Protein AF-A0A7C7QLX0-F1 (afdb_monomer_lite)

Foldseek 3Di:
DADPPPRDDDDPDDQADPPPRDGDDDDDDDDDDDDDDDDDDDDDDDPPPPPPPVVVVVVVVVVVVVVVVVVVVVVVVVVVVVCCCPPPDDALVNLQVVLVVCVVVVVLVVSLVSLVVSCVRDVVCQLVSLLSNLVSCVSVVVLVSNLVSLVVSCVSPVLPLSSLLSNLVSCVVVVVLVSNLVSLVSSCVSPVLPLSSLQSNLVSCVVVVVLVSSLVSLVSSCVSPVLDLSSLQSNLVSCVVVLNLVVSLVSLVSSCVNPVPDLSSLQSNLVSCLSVLVLVSNLVSLVVSCVVVVLDLVSLQSNLVSCLSVLVLVSSLVSLVSSVVSDPDDDCLLVSLLSNLSSCVSVVVLVRSLVSLVVSCVRVVLALSSLLSNLSSCVSVVNLVRNQVSLVSSCVSPVPPVSSVVSNVSSD

Secondary structure (DSSP, 8-state):
-B-TTT--B--SS-SB-TTT-PBPPP--------------------------HHHHHHHHHHHHHHHHHHHHHHHHHHHHHHHHHHHT---HHHHHHHHHHHHHTT-HHHHHHHHHHHHHH-TTSHHHHHHHHHHHHHHTT-HHHHHHHHHHHHHH-TT-HHHHHHHHHHHHHTT-HHHHHHHHHHHHHH-TT-HHHHHHHHHHHHHTT-HHHHHHHHHHHHHH-TT-HHHHHHHHHHHHHTT-HHHHHHHHHHHHHH-TT-HHHHHHHHHHHHHTT-HHHHHHHHHHHHHH-TT-HHHHHHHHHHHHHHT-HHHHHHHHHHHHHH--SSSSHHHHHHHHHHHHHHTT-HHHHHHHHHHHHHH-TT-HHHHHHHHHHHHHTT-HHHHHHHHHHHHHH-TT-HHHHHHHHHT-

Radius of gyration: 47.82 Å; chains: 1; bounding box: 94×40×165 Å

Structure (mmCIF, N/CA/C/O backbone):
data_AF-A0A7C7QLX0-F1
#
_entry.id   AF-A0A7C7QLX0-F1
#
loop_
_atom_site.group_PDB
_atom_site.id
_atom_site.type_symbol
_atom_site.label_atom_id
_atom_site.label_alt_id
_atom_site.label_comp_id
_atom_site.label_asym_id
_atom_site.label_entity_id
_atom_site.label_seq_id
_atom_site.pdbx_PDB_ins_code
_atom_site.Cartn_x
_atom_site.Cartn_y
_atom_site.Cartn_z
_atom_site.occupancy
_atom_site.B_iso_or_equiv
_atom_site.auth_seq_id
_atom_site.auth_comp_id
_atom_site.auth_asym_id
_atom_site.auth_atom_id
_atom_site.pdbx_PDB_model_num
ATOM 1 N N . MET A 1 1 ? 12.780 12.911 -91.416 1.00 70.31 1 MET A N 1
ATOM 2 C CA . MET A 1 1 ? 12.030 11.878 -92.181 1.00 70.31 1 MET A CA 1
ATOM 3 C C . MET A 1 1 ? 11.095 11.159 -91.217 1.00 70.31 1 MET A C 1
ATOM 5 O O . MET A 1 1 ? 11.353 11.248 -90.026 1.00 70.31 1 MET A O 1
ATOM 9 N N . ASN A 1 2 ? 10.046 10.469 -91.666 1.00 77.00 2 ASN A N 1
ATOM 10 C CA . ASN A 1 2 ? 9.249 9.630 -90.761 1.00 77.00 2 ASN A CA 1
ATOM 11 C C . ASN A 1 2 ? 9.772 8.191 -90.799 1.00 77.00 2 ASN A C 1
ATOM 13 O O . ASN A 1 2 ? 10.231 7.734 -91.846 1.00 77.00 2 ASN A O 1
ATOM 17 N N . CYS A 1 3 ? 9.729 7.492 -89.667 1.00 77.06 3 CYS A N 1
ATOM 18 C CA . CYS A 1 3 ? 10.039 6.067 -89.625 1.00 77.06 3 CYS A CA 1
ATOM 19 C C . CYS A 1 3 ? 9.001 5.291 -90.464 1.00 77.06 3 CYS A C 1
ATOM 21 O O . CYS A 1 3 ? 7.805 5.485 -90.234 1.00 77.06 3 CYS A O 1
ATOM 23 N N . PRO A 1 4 ? 9.418 4.421 -91.403 1.00 74.69 4 PRO A N 1
ATOM 24 C CA . PRO A 1 4 ? 8.489 3.681 -92.261 1.00 74.69 4 PRO A CA 1
ATOM 25 C C . PRO A 1 4 ? 7.653 2.635 -91.505 1.00 74.69 4 PRO A C 1
ATOM 27 O O . PRO A 1 4 ? 6.573 2.291 -91.963 1.00 74.69 4 PRO A O 1
ATOM 30 N N . GLU A 1 5 ? 8.121 2.169 -90.344 1.00 76.06 5 GLU A N 1
ATOM 31 C CA . GLU A 1 5 ? 7.435 1.166 -89.513 1.00 76.06 5 GLU A CA 1
ATOM 32 C C . GLU A 1 5 ? 6.410 1.788 -88.552 1.00 76.06 5 GLU A C 1
ATOM 34 O O . GLU A 1 5 ? 5.277 1.332 -88.464 1.00 76.06 5 GLU A O 1
ATOM 39 N N . CYS A 1 6 ? 6.780 2.849 -87.821 1.00 80.88 6 CYS A N 1
ATOM 40 C CA . CYS A 1 6 ? 5.942 3.385 -86.736 1.00 80.88 6 CYS A CA 1
ATOM 41 C C . CYS A 1 6 ? 5.428 4.817 -86.955 1.00 80.88 6 CYS A C 1
ATOM 43 O O . CYS A 1 6 ? 4.763 5.373 -86.078 1.00 80.88 6 CYS A O 1
ATOM 45 N N . GLY A 1 7 ? 5.767 5.451 -88.082 1.00 77.94 7 GLY A N 1
ATOM 46 C CA . GLY A 1 7 ? 5.272 6.777 -88.470 1.00 77.94 7 GLY A CA 1
ATOM 47 C C . GLY A 1 7 ? 5.810 7.963 -87.657 1.00 77.94 7 GLY A C 1
ATOM 48 O O . GLY A 1 7 ? 5.482 9.107 -87.969 1.00 77.94 7 GLY A O 1
ATOM 49 N N . VAL A 1 8 ? 6.653 7.732 -86.643 1.00 82.31 8 VAL A N 1
ATOM 50 C CA . VAL A 1 8 ? 7.257 8.801 -85.828 1.00 82.31 8 VAL A CA 1
ATOM 51 C C . VAL A 1 8 ? 8.146 9.707 -86.677 1.00 82.31 8 VAL A C 1
ATOM 53 O O . VAL A 1 8 ? 8.940 9.237 -87.495 1.00 82.31 8 VAL A O 1
ATOM 56 N N . LYS A 1 9 ? 8.026 11.018 -86.449 1.00 78.06 9 LYS A N 1
ATOM 57 C CA . LYS A 1 9 ? 8.828 12.059 -87.094 1.00 78.06 9 LYS A CA 1
ATOM 58 C C . LYS A 1 9 ? 10.221 12.102 -86.463 1.00 78.06 9 LYS A C 1
ATOM 60 O O . LYS A 1 9 ? 10.358 12.442 -85.295 1.00 78.06 9 LYS A O 1
ATOM 65 N N . LEU A 1 10 ? 11.237 11.742 -87.241 1.00 76.50 10 LEU A N 1
ATOM 66 C CA . LEU A 1 10 ? 12.633 11.670 -86.806 1.00 76.50 10 LEU A CA 1
ATOM 67 C C . LEU A 1 10 ? 13.319 13.023 -87.003 1.00 76.50 10 LEU A C 1
ATOM 69 O O . LEU A 1 10 ? 13.144 13.665 -88.052 1.00 76.50 10 LEU A O 1
ATOM 73 N N . VAL A 1 11 ? 14.112 13.427 -86.009 1.00 65.25 11 VAL A N 1
ATOM 74 C CA . VAL A 1 11 ? 14.820 14.711 -85.957 1.00 65.25 11 VAL A CA 1
ATOM 75 C C . VAL A 1 11 ? 16.324 14.433 -85.883 1.00 65.25 11 VAL A C 1
ATOM 77 O O . VAL A 1 11 ? 16.797 13.824 -84.936 1.00 65.25 11 VAL A O 1
ATOM 80 N N . GLY A 1 12 ? 17.085 14.872 -86.889 1.00 65.94 12 GLY A N 1
ATOM 81 C CA . GLY A 1 12 ? 18.540 14.673 -86.947 1.00 65.94 12 GLY A CA 1
ATOM 82 C C . GLY A 1 12 ? 18.991 13.411 -87.696 1.00 65.94 12 GLY A C 1
ATOM 83 O O . GLY A 1 12 ? 18.250 12.851 -88.504 1.00 65.94 12 GLY A O 1
ATOM 84 N N . ASN A 1 13 ? 20.239 12.996 -87.452 1.00 63.84 13 ASN A N 1
ATOM 85 C CA . ASN A 1 13 ? 20.937 11.908 -88.158 1.00 63.84 13 ASN A CA 1
ATOM 86 C C . ASN A 1 13 ? 20.812 10.553 -87.431 1.00 63.84 13 ASN A C 1
ATOM 88 O O . ASN A 1 13 ? 21.776 9.794 -87.338 1.00 63.84 13 ASN A O 1
ATOM 92 N N . GLU A 1 14 ? 19.639 10.262 -86.869 1.00 63.91 14 GLU A N 1
ATOM 93 C CA . GLU A 1 14 ? 19.385 9.015 -86.144 1.00 63.91 14 GLU A CA 1
ATOM 94 C C . GLU A 1 14 ? 19.438 7.809 -87.099 1.00 63.91 14 GLU A C 1
ATOM 96 O O . GLU A 1 14 ? 18.703 7.738 -88.082 1.00 63.91 14 GLU A O 1
ATOM 101 N N . VAL A 1 15 ? 20.317 6.844 -86.809 1.00 68.69 15 VAL A N 1
ATOM 102 C CA . VAL A 1 15 ? 20.501 5.617 -87.617 1.00 68.69 15 VAL A CA 1
ATOM 103 C C . VAL A 1 15 ? 19.585 4.476 -87.134 1.00 68.69 15 VAL A C 1
ATOM 105 O O . VAL A 1 15 ? 19.483 3.427 -87.772 1.00 68.69 15 VAL A O 1
ATOM 108 N N . VAL A 1 16 ? 18.902 4.677 -86.002 1.00 73.69 16 VAL A N 1
ATOM 109 C CA . VAL A 1 16 ? 17.965 3.739 -85.370 1.00 73.69 16 VAL A CA 1
ATOM 110 C C . VAL A 1 16 ? 16.779 4.530 -84.821 1.00 73.69 16 VAL A C 1
ATOM 112 O O . VAL A 1 16 ? 16.980 5.543 -84.158 1.00 73.69 16 VAL A O 1
ATOM 115 N N . CYS A 1 17 ? 15.550 4.081 -85.085 1.00 75.75 17 CYS A N 1
ATOM 116 C CA . CYS A 1 17 ? 14.357 4.735 -84.550 1.00 75.75 17 CYS A CA 1
ATOM 117 C C . CYS A 1 17 ? 14.250 4.518 -83.027 1.00 75.75 17 CYS A C 1
ATOM 119 O O . CYS A 1 17 ? 14.213 3.366 -82.592 1.00 75.75 17 CYS A O 1
ATOM 121 N N . PRO A 1 18 ? 14.104 5.573 -82.207 1.00 71.44 18 PRO A N 1
ATOM 122 C CA . PRO A 1 18 ? 14.076 5.440 -80.747 1.00 71.44 18 PRO A CA 1
ATOM 123 C C . PRO A 1 18 ? 12.813 4.751 -80.208 1.00 71.44 18 PRO A C 1
ATOM 125 O O . PRO A 1 18 ? 12.807 4.295 -79.070 1.00 71.44 18 PRO A O 1
ATOM 128 N N . LYS A 1 19 ? 11.739 4.660 -81.006 1.00 75.19 19 LYS A N 1
ATOM 129 C CA . LYS A 1 19 ? 10.465 4.067 -80.571 1.00 75.19 19 LYS A CA 1
ATOM 130 C C . LYS A 1 19 ? 10.357 2.568 -80.857 1.00 75.19 19 LYS A C 1
ATOM 132 O O . LYS A 1 19 ? 9.843 1.834 -80.024 1.00 75.19 19 LYS A O 1
ATOM 137 N N . CYS A 1 20 ? 10.794 2.118 -82.031 1.00 78.81 20 CYS A N 1
ATOM 138 C CA . CYS A 1 20 ? 10.650 0.721 -82.463 1.00 78.81 20 CYS A CA 1
ATOM 139 C C . CYS A 1 20 ? 11.984 0.022 -82.750 1.00 78.81 20 CYS A C 1
ATOM 141 O O . CYS A 1 20 ? 11.989 -1.120 -83.192 1.00 78.81 20 CYS A O 1
ATOM 143 N N . LEU A 1 21 ? 13.113 0.699 -82.510 1.00 75.31 21 LEU A N 1
ATOM 144 C CA . LEU A 1 21 ? 14.478 0.179 -82.665 1.00 75.31 21 LEU A CA 1
ATOM 145 C C . LEU A 1 21 ? 14.834 -0.308 -84.084 1.00 75.31 21 LEU A C 1
ATOM 147 O O . LEU A 1 21 ? 15.883 -0.916 -84.294 1.00 75.31 21 LEU A O 1
ATOM 151 N N . THR A 1 22 ? 14.013 0.010 -85.088 1.00 78.06 22 THR A N 1
ATOM 152 C CA . THR A 1 22 ? 14.297 -0.294 -86.495 1.00 78.06 22 THR A CA 1
ATOM 153 C C . THR A 1 22 ? 15.495 0.520 -86.990 1.00 78.06 22 THR A C 1
ATOM 155 O O . THR A 1 22 ? 15.539 1.744 -86.828 1.00 78.06 22 THR A O 1
ATOM 158 N N . ARG A 1 23 ? 16.457 -0.151 -87.632 1.00 75.00 23 ARG A N 1
ATOM 159 C CA . ARG A 1 23 ? 17.648 0.464 -88.240 1.00 75.00 23 ARG A CA 1
ATOM 160 C C . ARG A 1 23 ? 17.294 1.087 -89.595 1.00 75.00 23 ARG A C 1
ATOM 162 O O . ARG A 1 23 ? 16.671 0.431 -90.425 1.00 75.00 23 ARG A O 1
ATOM 169 N N . LEU A 1 24 ? 17.679 2.342 -89.818 1.00 74.19 24 LEU A N 1
ATOM 170 C CA . LEU A 1 24 ? 17.344 3.096 -91.033 1.00 74.19 24 LEU A CA 1
ATOM 171 C C . LEU A 1 24 ? 18.504 3.050 -92.047 1.00 74.19 24 LEU A C 1
ATOM 173 O O . LEU A 1 24 ? 19.667 3.051 -91.635 1.00 74.19 24 LEU A O 1
ATOM 177 N N . PRO A 1 25 ? 18.228 3.014 -93.365 1.00 63.16 25 PRO A N 1
ATOM 178 C CA . PRO A 1 25 ? 19.272 2.983 -94.387 1.00 63.16 25 PRO A CA 1
ATOM 179 C C . PRO A 1 25 ? 20.066 4.300 -94.411 1.00 63.16 25 PRO A C 1
ATOM 181 O O . PRO A 1 25 ? 19.490 5.389 -94.385 1.00 63.16 25 PRO A O 1
ATOM 184 N N . GLN A 1 26 ? 21.398 4.202 -94.456 1.00 56.12 26 GLN A N 1
ATOM 185 C CA . GLN A 1 26 ? 22.294 5.360 -94.518 1.00 56.12 26 GLN A CA 1
ATOM 186 C C . GLN A 1 26 ? 22.109 6.126 -95.837 1.00 56.12 26 GLN A C 1
ATOM 188 O O . GLN A 1 26 ? 22.056 5.527 -96.910 1.00 56.12 26 GLN A O 1
ATOM 193 N N . ARG A 1 27 ? 22.045 7.463 -95.772 1.00 49.81 27 ARG A N 1
ATOM 194 C CA . ARG A 1 27 ? 22.081 8.322 -96.965 1.00 49.81 27 ARG A CA 1
ATOM 195 C C . ARG A 1 27 ? 23.479 8.282 -97.583 1.00 49.81 27 ARG A C 1
ATOM 197 O O . ARG A 1 27 ? 24.397 8.908 -97.066 1.00 49.81 27 ARG A O 1
ATOM 204 N N . THR A 1 28 ? 23.624 7.588 -98.704 1.00 39.56 28 THR A N 1
ATOM 205 C CA . THR A 1 28 ? 24.780 7.711 -99.597 1.00 39.56 28 THR A CA 1
ATOM 206 C C . THR A 1 28 ? 24.588 8.921 -100.509 1.00 39.56 28 THR A C 1
ATOM 208 O O . THR A 1 28 ? 23.626 8.955 -101.276 1.00 39.56 28 THR A O 1
ATOM 211 N N . TYR A 1 29 ? 25.495 9.894 -100.463 1.00 37.50 29 TYR A N 1
ATOM 212 C CA . TYR A 1 29 ? 25.669 10.842 -101.565 1.00 37.50 29 TYR A CA 1
ATOM 213 C C . TYR A 1 29 ? 26.759 10.287 -102.489 1.00 37.50 29 TYR A C 1
ATOM 215 O O . TYR A 1 29 ? 27.892 10.086 -102.057 1.00 37.50 29 TYR A O 1
ATOM 223 N N . GLY A 1 30 ? 26.366 9.954 -103.721 1.00 32.88 30 GLY A N 1
ATOM 224 C CA . GLY A 1 30 ? 27.245 9.513 -104.808 1.00 32.88 30 GLY A CA 1
ATOM 225 C C . GLY A 1 30 ? 27.790 10.680 -105.654 1.00 32.88 30 GLY A C 1
ATOM 226 O O . GLY A 1 30 ? 27.396 11.822 -105.421 1.00 32.88 30 GLY A O 1
ATOM 227 N N . PRO A 1 31 ? 28.703 10.391 -106.603 1.00 47.88 31 PRO A N 1
ATOM 228 C CA . PRO A 1 31 ? 29.718 11.317 -107.113 1.00 47.88 31 PRO A CA 1
ATOM 229 C C . PRO A 1 31 ? 29.382 11.915 -108.489 1.00 47.88 31 PRO A C 1
ATOM 231 O O . PRO A 1 31 ? 28.623 11.321 -109.248 1.00 47.88 31 PRO A O 1
ATOM 234 N N . GLU A 1 32 ? 30.050 13.011 -108.860 1.00 32.38 32 GLU A N 1
ATOM 235 C CA . GLU A 1 32 ? 30.211 13.418 -110.262 1.00 32.38 32 GLU A CA 1
ATOM 236 C C . GLU A 1 32 ? 31.659 13.845 -110.549 1.00 32.38 32 GLU A C 1
ATOM 238 O O . GLU A 1 32 ? 32.280 14.601 -109.803 1.00 32.38 32 GLU A O 1
ATOM 243 N N . LEU A 1 33 ? 32.183 13.256 -111.624 1.00 33.00 33 LEU A N 1
ATOM 244 C CA . LEU A 1 33 ? 33.521 13.360 -112.201 1.00 33.00 33 LEU A CA 1
ATOM 245 C C . LEU A 1 33 ? 33.582 14.485 -113.244 1.00 33.00 33 LEU A C 1
ATOM 247 O O . LEU A 1 33 ? 32.670 14.602 -114.055 1.00 33.00 33 LEU A O 1
ATOM 251 N N . ALA A 1 34 ? 34.719 15.176 -113.325 1.00 29.00 34 ALA A N 1
ATOM 252 C CA . ALA A 1 34 ? 35.336 15.640 -114.577 1.00 29.00 34 ALA A CA 1
ATOM 253 C C . ALA A 1 34 ? 36.815 15.956 -114.262 1.00 29.00 34 ALA A C 1
ATOM 255 O O . ALA A 1 34 ? 37.082 16.747 -113.364 1.00 29.00 34 ALA A O 1
ATOM 256 N N . ALA A 1 35 ? 37.762 15.136 -114.741 1.00 28.14 35 ALA A N 1
ATOM 257 C CA . ALA A 1 35 ? 38.536 15.346 -115.980 1.00 28.14 35 ALA A CA 1
ATOM 258 C C . ALA A 1 35 ? 39.591 16.460 -115.788 1.00 28.14 35 ALA A C 1
ATOM 260 O O . ALA A 1 35 ? 39.253 17.547 -115.353 1.00 28.14 35 ALA A O 1
ATOM 261 N N . GLU A 1 36 ? 40.880 16.336 -116.084 1.00 27.80 36 GLU A N 1
ATOM 262 C CA . GLU A 1 36 ? 41.738 15.331 -116.712 1.00 27.80 36 GLU A CA 1
ATOM 263 C C . GLU A 1 36 ? 43.179 15.899 -116.594 1.00 27.80 36 GLU A C 1
ATOM 265 O O . GLU A 1 36 ? 43.338 17.087 -116.316 1.00 27.80 36 GLU A O 1
ATOM 270 N N . GLN A 1 37 ? 44.195 15.080 -116.890 1.00 31.12 37 GLN A N 1
ATOM 271 C CA . GLN A 1 37 ? 45.616 15.417 -117.137 1.00 31.12 37 GLN A CA 1
ATOM 272 C C . GLN A 1 37 ? 46.623 15.240 -115.979 1.00 31.12 37 GLN A C 1
ATOM 274 O O . GLN A 1 37 ? 46.719 16.020 -115.039 1.00 31.12 37 GLN A O 1
ATOM 279 N N . VAL A 1 38 ? 47.441 14.196 -116.159 1.00 34.06 38 VAL A N 1
ATOM 280 C CA . VAL A 1 38 ? 48.784 13.953 -115.602 1.00 34.06 38 VAL A CA 1
ATOM 281 C C . VAL A 1 38 ? 49.768 14.249 -116.747 1.00 34.06 38 VAL A C 1
ATOM 283 O O . VAL A 1 38 ? 49.480 13.825 -117.871 1.00 34.06 38 VAL A O 1
ATOM 286 N N . PRO A 1 39 ? 50.839 15.038 -116.541 1.00 39.88 39 PRO A N 1
ATOM 287 C CA . PRO A 1 39 ? 52.184 14.486 -116.267 1.00 39.88 39 PRO A CA 1
ATOM 288 C C . PRO A 1 39 ? 52.966 15.375 -115.263 1.00 39.88 39 PRO A C 1
ATOM 290 O O . PRO A 1 39 ? 52.533 16.473 -114.947 1.00 39.88 39 PRO A O 1
ATOM 293 N N . ASP A 1 40 ? 54.084 15.026 -114.635 1.00 30.25 40 ASP A N 1
ATOM 294 C CA . ASP A 1 40 ? 55.152 14.075 -114.915 1.00 30.25 40 ASP A CA 1
ATOM 295 C C . ASP A 1 40 ? 55.857 13.723 -113.590 1.00 30.25 40 ASP A C 1
ATOM 297 O O . ASP A 1 40 ? 55.776 14.452 -112.598 1.00 30.25 40 ASP A O 1
ATOM 301 N N . ALA A 1 41 ? 56.570 12.602 -113.583 1.00 36.69 41 ALA A N 1
ATOM 302 C CA . ALA A 1 41 ? 57.330 12.114 -112.442 1.00 36.69 41 ALA A CA 1
ATOM 303 C C . ALA A 1 41 ? 58.500 13.043 -112.074 1.00 36.69 41 ALA A C 1
ATOM 305 O O . ALA A 1 41 ? 59.438 13.197 -112.856 1.00 36.69 41 ALA A O 1
ATOM 306 N N . HIS A 1 42 ? 58.509 13.555 -110.842 1.00 33.06 42 HIS A N 1
ATOM 307 C CA . HIS A 1 42 ? 59.719 14.008 -110.157 1.00 33.06 42 HIS A CA 1
ATOM 308 C C . HIS A 1 42 ? 59.843 13.285 -108.813 1.00 33.06 42 HIS A C 1
ATOM 310 O O . HIS A 1 42 ? 58.938 13.301 -107.982 1.00 33.06 42 HIS A O 1
ATOM 316 N N . TYR A 1 43 ? 60.970 12.590 -108.654 1.00 38.38 43 TYR A N 1
ATOM 317 C CA . TYR A 1 43 ? 61.430 12.032 -107.390 1.00 38.38 43 TYR A CA 1
ATOM 318 C C . TYR A 1 43 ? 61.699 13.187 -106.425 1.00 38.38 43 TYR A C 1
ATOM 320 O O . TYR A 1 43 ? 62.690 13.890 -106.597 1.00 38.38 43 TYR A O 1
ATOM 328 N N . GLU A 1 44 ? 60.868 13.342 -105.398 1.00 33.78 44 GLU A N 1
ATOM 329 C CA . GLU A 1 44 ? 61.239 14.086 -104.198 1.00 33.78 44 GLU A CA 1
ATOM 330 C C . GLU A 1 44 ? 60.877 13.287 -102.947 1.00 33.78 44 GLU A C 1
ATOM 332 O O . GLU A 1 44 ? 59.867 12.587 -102.859 1.00 33.78 44 GLU A O 1
ATOM 337 N N . GLU A 1 45 ? 61.820 13.330 -102.021 1.00 36.22 45 GLU A N 1
ATOM 338 C CA . GLU A 1 45 ? 61.937 12.542 -100.810 1.00 36.22 45 GLU A CA 1
ATOM 339 C C . GLU A 1 45 ? 60.695 12.654 -99.919 1.00 36.22 45 GLU A C 1
ATOM 341 O O . GLU A 1 45 ? 60.126 13.727 -99.745 1.00 36.22 45 GLU A O 1
ATOM 346 N N . SER A 1 46 ? 60.308 11.534 -99.301 1.00 43.66 46 SER A N 1
ATOM 347 C CA . SER A 1 46 ? 59.297 11.470 -98.241 1.00 43.66 46 SER A CA 1
ATOM 348 C C . SER A 1 46 ? 59.532 12.561 -97.183 1.00 43.66 46 SER A C 1
ATOM 350 O O . SER A 1 46 ? 60.447 12.402 -96.365 1.00 43.66 46 SER A O 1
ATOM 352 N N . PRO A 1 47 ? 58.682 13.600 -97.070 1.00 41.25 47 PRO A N 1
ATOM 353 C CA . PRO A 1 47 ? 58.718 14.441 -95.899 1.00 41.25 47 PRO A CA 1
ATOM 354 C C . PRO A 1 47 ? 57.988 13.674 -94.803 1.00 41.25 47 PRO A C 1
ATOM 356 O O . PRO A 1 47 ? 56.768 13.503 -94.825 1.00 41.25 47 PRO A O 1
ATOM 359 N N . VAL A 1 48 ? 58.748 13.205 -93.813 1.00 46.81 48 VAL A N 1
ATOM 360 C CA . VAL A 1 48 ? 58.207 12.978 -92.474 1.00 46.81 48 VAL A CA 1
ATOM 361 C C . VAL A 1 48 ? 57.444 14.252 -92.127 1.00 46.81 48 VAL A C 1
ATOM 363 O O . VAL A 1 48 ? 58.059 15.293 -91.907 1.00 46.81 48 VAL A O 1
ATOM 366 N N . ALA A 1 49 ? 56.111 14.199 -92.147 1.00 42.00 49 ALA A N 1
ATOM 367 C CA . ALA A 1 49 ? 55.275 15.314 -91.741 1.00 42.00 49 ALA A CA 1
ATOM 368 C C . ALA A 1 49 ? 55.515 15.542 -90.245 1.00 42.00 49 ALA A C 1
ATOM 370 O O . ALA A 1 49 ? 54.866 14.957 -89.373 1.00 42.00 49 ALA A O 1
ATOM 371 N N . VAL A 1 50 ? 56.520 16.359 -89.935 1.00 51.41 50 VAL A N 1
ATOM 372 C CA . VAL A 1 50 ? 56.745 16.880 -88.599 1.00 51.41 50 VAL A CA 1
ATOM 373 C C . VAL A 1 50 ? 55.554 17.787 -88.332 1.00 51.41 50 VAL A C 1
ATOM 375 O O . VAL A 1 50 ? 55.507 18.916 -88.813 1.00 51.41 50 VAL A O 1
ATOM 378 N N . ARG A 1 51 ? 54.552 17.260 -87.612 1.00 53.88 51 ARG A N 1
ATOM 379 C CA . ARG A 1 51 ? 53.433 18.071 -87.117 1.00 53.88 51 ARG A CA 1
ATOM 380 C C . ARG A 1 51 ? 54.003 19.355 -86.498 1.00 53.88 51 ARG A C 1
ATOM 382 O O . ARG A 1 51 ? 54.965 19.240 -85.725 1.00 53.88 51 ARG A O 1
ATOM 389 N N . PRO A 1 52 ? 53.449 20.543 -86.803 1.00 55.78 52 PRO A N 1
ATOM 390 C CA . PRO A 1 52 ? 53.927 21.800 -86.246 1.00 55.78 52 PRO A CA 1
ATOM 391 C C . PRO A 1 52 ? 54.051 21.683 -84.726 1.00 55.78 52 PRO A C 1
ATOM 393 O O . PRO A 1 52 ? 53.154 21.152 -84.068 1.00 55.78 52 PRO A O 1
ATOM 396 N N . TRP A 1 53 ? 55.148 22.180 -84.149 1.00 54.25 53 TRP A N 1
ATOM 397 C CA . TRP A 1 53 ? 55.388 22.147 -82.696 1.00 54.25 53 TRP A CA 1
ATOM 398 C C . TRP A 1 53 ? 54.175 22.660 -81.889 1.00 54.25 53 TRP A C 1
ATOM 400 O O . TRP A 1 53 ? 53.869 22.137 -80.819 1.00 54.25 53 TRP A O 1
ATOM 410 N N . ALA A 1 54 ? 53.426 23.615 -82.451 1.00 56.41 54 ALA A N 1
ATOM 411 C CA . ALA A 1 54 ? 52.192 24.164 -81.893 1.00 56.41 54 ALA A CA 1
ATOM 412 C C . ALA A 1 54 ? 51.034 23.147 -81.759 1.00 56.41 54 ALA A C 1
ATOM 414 O O . ALA A 1 54 ? 50.280 23.210 -80.788 1.00 56.41 54 ALA A O 1
ATOM 415 N N . GLU A 1 55 ? 50.889 22.184 -82.676 1.00 58.03 55 GLU A N 1
ATOM 416 C CA . GLU A 1 55 ? 49.835 21.158 -82.607 1.00 58.03 55 GLU A CA 1
ATOM 417 C C . GLU A 1 55 ? 50.165 20.051 -81.601 1.00 58.03 55 GLU A C 1
ATOM 419 O O . GLU A 1 55 ? 49.289 19.624 -80.857 1.00 58.03 55 GLU A O 1
ATOM 424 N N . ARG A 1 56 ? 51.438 19.641 -81.490 1.00 57.84 56 ARG A N 1
ATOM 425 C CA . ARG A 1 56 ? 51.869 18.712 -80.423 1.00 57.84 56 ARG A CA 1
ATOM 426 C C . ARG A 1 56 ? 51.710 19.320 -79.038 1.00 57.84 56 ARG A C 1
ATOM 428 O O . ARG A 1 56 ? 51.293 18.623 -78.119 1.00 57.84 56 ARG A O 1
ATOM 435 N N . LEU A 1 57 ? 52.031 20.606 -78.894 1.00 58.88 57 LEU A N 1
ATOM 436 C CA . LEU A 1 57 ? 51.793 21.330 -77.651 1.00 58.88 57 LEU A CA 1
ATOM 437 C C . LEU A 1 57 ? 50.292 21.392 -77.347 1.00 58.88 57 LEU A C 1
ATOM 439 O O . LEU A 1 57 ? 49.906 21.118 -76.217 1.00 58.88 57 LEU A O 1
ATOM 443 N N . SER A 1 58 ? 49.432 21.675 -78.332 1.00 67.56 58 SER A N 1
ATOM 444 C CA . SER A 1 58 ? 47.982 21.751 -78.100 1.00 67.56 58 SER A CA 1
ATOM 445 C C . SER A 1 58 ? 47.346 20.396 -77.756 1.00 67.56 58 SER A C 1
ATOM 447 O O . SER A 1 58 ? 46.496 20.350 -76.866 1.00 67.56 58 SER A O 1
ATOM 449 N N . ASP A 1 59 ? 47.794 19.295 -78.368 1.00 69.94 59 ASP A N 1
ATOM 450 C CA . ASP A 1 59 ? 47.389 17.930 -78.005 1.00 69.94 59 ASP A CA 1
ATOM 451 C C . ASP A 1 59 ? 47.897 17.544 -76.606 1.00 69.94 59 ASP A C 1
ATOM 453 O O . ASP A 1 59 ? 47.141 16.982 -75.814 1.00 69.94 59 ASP A O 1
ATOM 457 N N . PHE A 1 60 ? 49.133 17.913 -76.254 1.00 71.75 60 PHE A N 1
ATOM 458 C CA . PHE A 1 60 ? 49.689 17.717 -74.912 1.00 71.75 60 PHE A CA 1
ATOM 459 C C . PHE A 1 60 ? 48.906 18.505 -73.852 1.00 71.75 60 PHE A C 1
ATOM 461 O O . PHE A 1 60 ? 48.477 17.932 -72.854 1.00 71.75 60 PHE A O 1
ATOM 468 N N . TYR A 1 61 ? 48.613 19.788 -74.090 1.00 75.44 61 TYR A N 1
ATOM 469 C CA . TYR A 1 61 ? 47.759 20.594 -73.210 1.00 75.44 61 TYR A CA 1
ATOM 470 C C . TYR A 1 61 ? 46.338 20.031 -73.116 1.00 75.44 61 TYR A C 1
ATOM 472 O O . TYR A 1 61 ? 45.736 20.073 -72.043 1.00 75.44 61 TYR A O 1
ATOM 480 N N . ARG A 1 62 ? 45.792 19.474 -74.205 1.00 79.25 62 ARG A N 1
ATOM 481 C CA . ARG A 1 62 ? 44.469 18.835 -74.209 1.00 79.25 62 ARG A CA 1
ATOM 482 C C . ARG A 1 62 ? 44.467 17.551 -73.381 1.00 79.25 62 ARG A C 1
ATOM 484 O O . ARG A 1 62 ? 43.533 17.357 -72.609 1.00 79.25 62 ARG A O 1
ATOM 491 N N . GLN A 1 63 ? 45.509 16.726 -73.486 1.00 80.94 63 GLN A N 1
ATOM 492 C CA . GLN A 1 63 ? 45.688 15.523 -72.668 1.00 80.94 63 GLN A CA 1
ATOM 493 C C . GLN A 1 63 ? 45.898 15.867 -71.191 1.00 80.94 63 GLN A C 1
ATOM 495 O O . GLN A 1 63 ? 45.203 15.315 -70.344 1.00 80.94 63 GLN A O 1
ATOM 500 N N . VAL A 1 64 ? 46.768 16.832 -70.876 1.00 82.56 64 VAL A N 1
ATOM 501 C CA . VAL A 1 64 ? 46.979 17.318 -69.503 1.00 82.56 64 VAL A CA 1
ATOM 502 C C . VAL A 1 64 ? 45.680 17.878 -68.927 1.00 82.56 64 VAL A C 1
ATOM 504 O O . VAL A 1 64 ? 45.315 17.521 -67.815 1.00 82.56 64 VAL A O 1
ATOM 507 N N . ARG A 1 65 ? 44.924 18.682 -69.687 1.00 87.25 65 ARG A N 1
ATOM 508 C CA . ARG A 1 65 ? 43.612 19.200 -69.267 1.00 87.25 65 ARG A CA 1
ATOM 509 C C . ARG A 1 65 ? 42.602 18.079 -69.023 1.00 87.25 65 ARG A C 1
ATOM 511 O O . ARG A 1 65 ? 41.862 18.157 -68.052 1.00 87.25 65 ARG A O 1
ATOM 518 N N . LEU A 1 66 ? 42.567 17.050 -69.870 1.00 86.88 66 LEU A N 1
ATOM 519 C CA . LEU A 1 66 ? 41.703 15.878 -69.686 1.00 86.88 66 LEU A CA 1
ATOM 520 C C . LEU A 1 66 ? 42.056 15.117 -68.407 1.00 86.88 66 LEU A C 1
ATOM 522 O O . LEU A 1 66 ? 41.167 14.830 -67.614 1.00 86.88 66 LEU A O 1
ATOM 526 N N . VAL A 1 67 ? 43.344 14.863 -68.169 1.00 87.62 67 VAL A N 1
ATOM 527 C CA . VAL A 1 67 ? 43.823 14.230 -66.932 1.00 87.62 67 VAL A CA 1
ATOM 528 C C . VAL A 1 67 ? 43.454 15.082 -65.718 1.00 87.62 67 VAL A C 1
ATOM 530 O O . VAL A 1 67 ? 42.923 14.559 -64.744 1.00 87.62 67 VAL A O 1
ATOM 533 N N . LEU A 1 68 ? 43.651 16.399 -65.790 1.00 89.94 68 LEU A N 1
ATOM 534 C CA . LEU A 1 68 ? 43.341 17.323 -64.699 1.00 89.94 68 LEU A CA 1
ATOM 535 C C . LEU A 1 68 ? 41.833 17.378 -64.406 1.00 89.94 68 LEU A C 1
ATOM 537 O O . LEU A 1 68 ? 41.436 17.382 -63.246 1.00 89.94 68 LEU A O 1
ATOM 541 N N . LEU A 1 69 ? 40.985 17.343 -65.440 1.00 92.62 69 LEU A N 1
ATOM 542 C CA . LEU A 1 69 ? 39.528 17.261 -65.294 1.00 92.62 69 LEU A CA 1
ATOM 543 C C . LEU A 1 69 ? 39.078 15.928 -64.683 1.00 92.62 69 LEU A C 1
ATOM 545 O O . LEU A 1 69 ? 38.196 15.930 -63.829 1.00 92.62 69 LEU A O 1
ATOM 549 N N . VAL A 1 70 ? 39.689 14.806 -65.074 1.00 92.31 70 VAL A N 1
ATOM 550 C CA . VAL A 1 70 ? 39.399 13.489 -64.482 1.00 92.31 70 VAL A CA 1
ATOM 551 C C . VAL A 1 70 ? 39.811 13.454 -63.011 1.00 92.31 70 VAL A C 1
ATOM 553 O O . VAL A 1 70 ? 39.030 13.013 -62.173 1.00 92.31 70 VAL A O 1
ATOM 556 N N . VAL A 1 71 ? 40.994 13.974 -62.671 1.00 92.19 71 VAL A N 1
ATOM 557 C CA . VAL A 1 71 ? 41.457 14.068 -61.277 1.00 92.19 71 VAL A CA 1
ATOM 558 C C . VAL A 1 71 ? 40.519 14.949 -60.449 1.00 92.19 71 VAL A C 1
ATOM 560 O O . VAL A 1 71 ? 40.095 14.534 -59.373 1.00 92.19 71 VAL A O 1
ATOM 563 N N . LEU A 1 72 ? 40.123 16.121 -60.957 1.00 93.69 72 LEU A N 1
ATOM 564 C CA . LEU A 1 72 ? 39.160 16.996 -60.279 1.00 93.69 72 LEU A CA 1
ATOM 565 C C . LEU A 1 72 ? 37.792 16.324 -60.090 1.00 93.69 72 LEU A C 1
ATOM 567 O O . LEU A 1 72 ? 37.198 16.458 -59.023 1.00 93.69 72 LEU A O 1
ATOM 571 N N . ALA A 1 73 ? 37.306 15.569 -61.080 1.00 92.06 73 ALA A N 1
ATOM 572 C CA . ALA A 1 73 ? 36.050 14.829 -60.974 1.00 92.06 73 ALA A CA 1
ATOM 573 C C . ALA A 1 73 ? 36.117 13.709 -59.921 1.00 92.06 73 ALA A C 1
ATOM 575 O O . ALA A 1 73 ? 35.171 13.536 -59.156 1.00 92.06 73 ALA A O 1
ATOM 576 N N . LEU A 1 74 ? 37.238 12.985 -59.831 1.00 94.12 74 LEU A N 1
ATOM 577 C CA . LEU A 1 74 ? 37.446 11.953 -58.809 1.00 94.12 74 LEU A CA 1
ATOM 578 C C . LEU A 1 74 ? 37.540 12.550 -57.401 1.00 94.12 74 LEU A C 1
ATOM 580 O O . LEU A 1 74 ? 36.965 11.994 -56.469 1.00 94.12 74 LEU A O 1
ATOM 584 N N . VAL A 1 75 ? 38.208 13.697 -57.245 1.00 94.06 75 VAL A N 1
ATOM 585 C CA . VAL A 1 75 ? 38.248 14.425 -55.967 1.00 94.06 75 VAL A CA 1
ATOM 586 C C . VAL A 1 75 ? 36.850 14.911 -55.585 1.00 94.06 75 VAL A C 1
ATOM 588 O O . VAL A 1 75 ? 36.432 14.702 -54.451 1.00 94.06 75 VAL A O 1
ATOM 591 N N . ALA A 1 76 ? 36.096 15.494 -56.521 1.00 92.81 76 ALA A N 1
ATOM 592 C CA . ALA A 1 76 ? 34.725 15.937 -56.272 1.00 92.81 76 ALA A CA 1
ATOM 593 C C . ALA A 1 76 ? 33.797 14.771 -55.892 1.00 92.81 76 ALA A C 1
ATOM 595 O O . ALA A 1 76 ? 33.015 14.902 -54.955 1.00 92.81 76 ALA A O 1
ATOM 596 N N . LEU A 1 77 ? 33.919 13.617 -56.559 1.00 94.06 77 LEU A N 1
ATOM 597 C CA . LEU A 1 77 ? 33.192 12.398 -56.198 1.00 94.06 77 LEU A CA 1
ATOM 598 C C . LEU A 1 77 ? 33.597 11.898 -54.806 1.00 94.06 77 LEU A C 1
ATOM 600 O O . LEU A 1 77 ? 32.731 11.553 -54.010 1.00 94.06 77 LEU A O 1
ATOM 604 N N . GLY A 1 78 ? 34.893 11.899 -54.489 1.00 91.69 78 GLY A N 1
ATOM 605 C CA . GLY A 1 78 ? 35.400 11.522 -53.170 1.00 91.69 78 GLY A CA 1
ATOM 606 C C . GLY A 1 78 ? 34.858 12.422 -52.060 1.00 91.69 78 GLY A C 1
ATOM 607 O O . GLY A 1 78 ? 34.392 11.916 -51.043 1.00 91.69 78 GLY A O 1
ATOM 608 N N . VAL A 1 79 ? 34.838 13.740 -52.281 1.00 90.50 79 VAL A N 1
ATOM 609 C CA . VAL A 1 79 ? 34.232 14.717 -51.362 1.00 90.50 79 VAL A CA 1
ATOM 610 C C . VAL A 1 79 ? 32.724 14.503 -51.257 1.00 90.50 79 VAL A C 1
ATOM 612 O O . VAL A 1 79 ? 32.201 14.506 -50.151 1.00 90.50 79 VAL A O 1
ATOM 615 N N . ALA A 1 80 ? 32.022 14.260 -52.366 1.00 86.56 80 ALA A N 1
ATOM 616 C CA . ALA A 1 80 ? 30.584 14.001 -52.357 1.00 86.56 80 ALA A CA 1
ATOM 617 C C . ALA A 1 80 ? 30.229 12.717 -51.593 1.00 86.56 80 ALA A C 1
ATOM 619 O O . ALA A 1 80 ? 29.277 12.720 -50.822 1.00 86.56 80 ALA A O 1
ATOM 620 N N . VAL A 1 81 ? 31.009 11.642 -51.748 1.00 85.50 81 VAL A N 1
ATOM 621 C CA . VAL A 1 81 ? 30.849 10.399 -50.975 1.00 85.50 81 VAL A CA 1
ATOM 622 C C . VAL A 1 81 ? 31.154 10.634 -49.498 1.00 85.50 81 VAL A C 1
ATOM 624 O O . VAL A 1 81 ? 30.426 10.129 -48.650 1.00 85.50 81 VAL A O 1
ATOM 627 N N . LEU A 1 82 ? 32.190 11.415 -49.179 1.00 81.88 82 LEU A N 1
ATOM 628 C CA . LEU A 1 82 ? 32.509 11.795 -47.803 1.00 81.88 82 LEU A CA 1
ATOM 629 C C . LEU A 1 82 ? 31.369 12.590 -47.169 1.00 81.88 82 LEU A C 1
ATOM 631 O O . LEU A 1 82 ? 30.912 12.199 -46.107 1.00 81.88 82 LEU A O 1
ATOM 635 N N . VAL A 1 83 ? 30.865 13.628 -47.840 1.00 82.12 83 VAL A N 1
ATOM 636 C CA . VAL A 1 83 ? 29.714 14.426 -47.388 1.00 82.12 83 VAL A CA 1
ATOM 637 C C . VAL A 1 83 ? 28.462 13.560 -47.279 1.00 82.12 83 VAL A C 1
ATOM 639 O O . VAL A 1 83 ? 27.736 13.655 -46.302 1.00 82.12 83 VAL A O 1
ATOM 642 N N . TRP A 1 84 ? 28.204 12.673 -48.236 1.00 75.38 84 TRP A N 1
ATOM 643 C CA . TRP A 1 84 ? 27.065 11.761 -48.161 1.00 75.38 84 TRP A CA 1
ATOM 644 C C . TRP A 1 84 ? 27.165 10.827 -46.948 1.00 75.38 84 TRP A C 1
ATOM 646 O O . TRP A 1 84 ? 26.213 10.686 -46.183 1.00 75.38 84 TRP A O 1
ATOM 656 N N . ARG A 1 85 ? 28.348 10.259 -46.716 1.00 70.31 85 ARG A N 1
ATOM 657 C CA . ARG A 1 85 ? 28.611 9.354 -45.598 1.00 70.31 85 ARG A CA 1
ATOM 658 C C . ARG A 1 85 ? 28.576 10.057 -44.242 1.00 70.31 85 ARG A C 1
ATOM 660 O O . ARG A 1 85 ? 28.106 9.463 -43.286 1.00 70.31 85 ARG A O 1
ATOM 667 N N . THR A 1 86 ? 29.076 11.286 -44.138 1.00 66.62 86 THR A N 1
ATOM 668 C CA . THR A 1 86 ? 29.136 12.007 -42.857 1.00 66.62 86 THR A CA 1
ATOM 669 C C . THR A 1 86 ? 27.872 12.794 -42.545 1.00 66.62 86 THR A C 1
ATOM 671 O O . THR A 1 86 ? 27.566 12.991 -41.377 1.00 66.62 86 THR A O 1
ATOM 674 N N . PHE A 1 87 ? 27.149 13.260 -43.563 1.00 64.50 87 PHE A N 1
ATOM 675 C CA . PHE A 1 87 ? 26.028 14.185 -43.391 1.00 64.50 87 PHE A CA 1
ATOM 676 C C . PHE A 1 87 ? 24.659 13.532 -43.612 1.00 64.50 87 PHE A C 1
ATOM 678 O O . PHE A 1 87 ? 23.662 14.066 -43.138 1.00 64.50 87 PHE A O 1
ATOM 685 N N . PHE A 1 88 ? 24.585 12.403 -44.329 1.00 66.50 88 PHE A N 1
ATOM 686 C CA . PHE A 1 88 ? 23.307 11.765 -44.678 1.00 66.50 88 PHE A CA 1
ATOM 687 C C . PHE A 1 88 ? 23.164 10.315 -44.199 1.00 66.50 88 PHE A C 1
ATOM 689 O O . PHE A 1 88 ? 22.041 9.809 -44.156 1.00 66.50 88 PHE A O 1
ATOM 696 N N . GLN A 1 89 ? 24.252 9.634 -43.829 1.00 70.69 89 GLN A N 1
ATOM 697 C CA . GLN A 1 89 ? 24.176 8.276 -43.295 1.00 70.69 89 GLN A CA 1
ATOM 698 C C . GLN A 1 89 ? 24.046 8.319 -41.768 1.00 70.69 89 GLN A C 1
ATOM 700 O O . GLN A 1 89 ? 25.036 8.360 -41.047 1.00 70.69 89 GLN A O 1
ATOM 705 N N . HIS A 1 90 ? 22.806 8.313 -41.284 1.00 83.75 90 HIS A N 1
ATOM 706 C CA . HIS A 1 90 ? 22.522 8.119 -39.866 1.00 83.75 90 HIS A CA 1
ATOM 707 C C . HIS A 1 90 ? 22.887 6.687 -39.455 1.00 83.75 90 HIS A C 1
ATOM 709 O O . HIS A 1 90 ? 22.462 5.723 -40.100 1.00 83.75 90 HIS A O 1
ATOM 715 N N . ASP A 1 91 ? 23.695 6.552 -38.409 1.00 89.19 91 ASP A N 1
ATOM 716 C CA . ASP A 1 91 ? 24.094 5.268 -37.841 1.00 89.19 91 ASP A CA 1
ATOM 717 C C . ASP A 1 91 ? 23.156 4.840 -36.700 1.00 89.19 91 ASP A C 1
ATOM 719 O O . ASP A 1 91 ? 22.213 5.544 -36.333 1.00 89.19 91 ASP A O 1
ATOM 723 N N . ALA A 1 92 ? 23.387 3.648 -36.147 1.00 92.50 92 ALA A N 1
ATOM 724 C CA . ALA A 1 92 ? 22.565 3.117 -35.062 1.00 92.50 92 ALA A CA 1
ATOM 725 C C . ALA A 1 92 ? 22.561 4.033 -33.823 1.00 92.50 92 ALA A C 1
ATOM 727 O O . ALA A 1 92 ? 21.531 4.145 -33.155 1.00 92.50 92 ALA A O 1
ATOM 728 N N . GLY A 1 93 ? 23.685 4.711 -33.556 1.00 93.44 93 GLY A N 1
ATOM 729 C CA . GLY A 1 93 ? 23.841 5.658 -32.453 1.00 93.44 93 GLY A CA 1
ATOM 730 C C . GLY A 1 93 ? 22.980 6.907 -32.625 1.00 93.44 93 GLY A C 1
ATOM 731 O O . GLY A 1 93 ? 22.334 7.328 -31.668 1.00 93.44 93 GLY A O 1
ATOM 732 N N . TYR A 1 94 ? 22.894 7.452 -33.842 1.00 93.94 94 TYR A N 1
ATOM 733 C CA . TYR A 1 94 ? 21.982 8.553 -34.154 1.00 93.94 94 TYR A CA 1
ATOM 734 C C . TYR A 1 94 ? 20.523 8.183 -33.865 1.00 93.94 94 TYR A C 1
ATOM 736 O O . TYR A 1 94 ? 19.833 8.918 -33.161 1.00 93.94 94 TYR A O 1
ATOM 744 N N . TYR A 1 95 ? 20.052 7.040 -34.376 1.00 95.94 95 TYR A N 1
ATOM 745 C CA . TYR A 1 95 ? 18.665 6.617 -34.156 1.00 95.94 95 TYR A CA 1
ATOM 746 C C . TYR A 1 95 ? 18.390 6.291 -32.687 1.00 95.94 95 TYR A C 1
ATOM 748 O O . TYR A 1 95 ? 17.305 6.581 -32.190 1.00 95.94 95 TYR A O 1
ATOM 756 N N . PHE A 1 96 ? 19.383 5.764 -31.969 1.00 96.88 96 PHE A N 1
ATOM 757 C CA . PHE A 1 96 ? 19.251 5.521 -30.538 1.00 96.88 96 PHE A CA 1
ATOM 758 C C . PHE A 1 96 ? 19.091 6.841 -29.777 1.00 96.88 96 PHE A C 1
ATOM 760 O O . PHE A 1 96 ? 18.149 6.993 -29.008 1.00 96.88 96 PHE A O 1
ATOM 767 N N . ALA A 1 97 ? 19.948 7.830 -30.054 1.00 96.88 97 ALA A N 1
ATOM 768 C CA . ALA A 1 97 ? 19.864 9.155 -29.443 1.00 96.88 97 ALA A CA 1
ATOM 769 C C . ALA A 1 97 ? 18.543 9.872 -29.776 1.00 96.88 97 ALA A C 1
ATOM 771 O O . ALA A 1 97 ? 17.939 10.485 -28.900 1.00 96.88 97 ALA A O 1
ATOM 772 N N . GLN A 1 98 ? 18.061 9.746 -31.016 1.00 97.19 98 GLN A N 1
ATOM 773 C CA . GLN A 1 98 ? 16.747 10.250 -31.416 1.00 97.19 98 GLN A CA 1
ATOM 774 C C . GLN A 1 98 ? 15.614 9.569 -30.630 1.00 97.19 98 GLN A C 1
ATOM 776 O O . GLN A 1 98 ? 14.674 10.235 -30.195 1.00 97.19 98 GLN A O 1
ATOM 781 N N . GLY A 1 99 ? 15.696 8.249 -30.437 1.00 97.56 99 GLY A N 1
ATOM 782 C CA . GLY A 1 99 ? 14.763 7.498 -29.600 1.00 97.56 99 GLY A CA 1
ATOM 783 C C . GLY A 1 99 ? 14.762 7.991 -28.151 1.00 97.56 99 GLY A C 1
ATOM 784 O O . GLY A 1 99 ? 13.687 8.221 -27.596 1.00 97.56 99 GLY A O 1
ATOM 785 N N . GLU A 1 100 ? 15.942 8.217 -27.562 1.00 97.69 100 GLU A N 1
ATOM 786 C CA . GLU A 1 100 ? 16.078 8.732 -26.191 1.00 97.69 100 GLU A CA 1
ATOM 787 C C . GLU A 1 100 ? 15.461 10.127 -26.052 1.00 97.69 100 GLU A C 1
ATOM 789 O O . GLU A 1 100 ? 14.711 10.372 -25.109 1.00 97.69 100 GLU A O 1
ATOM 794 N N . GLU A 1 101 ? 15.715 11.027 -27.006 1.00 97.81 101 GLU A N 1
ATOM 795 C CA . GLU A 1 101 ? 15.128 12.371 -27.017 1.00 97.81 101 GLU A CA 1
ATOM 796 C C . GLU A 1 101 ? 13.595 12.306 -27.062 1.00 97.81 101 GLU A C 1
ATOM 798 O O . GLU A 1 101 ? 12.904 12.981 -26.295 1.00 97.81 101 GLU A O 1
ATOM 803 N N . LEU A 1 102 ? 13.039 11.468 -27.939 1.00 97.88 102 LEU A N 1
ATOM 804 C CA . LEU A 1 102 ? 11.592 11.285 -28.041 1.00 97.88 102 LEU A CA 1
ATOM 805 C C . LEU A 1 102 ? 11.008 10.675 -26.764 1.00 97.88 102 LEU A C 1
ATOM 807 O O . LEU A 1 102 ? 9.958 11.124 -26.306 1.00 97.88 102 LEU A O 1
ATOM 811 N N . TYR A 1 103 ? 11.692 9.699 -26.168 1.00 97.25 103 TYR A N 1
ATOM 812 C CA . TYR A 1 103 ? 11.279 9.072 -24.916 1.00 97.25 103 TYR A CA 1
ATOM 813 C C . TYR A 1 103 ? 11.265 10.072 -23.752 1.00 97.25 103 TYR A C 1
ATOM 815 O O . TYR A 1 103 ? 10.279 10.144 -23.017 1.00 97.25 103 TYR A O 1
ATOM 823 N N . GLN A 1 104 ? 12.319 10.881 -23.611 1.00 96.44 104 GLN A N 1
ATOM 824 C CA . GLN A 1 104 ? 12.420 11.914 -22.574 1.00 96.44 104 GLN A CA 1
ATOM 825 C C . GLN A 1 104 ? 11.335 12.986 -22.724 1.00 96.44 104 GLN A C 1
ATOM 827 O O . GLN A 1 104 ? 10.790 13.452 -21.726 1.00 96.44 104 GLN A O 1
ATOM 832 N N . ASN A 1 105 ? 10.960 13.314 -23.962 1.00 96.62 105 ASN A N 1
ATOM 833 C CA . ASN A 1 105 ? 9.862 14.233 -24.265 1.00 96.62 105 ASN A CA 1
ATOM 834 C C . ASN A 1 105 ? 8.463 13.587 -24.172 1.00 96.62 105 ASN A C 1
ATOM 836 O O . ASN A 1 105 ? 7.466 14.238 -24.475 1.00 96.62 105 ASN A O 1
ATOM 840 N N . GLY A 1 106 ? 8.361 12.311 -23.781 1.00 96.06 106 GLY A N 1
ATOM 841 C CA . GLY A 1 106 ? 7.087 11.599 -23.629 1.00 96.06 106 GLY A CA 1
ATOM 842 C C . GLY A 1 106 ? 6.447 11.129 -24.941 1.00 96.06 106 GLY A C 1
ATOM 843 O O . GLY A 1 106 ? 5.337 10.599 -24.938 1.00 96.06 106 GLY A O 1
ATOM 844 N N . HIS A 1 107 ? 7.130 11.271 -26.076 1.00 97.56 107 HIS A N 1
ATOM 845 C CA . HIS A 1 107 ? 6.655 10.829 -27.387 1.00 97.56 107 HIS A CA 1
ATOM 846 C C . HIS A 1 107 ? 6.947 9.336 -27.618 1.00 97.56 107 HIS A C 1
ATOM 848 O O . HIS A 1 107 ? 7.647 8.961 -28.560 1.00 97.56 107 HIS A O 1
ATOM 854 N N . TYR A 1 108 ? 6.394 8.471 -26.763 1.00 97.38 108 TYR A N 1
ATOM 855 C CA . TYR A 1 108 ? 6.715 7.037 -26.730 1.00 97.38 108 TYR A CA 1
ATOM 856 C C . TYR A 1 108 ? 6.408 6.305 -28.040 1.00 97.38 108 TYR A C 1
ATOM 858 O O . TYR A 1 108 ? 7.216 5.493 -28.477 1.00 97.38 108 TYR A O 1
ATOM 866 N N . 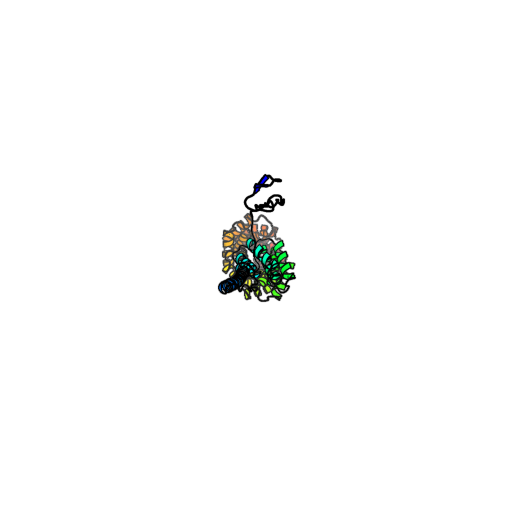VAL A 1 109 ? 5.289 6.623 -28.706 1.00 98.12 109 VAL A N 1
ATOM 867 C CA . VAL A 1 109 ? 4.938 6.025 -30.010 1.00 98.12 109 VAL A CA 1
ATOM 868 C C . VAL A 1 109 ? 5.978 6.385 -31.072 1.00 98.12 109 VAL A C 1
ATOM 870 O O . VAL A 1 109 ? 6.450 5.515 -31.799 1.00 98.12 109 VAL A O 1
ATOM 873 N N . SER A 1 110 ? 6.374 7.658 -31.137 1.00 97.56 110 SER A N 1
ATOM 874 C CA . SER A 1 110 ? 7.370 8.137 -32.098 1.00 97.56 110 SER A CA 1
ATOM 875 C C . SER A 1 110 ? 8.764 7.573 -31.821 1.00 97.56 110 SER A C 1
ATOM 877 O O . SER A 1 110 ? 9.547 7.421 -32.753 1.00 97.56 110 SER A O 1
ATOM 879 N N . ALA A 1 111 ? 9.077 7.249 -30.561 1.00 97.94 111 ALA A N 1
ATOM 880 C CA . ALA A 1 111 ? 10.356 6.661 -30.166 1.00 97.94 111 ALA A CA 1
ATOM 881 C C . ALA A 1 111 ? 10.523 5.199 -30.631 1.00 97.94 111 ALA A C 1
ATOM 883 O O . ALA A 1 111 ? 11.651 4.719 -30.735 1.00 97.94 111 ALA A O 1
ATOM 884 N N . LEU A 1 112 ? 9.430 4.495 -30.963 1.00 98.25 112 LEU A N 1
ATOM 885 C CA . LEU A 1 112 ? 9.479 3.081 -31.355 1.00 98.25 112 LEU A CA 1
ATOM 886 C C . LEU A 1 112 ? 10.309 2.845 -32.625 1.00 98.25 112 LEU A C 1
ATOM 888 O O . LEU A 1 112 ? 11.124 1.925 -32.666 1.00 98.25 112 LEU A O 1
ATOM 892 N N . ASP A 1 113 ? 10.099 3.650 -33.666 1.00 97.62 113 ASP A N 1
ATOM 893 C CA . ASP A 1 113 ? 10.755 3.441 -34.962 1.00 97.62 113 ASP A CA 1
ATOM 894 C C . ASP A 1 113 ? 12.268 3.717 -34.923 1.00 97.62 113 ASP A C 1
ATOM 896 O O . ASP A 1 113 ? 13.020 2.881 -35.431 1.00 97.62 113 ASP A O 1
ATOM 900 N N . PRO A 1 114 ? 12.759 4.797 -34.279 1.00 97.56 114 PRO A N 1
ATOM 901 C CA . PRO A 1 114 ? 14.189 4.989 -34.057 1.00 97.56 114 PRO A CA 1
ATOM 902 C C . PRO A 1 114 ? 14.847 3.811 -33.327 1.00 97.56 114 PRO A C 1
ATOM 904 O O . PRO A 1 114 ? 15.852 3.295 -33.812 1.00 97.56 114 PRO A O 1
ATOM 907 N N . TYR A 1 115 ? 14.257 3.289 -32.244 1.00 98.12 115 TYR A N 1
ATOM 908 C CA . TYR A 1 115 ? 14.836 2.130 -31.551 1.00 98.12 115 TYR A CA 1
ATOM 909 C C . TYR A 1 115 ? 14.824 0.852 -32.399 1.00 98.12 115 TYR A C 1
ATOM 911 O O . TYR A 1 115 ? 15.812 0.116 -32.411 1.00 98.12 115 TYR A O 1
ATOM 919 N N . LYS A 1 116 ? 13.752 0.591 -33.163 1.00 97.88 116 LYS A N 1
ATOM 920 C CA . LYS A 1 116 ? 13.733 -0.519 -34.136 1.00 97.88 116 LYS A CA 1
ATOM 921 C C . LYS A 1 116 ? 14.846 -0.359 -35.167 1.00 97.88 116 LYS A C 1
ATOM 923 O O . LYS A 1 116 ? 15.539 -1.325 -35.481 1.00 97.88 116 LYS A O 1
ATOM 928 N N . ARG A 1 117 ? 15.074 0.866 -35.646 1.00 96.50 117 ARG A N 1
ATOM 929 C CA . ARG A 1 117 ? 16.136 1.153 -36.611 1.00 96.50 117 ARG A CA 1
ATOM 930 C C . ARG A 1 117 ? 17.532 0.979 -36.014 1.00 96.50 117 ARG A C 1
ATOM 932 O O . ARG A 1 117 ? 18.414 0.487 -36.713 1.00 96.50 117 ARG A O 1
ATOM 939 N N . THR A 1 118 ? 17.731 1.297 -34.733 1.00 97.12 118 THR A N 1
ATOM 940 C CA . THR A 1 118 ? 18.969 0.972 -34.005 1.00 97.12 118 THR A CA 1
ATOM 941 C C . THR A 1 118 ? 19.247 -0.528 -34.031 1.00 97.12 118 THR A C 1
ATOM 943 O O . THR A 1 118 ? 20.356 -0.923 -34.380 1.00 97.12 118 THR A O 1
ATOM 946 N N . ILE A 1 119 ? 18.240 -1.359 -33.737 1.00 96.81 119 ILE A N 1
ATOM 947 C CA . ILE A 1 119 ? 18.370 -2.828 -33.728 1.00 96.81 119 ILE A CA 1
ATOM 948 C C . ILE A 1 119 ? 18.755 -3.361 -35.115 1.00 96.81 119 ILE A C 1
ATOM 950 O O . ILE A 1 119 ? 19.596 -4.251 -35.226 1.00 96.81 119 ILE A O 1
ATOM 954 N N . GLU A 1 120 ? 18.153 -2.818 -36.176 1.00 95.25 120 GLU A N 1
ATOM 955 C CA . GLU A 1 120 ? 18.442 -3.220 -37.559 1.00 95.25 120 GLU A CA 1
ATOM 956 C C . GLU A 1 120 ? 19.862 -2.852 -38.012 1.00 95.25 120 GLU A C 1
ATOM 958 O O . GLU A 1 120 ? 20.452 -3.564 -38.826 1.00 95.25 120 GLU A O 1
ATOM 963 N N . LEU A 1 121 ? 20.394 -1.727 -37.529 1.00 94.25 121 LEU A N 1
ATOM 964 C CA . LEU A 1 121 ? 21.686 -1.190 -37.958 1.00 94.25 121 LEU A CA 1
ATOM 965 C C . LEU A 1 121 ? 22.863 -1.717 -37.132 1.00 94.25 121 LEU A C 1
ATOM 967 O O . LEU A 1 121 ? 23.952 -1.871 -37.686 1.00 94.25 121 LEU A O 1
ATOM 971 N N . ASP A 1 122 ? 22.660 -1.989 -35.842 1.00 93.81 122 ASP A N 1
ATOM 972 C CA . ASP A 1 122 ? 23.697 -2.505 -34.949 1.00 93.81 122 ASP A CA 1
ATOM 973 C C . ASP A 1 122 ? 23.144 -3.545 -33.954 1.00 93.81 122 ASP A C 1
ATOM 975 O O . ASP A 1 122 ? 22.575 -3.189 -32.914 1.00 93.81 122 ASP A O 1
ATOM 979 N N . PRO A 1 123 ? 23.375 -4.848 -34.211 1.00 92.31 123 PRO A N 1
ATOM 980 C CA . PRO A 1 123 ? 23.031 -5.916 -33.278 1.00 92.31 123 PRO A CA 1
ATOM 981 C C . PRO A 1 123 ? 23.693 -5.792 -31.895 1.00 92.31 123 PRO A C 1
ATOM 983 O O . PRO A 1 123 ? 23.171 -6.348 -30.932 1.00 92.31 123 PRO A O 1
ATOM 986 N N . GLY A 1 124 ? 24.817 -5.074 -31.768 1.00 93.44 124 GLY A N 1
ATOM 987 C CA . GLY A 1 124 ? 25.500 -4.845 -30.490 1.00 93.44 124 GLY A CA 1
ATOM 988 C C . GLY A 1 124 ? 24.731 -3.913 -29.550 1.00 93.44 124 GLY A C 1
ATOM 989 O O . GLY A 1 124 ? 24.780 -4.087 -28.334 1.00 93.44 124 GLY A O 1
ATOM 990 N N . LEU A 1 125 ? 23.956 -2.975 -30.102 1.00 95.50 125 LEU A N 1
ATOM 991 C CA . LEU A 1 125 ? 23.064 -2.093 -29.341 1.00 95.50 125 LEU A CA 1
ATOM 992 C C . LEU A 1 125 ? 21.668 -2.691 -29.134 1.00 95.50 125 LEU A C 1
ATOM 994 O O . LEU A 1 125 ? 20.850 -2.109 -28.418 1.00 95.50 125 LEU A O 1
ATOM 998 N N . ALA A 1 126 ? 21.383 -3.855 -29.727 1.00 96.19 126 ALA A N 1
ATOM 999 C CA . ALA A 1 126 ? 20.041 -4.419 -29.738 1.00 96.19 126 ALA A CA 1
ATOM 1000 C C . ALA A 1 126 ? 19.491 -4.662 -28.328 1.00 96.19 126 ALA A C 1
ATOM 1002 O O . ALA A 1 126 ? 18.340 -4.328 -28.079 1.00 96.19 126 ALA A O 1
ATOM 1003 N N . ALA A 1 127 ? 20.295 -5.172 -27.386 1.00 97.56 127 ALA A N 1
ATOM 1004 C CA . ALA A 1 127 ? 19.837 -5.414 -26.014 1.00 97.56 127 ALA A CA 1
ATOM 1005 C C . ALA A 1 127 ? 19.318 -4.131 -25.336 1.00 97.56 127 ALA A C 1
ATOM 1007 O O . ALA A 1 127 ? 18.224 -4.113 -24.773 1.00 97.56 127 ALA A O 1
ATOM 1008 N N . VAL A 1 128 ? 20.070 -3.032 -25.446 1.00 97.69 128 VAL A N 1
ATOM 1009 C CA . VAL A 1 128 ? 19.695 -1.736 -24.859 1.00 97.69 128 VAL A CA 1
ATOM 1010 C C . VAL A 1 128 ? 18.499 -1.129 -25.599 1.00 97.69 128 VAL A C 1
ATOM 1012 O O . VAL A 1 128 ? 17.578 -0.620 -24.963 1.00 97.69 128 VAL A O 1
ATOM 1015 N N . ALA A 1 129 ? 18.459 -1.236 -26.929 1.00 97.94 129 ALA A N 1
ATOM 1016 C CA . ALA A 1 129 ? 17.336 -0.756 -27.730 1.00 97.94 129 ALA A CA 1
ATOM 1017 C C . ALA A 1 129 ? 16.035 -1.538 -27.454 1.00 97.94 129 ALA A C 1
ATOM 1019 O O . ALA A 1 129 ? 14.974 -0.929 -27.338 1.00 97.94 129 ALA A O 1
ATOM 1020 N N . TYR A 1 130 ? 16.100 -2.861 -27.264 1.00 98.62 130 TYR A N 1
ATOM 1021 C CA . TYR A 1 130 ? 14.957 -3.670 -26.827 1.00 98.62 130 TYR A CA 1
ATOM 1022 C C . TYR A 1 130 ? 14.494 -3.287 -25.417 1.00 98.62 130 TYR A C 1
ATOM 1024 O O . TYR A 1 130 ? 13.295 -3.151 -25.196 1.00 98.62 130 TYR A O 1
ATOM 1032 N N . ASN A 1 131 ? 15.411 -3.029 -24.477 1.00 98.44 131 ASN A N 1
ATOM 1033 C CA . ASN A 1 131 ? 15.046 -2.514 -23.152 1.00 98.44 131 ASN A CA 1
ATOM 1034 C C . ASN A 1 131 ? 14.277 -1.186 -23.265 1.00 98.44 131 ASN A C 1
ATOM 1036 O O . ASN A 1 131 ? 13.231 -1.013 -22.643 1.00 98.44 131 ASN A O 1
ATOM 1040 N N . ARG A 1 132 ? 14.737 -0.265 -24.119 1.00 98.38 132 ARG A N 1
ATOM 1041 C CA . ARG A 1 132 ? 14.051 1.013 -24.357 1.00 98.38 132 ARG A CA 1
ATOM 1042 C C . ARG A 1 132 ? 12.704 0.867 -25.059 1.00 98.38 132 ARG A C 1
ATOM 1044 O O . ARG A 1 132 ? 11.759 1.556 -24.676 1.00 98.38 132 ARG A O 1
ATOM 1051 N N . LEU A 1 133 ? 12.568 -0.060 -26.009 1.00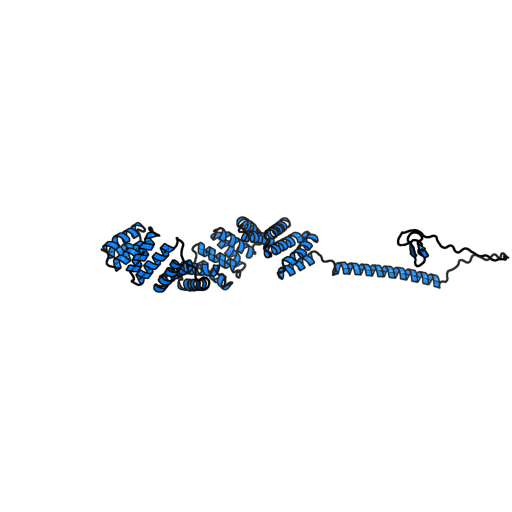 98.44 133 LEU A N 1
ATOM 1052 C CA . LEU A 1 133 ? 11.264 -0.431 -26.569 1.00 98.44 133 LEU A CA 1
ATOM 1053 C C . LEU A 1 133 ? 10.324 -0.964 -25.484 1.00 98.44 133 LEU A C 1
ATOM 1055 O O . LEU A 1 133 ? 9.169 -0.548 -25.440 1.00 98.44 133 LEU A O 1
ATOM 1059 N N . GLY A 1 134 ? 10.822 -1.821 -24.589 1.00 98.25 134 GLY A N 1
ATOM 1060 C CA . GLY A 1 134 ? 10.069 -2.324 -23.440 1.00 98.25 134 GLY A CA 1
ATOM 1061 C C . GLY A 1 134 ? 9.508 -1.188 -22.588 1.00 98.25 134 GLY A C 1
ATOM 1062 O O . GLY A 1 134 ? 8.308 -1.145 -22.331 1.00 98.25 134 GLY A O 1
ATOM 1063 N N . TRP A 1 135 ? 10.342 -0.201 -22.252 1.00 98.25 135 TRP A N 1
ATOM 1064 C CA . TRP A 1 135 ? 9.906 0.994 -21.527 1.00 98.25 135 TRP A CA 1
ATOM 1065 C C . TRP A 1 135 ? 8.909 1.856 -22.309 1.00 98.25 135 TRP A C 1
ATOM 1067 O O . TRP A 1 135 ? 7.969 2.376 -21.713 1.00 98.25 135 TRP A O 1
ATOM 1077 N N . CYS A 1 136 ? 9.060 1.996 -23.629 1.00 98.19 136 CYS A N 1
ATOM 1078 C CA . CYS A 1 136 ? 8.073 2.705 -24.449 1.00 98.19 136 CYS A CA 1
ATOM 1079 C C . CYS A 1 136 ? 6.705 2.019 -24.381 1.00 98.19 136 CYS A C 1
ATOM 1081 O O . CYS A 1 136 ? 5.712 2.682 -24.099 1.00 98.19 136 CYS A O 1
ATOM 1083 N N . TYR A 1 137 ? 6.651 0.702 -24.593 1.00 98.38 137 TYR A N 1
ATOM 1084 C CA . TYR A 1 137 ? 5.399 -0.057 -24.535 1.00 98.38 137 TYR A CA 1
ATOM 1085 C C . TYR A 1 137 ? 4.790 -0.079 -23.134 1.00 98.38 137 TYR A C 1
ATOM 1087 O O . TYR A 1 137 ? 3.584 0.099 -23.001 1.00 98.38 137 TYR A O 1
ATOM 1095 N N . TYR A 1 138 ? 5.620 -0.169 -22.094 1.00 97.00 138 TYR A N 1
ATOM 1096 C CA . TYR A 1 138 ? 5.182 -0.039 -20.707 1.00 97.00 138 TYR A CA 1
ATOM 1097 C C . TYR A 1 138 ? 4.460 1.300 -20.474 1.00 97.00 138 TYR A C 1
ATOM 1099 O O . TYR A 1 138 ? 3.373 1.346 -19.904 1.00 97.00 138 TYR A O 1
ATOM 1107 N N . ARG A 1 139 ? 5.013 2.412 -20.981 1.00 96.56 139 ARG A N 1
ATOM 1108 C CA . ARG A 1 139 ? 4.383 3.743 -20.875 1.00 96.56 139 ARG A CA 1
ATOM 1109 C C . ARG A 1 139 ? 3.135 3.898 -21.743 1.00 96.56 139 ARG A C 1
ATOM 1111 O O . ARG A 1 139 ? 2.313 4.767 -21.468 1.00 96.56 139 ARG A O 1
ATOM 1118 N N . LEU A 1 140 ? 2.995 3.062 -22.767 1.00 96.44 140 LEU A N 1
ATOM 1119 C CA . LEU A 1 140 ? 1.806 2.964 -23.613 1.00 96.44 140 LEU A CA 1
ATOM 1120 C C . LEU A 1 140 ? 0.756 1.985 -23.059 1.00 96.44 140 LEU A C 1
ATOM 1122 O O . LEU A 1 140 ? -0.282 1.825 -23.696 1.00 96.44 140 LEU A O 1
ATOM 1126 N N . ALA A 1 141 ? 1.006 1.366 -21.898 1.00 95.62 141 ALA A N 1
ATOM 1127 C CA . ALA A 1 141 ? 0.168 0.323 -21.302 1.00 95.62 141 ALA A CA 1
ATOM 1128 C C . ALA A 1 141 ? -0.052 -0.900 -22.219 1.00 95.62 141 ALA A C 1
ATOM 1130 O O . ALA A 1 141 ? -1.088 -1.559 -22.161 1.00 95.62 141 ALA A O 1
ATOM 1131 N N . ASP A 1 142 ? 0.927 -1.203 -23.077 1.00 97.06 142 ASP A N 1
ATOM 1132 C CA . ASP A 1 142 ? 0.977 -2.441 -23.858 1.00 97.06 142 ASP A CA 1
ATOM 1133 C C . ASP A 1 142 ? 1.891 -3.442 -23.139 1.00 97.06 142 ASP A C 1
ATOM 1135 O O . ASP A 1 142 ? 3.084 -3.572 -23.436 1.00 97.06 142 ASP A O 1
ATOM 1139 N N . ASP A 1 143 ? 1.327 -4.109 -22.130 1.00 93.19 143 ASP A N 1
ATOM 1140 C CA . ASP A 1 143 ? 2.071 -5.002 -21.237 1.00 93.19 143 ASP A CA 1
ATOM 1141 C C . ASP A 1 143 ? 2.674 -6.205 -21.978 1.00 93.19 143 ASP A C 1
ATOM 1143 O O . ASP A 1 143 ? 3.778 -6.652 -21.655 1.00 93.19 143 ASP A O 1
ATOM 1147 N N . GLU A 1 144 ? 1.983 -6.719 -23.002 1.00 96.31 144 GLU A N 1
ATOM 1148 C CA . GLU A 1 144 ? 2.457 -7.853 -23.802 1.00 96.31 144 GLU A CA 1
ATOM 1149 C C . GLU A 1 144 ? 3.737 -7.481 -24.555 1.00 96.31 144 GLU A C 1
ATOM 1151 O O . GLU A 1 144 ? 4.748 -8.192 -24.471 1.00 96.31 144 GLU A O 1
ATOM 1156 N N . GLN A 1 145 ? 3.727 -6.338 -25.249 1.00 98.00 145 GLN A N 1
ATOM 1157 C CA . GLN A 1 145 ? 4.913 -5.862 -25.949 1.00 98.00 145 GLN A CA 1
ATOM 1158 C C . GLN A 1 145 ? 6.010 -5.439 -24.974 1.00 98.00 145 GLN A C 1
ATOM 1160 O O . GLN A 1 145 ? 7.179 -5.736 -25.230 1.00 98.00 145 GLN A O 1
ATOM 1165 N N . ALA A 1 146 ? 5.676 -4.808 -23.846 1.00 98.31 146 ALA A N 1
ATOM 1166 C CA . ALA A 1 146 ? 6.657 -4.438 -22.828 1.00 98.31 146 ALA A CA 1
ATOM 1167 C C . ALA A 1 146 ? 7.438 -5.669 -22.341 1.00 98.31 146 ALA A C 1
ATOM 1169 O O . ALA A 1 146 ? 8.664 -5.728 -22.470 1.00 98.31 146 ALA A O 1
ATOM 1170 N N . ILE A 1 147 ? 6.720 -6.699 -21.883 1.00 98.50 147 ILE A N 1
ATOM 1171 C CA . ILE A 1 147 ? 7.295 -7.957 -21.390 1.00 98.50 147 ILE A CA 1
ATOM 1172 C C . ILE A 1 147 ? 8.120 -8.655 -22.472 1.00 98.50 147 ILE A C 1
ATOM 1174 O O . ILE A 1 147 ? 9.230 -9.115 -22.195 1.00 98.50 147 ILE A O 1
ATOM 1178 N N . SER A 1 148 ? 7.598 -8.733 -23.699 1.00 98.44 148 SER A N 1
ATOM 1179 C CA . SER A 1 148 ? 8.294 -9.352 -24.831 1.00 98.44 148 SER A CA 1
ATOM 1180 C C . SER A 1 148 ? 9.640 -8.673 -25.111 1.00 98.44 148 SER A C 1
ATOM 1182 O O . SER A 1 148 ? 10.674 -9.339 -25.200 1.00 98.44 148 SER A O 1
ATOM 1184 N N . ASN A 1 149 ? 9.658 -7.338 -25.167 1.00 98.62 149 ASN A N 1
ATOM 1185 C CA . ASN A 1 149 ? 10.870 -6.573 -25.448 1.00 98.62 149 ASN A CA 1
ATOM 1186 C C . ASN A 1 149 ? 11.878 -6.636 -24.285 1.00 98.62 149 ASN A C 1
ATOM 1188 O O . ASN A 1 149 ? 13.070 -6.819 -24.536 1.00 98.62 149 ASN A O 1
ATOM 1192 N N . PHE A 1 150 ? 11.433 -6.584 -23.023 1.00 98.75 150 PHE A N 1
ATOM 1193 C CA . PHE A 1 150 ? 12.331 -6.773 -21.876 1.00 98.75 150 PHE A CA 1
ATOM 1194 C C . PHE A 1 150 ? 12.951 -8.173 -21.845 1.00 98.75 150 PHE A C 1
ATOM 1196 O O . PHE A 1 150 ? 14.161 -8.304 -21.661 1.00 98.75 150 PHE A O 1
ATOM 1203 N N . ARG A 1 151 ? 12.159 -9.226 -22.095 1.00 98.62 151 ARG A N 1
ATOM 1204 C CA . ARG A 1 151 ? 12.683 -10.596 -22.222 1.00 98.62 151 ARG A CA 1
ATOM 1205 C C . ARG A 1 151 ? 13.720 -10.686 -23.332 1.00 98.62 151 ARG A C 1
ATOM 1207 O O . ARG A 1 151 ? 14.785 -11.256 -23.118 1.00 98.62 151 ARG A O 1
ATOM 1214 N N . ARG A 1 152 ? 13.460 -10.065 -24.486 1.00 98.38 152 ARG A N 1
ATOM 1215 C CA . ARG A 1 152 ? 14.419 -10.055 -25.593 1.00 98.38 152 ARG A CA 1
ATOM 1216 C C . ARG A 1 152 ? 15.715 -9.326 -25.240 1.00 98.38 152 ARG A C 1
ATOM 1218 O O . ARG A 1 152 ? 16.789 -9.778 -25.628 1.00 98.38 152 ARG A O 1
ATOM 1225 N N . ALA A 1 153 ? 15.631 -8.230 -24.489 1.00 98.44 153 ALA A N 1
ATOM 1226 C CA . ALA A 1 153 ? 16.802 -7.526 -23.979 1.00 98.44 153 ALA A CA 1
ATOM 1227 C C . ALA A 1 153 ? 17.647 -8.420 -23.056 1.00 98.44 153 ALA A C 1
ATOM 1229 O O . ALA A 1 153 ? 18.861 -8.492 -23.235 1.00 98.44 153 ALA A O 1
ATOM 1230 N N . ILE A 1 154 ? 17.000 -9.151 -22.141 1.00 98.44 154 ILE A N 1
ATOM 1231 C CA . ILE A 1 154 ? 17.644 -10.097 -21.214 1.00 98.44 154 ILE A CA 1
ATOM 1232 C C . ILE A 1 154 ? 18.274 -11.283 -21.961 1.00 98.44 154 ILE A C 1
ATOM 1234 O O . ILE A 1 154 ? 19.393 -11.681 -21.650 1.00 98.44 154 ILE A O 1
ATOM 1238 N N . GLU A 1 155 ? 17.596 -11.832 -22.972 1.00 98.19 155 GLU A N 1
ATOM 1239 C CA . GLU A 1 155 ? 18.135 -12.914 -23.812 1.00 98.19 155 GLU A CA 1
ATOM 1240 C C . GLU A 1 155 ? 19.427 -12.508 -24.533 1.00 98.19 155 GLU A C 1
ATOM 1242 O O . GLU A 1 155 ? 20.319 -13.334 -24.723 1.00 98.19 155 GLU A O 1
ATOM 1247 N N . LEU A 1 156 ? 19.518 -11.246 -24.961 1.00 97.75 156 LEU A N 1
ATOM 1248 C CA . LEU A 1 156 ? 20.694 -10.706 -25.644 1.00 97.75 156 LEU A CA 1
ATOM 1249 C C . LEU A 1 156 ? 21.791 -10.280 -24.664 1.00 97.75 156 LEU A C 1
ATOM 1251 O O . LEU A 1 156 ? 22.972 -10.407 -24.981 1.00 97.75 156 LEU A O 1
ATOM 1255 N N . ASN A 1 157 ? 21.409 -9.770 -23.493 1.00 97.25 157 ASN A N 1
ATOM 1256 C CA . ASN A 1 157 ? 22.318 -9.395 -22.420 1.00 97.25 157 ASN A CA 1
ATOM 1257 C C . ASN A 1 157 ? 21.693 -9.674 -21.043 1.00 97.25 157 ASN A C 1
ATOM 1259 O O . ASN A 1 157 ? 20.935 -8.863 -20.507 1.00 97.25 157 ASN A O 1
ATOM 1263 N N . GLY A 1 158 ? 22.087 -10.797 -20.441 1.00 96.81 158 GLY A N 1
ATOM 1264 C CA . GLY A 1 158 ? 21.613 -11.225 -19.124 1.00 96.81 158 GLY A CA 1
ATOM 1265 C C . GLY A 1 158 ? 22.140 -10.403 -17.944 1.00 96.81 158 GLY A C 1
ATOM 1266 O O . GLY A 1 158 ? 21.721 -10.659 -16.820 1.00 96.81 158 GLY A O 1
ATOM 1267 N N . GLU A 1 159 ? 23.028 -9.430 -18.172 1.00 97.31 159 GLU A N 1
ATOM 1268 C CA . GLU A 1 159 ? 23.573 -8.533 -17.139 1.00 97.31 159 GLU A CA 1
ATOM 1269 C C . GLU A 1 159 ? 22.876 -7.158 -17.125 1.00 97.31 159 GLU A C 1
ATOM 1271 O O . GLU A 1 159 ? 23.245 -6.262 -16.366 1.00 97.31 159 GLU A O 1
ATOM 1276 N N . LEU A 1 160 ? 21.842 -6.964 -17.952 1.00 97.19 160 LEU A N 1
ATOM 1277 C CA . LEU A 1 160 ? 21.124 -5.695 -18.039 1.00 97.19 160 LEU A CA 1
ATOM 1278 C C . LEU A 1 160 ? 20.090 -5.547 -16.909 1.00 97.19 160 LEU A C 1
ATOM 1280 O O . LEU A 1 160 ? 18.913 -5.865 -17.079 1.00 97.19 160 LEU A O 1
ATOM 1284 N N . ALA A 1 161 ? 20.525 -5.011 -15.765 1.00 98.06 161 ALA A N 1
ATOM 1285 C CA . ALA A 1 161 ? 19.683 -4.801 -14.579 1.00 98.06 161 ALA A CA 1
ATOM 1286 C C . ALA A 1 161 ? 18.377 -4.031 -14.874 1.00 98.06 161 ALA A C 1
ATOM 1288 O O . ALA A 1 161 ? 17.315 -4.401 -14.376 1.00 98.06 161 ALA A O 1
ATOM 1289 N N . GLU A 1 162 ? 18.431 -2.996 -15.724 1.00 97.81 162 GLU A N 1
ATOM 1290 C CA . GLU A 1 162 ? 17.254 -2.192 -16.100 1.00 97.81 162 GLU A CA 1
ATOM 1291 C C . GLU A 1 162 ? 16.155 -3.014 -16.789 1.00 97.81 162 GLU A C 1
ATOM 1293 O O . GLU A 1 162 ? 14.973 -2.729 -16.598 1.00 97.81 162 GLU A O 1
ATOM 1298 N N . ALA A 1 163 ? 16.521 -4.040 -17.564 1.00 98.25 163 ALA A N 1
ATOM 1299 C CA . ALA A 1 163 ? 15.544 -4.878 -18.254 1.00 98.25 163 ALA A CA 1
ATOM 1300 C C . ALA A 1 163 ? 14.821 -5.814 -17.278 1.00 98.25 163 ALA A C 1
ATOM 1302 O O . ALA A 1 163 ? 13.610 -6.001 -17.392 1.00 98.25 163 ALA A O 1
ATOM 1303 N N . TYR A 1 164 ? 15.533 -6.345 -16.278 1.00 98.81 164 TYR A N 1
ATOM 1304 C CA . TYR A 1 164 ? 14.912 -7.093 -15.183 1.00 98.81 164 TYR A CA 1
ATOM 1305 C C . TYR A 1 164 ? 14.004 -6.208 -14.329 1.00 98.81 164 TYR A C 1
ATOM 1307 O O . TYR A 1 164 ? 12.906 -6.635 -13.977 1.00 98.81 164 TYR A O 1
ATOM 1315 N N . LEU A 1 165 ? 14.412 -4.967 -14.046 1.00 98.62 165 LEU A N 1
ATOM 1316 C CA . LEU A 1 165 ? 13.571 -3.994 -13.347 1.00 98.62 165 LEU A CA 1
ATOM 1317 C C . LEU A 1 165 ? 12.280 -3.712 -14.127 1.00 98.62 165 LEU A C 1
ATOM 1319 O O . LEU A 1 165 ? 11.193 -3.833 -13.567 1.00 98.62 165 LEU A O 1
ATOM 1323 N N . GLY A 1 166 ? 12.383 -3.401 -15.423 1.00 98.25 166 GLY A N 1
ATOM 1324 C CA . GLY A 1 166 ? 11.221 -3.150 -16.281 1.00 98.25 166 GLY A CA 1
ATOM 1325 C C . GLY A 1 166 ? 10.282 -4.356 -16.376 1.00 98.25 166 GLY A C 1
ATOM 1326 O O . GLY A 1 166 ? 9.060 -4.212 -16.281 1.00 98.25 166 GLY A O 1
ATOM 1327 N N . LEU A 1 167 ? 10.841 -5.564 -16.474 1.00 98.25 167 LEU A N 1
ATOM 1328 C CA . LEU A 1 167 ? 10.073 -6.806 -16.489 1.00 98.25 167 LEU A CA 1
ATOM 1329 C C . LEU A 1 167 ? 9.376 -7.072 -15.146 1.00 98.25 167 LEU A C 1
ATOM 1331 O O . LEU A 1 167 ? 8.186 -7.384 -15.118 1.00 98.25 167 LEU A O 1
ATOM 1335 N N . GLY A 1 168 ? 10.094 -6.905 -14.034 1.00 98.44 168 GLY A N 1
ATOM 1336 C CA . GLY A 1 168 ? 9.555 -7.053 -12.685 1.00 98.44 168 GLY A CA 1
ATOM 1337 C C . GLY A 1 168 ? 8.433 -6.059 -12.393 1.00 98.44 168 GLY A C 1
ATOM 1338 O O . GLY A 1 168 ? 7.374 -6.441 -11.897 1.00 98.44 168 GLY A O 1
ATOM 1339 N N . ARG A 1 169 ? 8.619 -4.802 -12.804 1.00 97.94 169 ARG A N 1
ATOM 1340 C CA . ARG A 1 169 ? 7.605 -3.748 -12.726 1.00 97.94 169 ARG A CA 1
ATOM 1341 C C . ARG A 1 169 ? 6.371 -4.082 -13.565 1.00 97.94 169 ARG A C 1
ATOM 1343 O O . ARG A 1 169 ? 5.256 -3.967 -13.071 1.00 97.94 169 ARG A O 1
ATOM 1350 N N . SER A 1 170 ? 6.549 -4.564 -14.794 1.00 97.88 170 SER A N 1
ATOM 1351 C CA . SER A 1 170 ? 5.427 -4.982 -15.651 1.00 97.88 170 SER A CA 1
ATOM 1352 C C . SER A 1 170 ? 4.594 -6.085 -14.982 1.00 97.88 170 SER A C 1
ATOM 1354 O O . SER A 1 170 ? 3.371 -5.986 -14.898 1.00 97.88 170 SER A O 1
ATOM 1356 N N . TYR A 1 171 ? 5.244 -7.104 -14.408 1.00 98.44 171 TYR A N 1
ATOM 1357 C CA . TYR A 1 171 ? 4.532 -8.152 -13.669 1.00 98.44 171 TYR A CA 1
ATOM 1358 C C . TYR A 1 171 ? 3.862 -7.656 -12.386 1.00 98.44 171 TYR A C 1
ATOM 1360 O O . TYR A 1 171 ? 2.785 -8.147 -12.050 1.00 98.44 171 TYR A O 1
ATOM 1368 N N . TYR A 1 172 ? 4.451 -6.680 -11.690 1.00 97.81 172 TYR A N 1
ATOM 1369 C CA . TYR A 1 172 ? 3.841 -6.064 -10.511 1.00 97.81 172 TYR A CA 1
ATOM 1370 C C . TYR A 1 172 ? 2.477 -5.439 -10.837 1.00 97.81 172 TYR A C 1
ATOM 1372 O O . TYR A 1 172 ? 1.497 -5.731 -10.151 1.00 97.81 172 TYR A O 1
ATOM 1380 N N . TYR A 1 173 ? 2.377 -4.651 -11.915 1.00 95.19 173 TYR A N 1
ATOM 1381 C CA . TYR A 1 173 ? 1.103 -4.036 -12.320 1.00 95.19 173 TYR A CA 1
ATOM 1382 C C . TYR A 1 173 ? 0.087 -5.056 -12.844 1.00 95.19 173 TYR A C 1
ATOM 1384 O O . TYR A 1 173 ? -1.111 -4.909 -12.598 1.00 95.19 173 TYR A O 1
ATOM 1392 N N . LEU A 1 174 ? 0.556 -6.150 -13.452 1.00 96.25 174 LEU A N 1
ATOM 1393 C CA . LEU A 1 174 ? -0.276 -7.312 -13.784 1.00 96.25 174 LEU A CA 1
ATOM 1394 C C . LEU A 1 174 ? -0.668 -8.162 -12.561 1.00 96.25 174 LEU A C 1
ATOM 1396 O O . LEU A 1 174 ? -1.368 -9.163 -12.714 1.00 96.25 174 LEU A O 1
ATOM 1400 N N . ARG A 1 175 ? -0.225 -7.789 -11.350 1.00 96.94 175 ARG A N 1
ATOM 1401 C CA . ARG A 1 175 ? -0.410 -8.532 -10.089 1.00 96.94 175 ARG A CA 1
ATOM 1402 C C . ARG A 1 175 ? 0.168 -9.948 -10.121 1.00 96.94 175 ARG A C 1
ATOM 1404 O O . ARG A 1 175 ? -0.197 -10.790 -9.301 1.00 96.94 175 ARG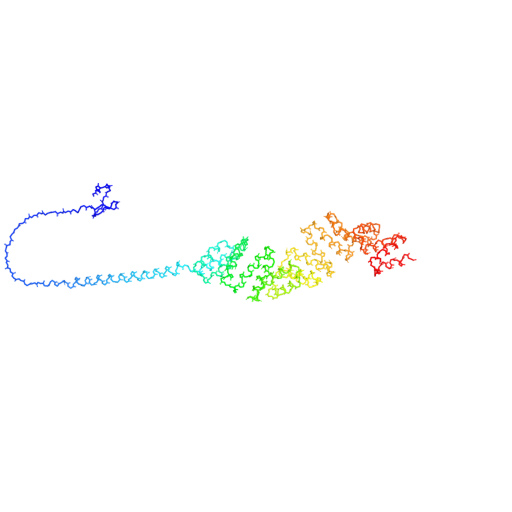 A O 1
ATOM 1411 N N . ASN A 1 176 ? 1.095 -10.212 -11.037 1.00 98.06 176 ASN A N 1
ATOM 1412 C CA . ASN A 1 176 ? 1.824 -11.466 -11.087 1.00 98.06 176 ASN A CA 1
ATOM 1413 C C . ASN A 1 176 ? 3.055 -11.393 -10.173 1.00 98.06 176 ASN A C 1
ATOM 1415 O O . ASN A 1 176 ? 4.200 -11.272 -10.611 1.00 98.06 176 ASN A O 1
ATOM 1419 N N . TYR A 1 177 ? 2.787 -11.384 -8.869 1.00 98.19 177 TYR A N 1
ATOM 1420 C CA . TYR A 1 177 ? 3.789 -11.139 -7.836 1.00 98.19 177 TYR A CA 1
ATOM 1421 C C . TYR A 1 177 ? 4.967 -12.132 -7.808 1.00 98.19 177 TYR A C 1
ATOM 1423 O O . TYR A 1 177 ? 6.075 -11.672 -7.541 1.00 98.19 177 TYR A O 1
ATOM 1431 N N . PRO A 1 178 ? 4.811 -13.444 -8.084 1.00 98.12 178 PRO A N 1
ATOM 1432 C CA . PRO A 1 178 ? 5.953 -14.364 -8.105 1.00 98.12 178 PRO A CA 1
ATOM 1433 C C . PRO A 1 178 ? 6.978 -14.024 -9.201 1.00 98.12 178 PRO A C 1
ATOM 1435 O O . PRO A 1 178 ? 8.181 -13.980 -8.945 1.00 98.12 178 PRO A O 1
ATOM 1438 N N . GLU A 1 179 ? 6.520 -13.717 -10.413 1.00 98.25 179 GLU A N 1
ATOM 1439 C CA . GLU A 1 179 ? 7.383 -13.321 -11.524 1.00 98.25 179 GLU A CA 1
ATOM 1440 C C . GLU A 1 179 ? 7.966 -11.923 -11.307 1.00 98.25 179 GLU A C 1
ATOM 1442 O O . GLU A 1 179 ? 9.127 -11.687 -11.654 1.00 98.25 179 GLU A O 1
ATOM 1447 N N . ALA A 1 180 ? 7.205 -11.010 -10.697 1.00 98.69 180 ALA A N 1
ATOM 1448 C CA . ALA A 1 180 ? 7.720 -9.711 -10.277 1.00 98.69 180 ALA A CA 1
ATOM 1449 C C . ALA A 1 180 ? 8.881 -9.877 -9.284 1.00 98.69 180 ALA A C 1
ATOM 1451 O O . ALA A 1 180 ? 9.967 -9.351 -9.518 1.00 98.69 180 ALA A O 1
ATOM 1452 N N . GLU A 1 181 ? 8.683 -10.675 -8.229 1.00 98.69 181 GLU A N 1
ATOM 1453 C CA . GLU A 1 181 ? 9.691 -10.974 -7.207 1.00 98.69 181 GLU A CA 1
ATOM 1454 C C . GLU A 1 181 ? 10.982 -11.521 -7.830 1.00 98.69 181 GLU A C 1
ATOM 1456 O O . GLU A 1 181 ? 12.067 -11.006 -7.553 1.00 98.69 181 GLU A O 1
ATOM 1461 N N . ALA A 1 182 ? 10.878 -12.534 -8.697 1.00 98.56 182 ALA A N 1
ATOM 1462 C CA . ALA A 1 182 ? 12.039 -13.168 -9.317 1.00 98.56 182 ALA A CA 1
ATOM 1463 C C . ALA A 1 182 ? 12.878 -12.176 -10.144 1.00 98.56 182 ALA A C 1
ATOM 1465 O O . ALA A 1 182 ? 14.102 -12.140 -10.017 1.00 98.56 182 ALA A O 1
ATOM 1466 N N . ASN A 1 183 ? 12.225 -11.343 -10.960 1.00 98.69 183 ASN A N 1
ATOM 1467 C CA . ASN A 1 183 ? 12.923 -10.373 -11.806 1.00 98.69 183 ASN A CA 1
ATOM 1468 C C . ASN A 1 183 ? 13.489 -9.199 -10.995 1.00 98.69 183 ASN A C 1
ATOM 1470 O O . ASN A 1 183 ? 14.613 -8.776 -11.245 1.00 98.69 183 ASN A O 1
ATOM 1474 N N . LEU A 1 184 ? 12.768 -8.704 -9.985 1.00 98.81 184 LEU A N 1
ATOM 1475 C CA . LEU A 1 184 ? 13.254 -7.619 -9.125 1.00 98.81 184 LEU A CA 1
ATOM 1476 C C . LEU A 1 184 ? 14.460 -8.053 -8.284 1.00 98.81 184 LEU A C 1
ATOM 1478 O O . LEU A 1 184 ? 15.418 -7.293 -8.158 1.00 98.81 184 LEU A O 1
ATOM 1482 N N . ARG A 1 185 ? 14.473 -9.295 -7.778 1.00 98.75 185 ARG A N 1
ATOM 1483 C CA . ARG A 1 185 ? 15.653 -9.868 -7.109 1.00 98.75 185 ARG A CA 1
ATOM 1484 C C . ARG A 1 185 ? 16.867 -9.904 -8.039 1.00 98.75 185 ARG A C 1
ATOM 1486 O O . ARG A 1 185 ? 17.945 -9.493 -7.623 1.00 98.75 185 ARG A O 1
ATOM 1493 N N . GLN A 1 186 ? 16.686 -10.319 -9.295 1.00 98.62 186 GLN A N 1
ATOM 1494 C CA . GLN A 1 186 ? 17.773 -10.321 -10.278 1.00 98.62 186 GLN A CA 1
ATOM 1495 C C . GLN A 1 186 ? 18.256 -8.901 -10.612 1.00 98.62 186 GLN A C 1
ATOM 1497 O O . GLN A 1 186 ? 19.457 -8.667 -10.737 1.00 98.62 186 GLN A O 1
ATOM 1502 N N . ALA A 1 187 ? 17.339 -7.933 -10.715 1.00 98.69 187 ALA A N 1
ATOM 1503 C CA . ALA A 1 187 ? 17.690 -6.529 -10.915 1.00 98.69 187 ALA A CA 1
ATOM 1504 C C . ALA A 1 187 ? 18.548 -5.982 -9.759 1.00 98.69 187 ALA A C 1
ATOM 1506 O O . ALA A 1 187 ? 19.521 -5.273 -10.011 1.00 98.69 187 ALA A O 1
ATOM 1507 N N . ILE A 1 188 ? 18.224 -6.346 -8.513 1.00 98.69 188 ILE A N 1
ATOM 1508 C CA . ILE A 1 188 ? 18.990 -5.978 -7.312 1.00 98.69 188 ILE A CA 1
ATOM 1509 C C . ILE A 1 188 ? 20.358 -6.666 -7.286 1.00 98.69 188 ILE A C 1
ATOM 1511 O O . ILE A 1 188 ? 21.348 -6.027 -6.939 1.00 98.69 188 ILE A O 1
ATOM 1515 N N . GLU A 1 189 ? 20.438 -7.947 -7.654 1.00 98.56 189 GLU A N 1
ATOM 1516 C CA . GLU A 1 189 ? 21.713 -8.674 -7.711 1.00 98.56 189 GLU A CA 1
ATOM 1517 C C . GLU A 1 189 ? 22.687 -8.015 -8.698 1.00 98.56 189 GLU A C 1
ATOM 1519 O O . GLU A 1 189 ? 23.860 -7.815 -8.380 1.00 98.56 189 GLU A O 1
ATOM 1524 N N . LEU A 1 190 ? 22.185 -7.617 -9.870 1.00 98.38 190 LEU A N 1
ATOM 1525 C CA . LEU A 1 190 ? 22.971 -6.941 -10.904 1.00 98.38 190 LEU A CA 1
ATOM 1526 C C . LEU A 1 190 ? 23.248 -5.465 -10.577 1.00 98.38 190 LEU A C 1
ATOM 1528 O O . LEU A 1 190 ? 24.294 -4.936 -10.953 1.00 98.38 190 LEU A O 1
ATOM 1532 N N . ASN A 1 191 ? 22.329 -4.787 -9.885 1.00 98.00 191 ASN A N 1
ATOM 1533 C CA . ASN A 1 191 ? 22.486 -3.402 -9.448 1.00 98.00 191 ASN A CA 1
ATOM 1534 C C . ASN A 1 191 ? 21.992 -3.190 -8.001 1.00 98.00 191 ASN A C 1
ATOM 1536 O O . ASN A 1 191 ? 20.865 -2.728 -7.785 1.00 98.00 191 ASN A O 1
ATOM 1540 N N . PRO A 1 192 ? 22.868 -3.396 -6.999 1.00 98.12 192 PRO A N 1
ATOM 1541 C CA . PRO A 1 192 ? 22.535 -3.207 -5.584 1.00 98.12 192 PRO A CA 1
ATOM 1542 C C . PRO A 1 192 ? 22.281 -1.750 -5.164 1.00 98.12 192 PRO A C 1
ATOM 1544 O O . PRO A 1 192 ? 22.086 -1.475 -3.982 1.00 98.12 192 PRO A O 1
ATOM 1547 N N . GLN A 1 193 ? 22.365 -0.787 -6.088 1.00 98.00 193 GLN A N 1
ATOM 1548 C CA . GLN A 1 193 ? 22.079 0.632 -5.845 1.00 98.00 193 GLN A CA 1
ATOM 1549 C C . GLN A 1 193 ? 20.738 1.070 -6.451 1.00 98.00 193 GLN A C 1
ATOM 1551 O O . GLN A 1 193 ? 20.406 2.253 -6.421 1.00 98.00 193 GLN A O 1
ATOM 1556 N N . SER A 1 194 ? 19.949 0.140 -6.999 1.00 97.88 194 SER A N 1
ATOM 1557 C CA . SER A 1 194 ? 18.629 0.454 -7.547 1.00 97.88 194 SER A CA 1
ATOM 1558 C C . SER A 1 194 ? 17.584 0.604 -6.436 1.00 97.88 194 SER A C 1
ATOM 1560 O O . SER A 1 194 ? 16.969 -0.375 -6.015 1.00 97.88 194 SER A O 1
ATOM 1562 N N . ALA A 1 195 ? 17.354 1.842 -5.985 1.00 98.25 195 ALA A N 1
ATOM 1563 C CA . ALA A 1 195 ? 16.274 2.155 -5.044 1.00 98.25 195 ALA A CA 1
ATOM 1564 C C . ALA A 1 195 ? 14.902 1.694 -5.571 1.00 98.25 195 ALA A C 1
ATOM 1566 O O . ALA A 1 195 ? 14.135 1.094 -4.828 1.00 98.25 195 ALA A O 1
ATOM 1567 N N . GLU A 1 196 ? 14.637 1.900 -6.869 1.00 98.00 196 GLU A N 1
ATOM 1568 C CA . GLU A 1 196 ? 13.382 1.503 -7.525 1.00 98.00 196 GLU A CA 1
ATOM 1569 C C . GLU A 1 196 ? 13.154 -0.018 -7.444 1.00 98.00 196 GLU A C 1
ATOM 1571 O O . GLU A 1 196 ? 12.055 -0.457 -7.115 1.00 98.00 196 GLU A O 1
ATOM 1576 N N . ALA A 1 197 ? 14.188 -0.840 -7.670 1.00 98.44 197 ALA A N 1
ATOM 1577 C CA . ALA A 1 197 ? 14.051 -2.294 -7.579 1.00 98.44 197 ALA A CA 1
ATOM 1578 C C . ALA A 1 197 ? 13.732 -2.764 -6.150 1.00 98.44 197 ALA A C 1
ATOM 1580 O O . ALA A 1 197 ? 12.877 -3.634 -5.969 1.00 98.44 197 ALA A O 1
ATOM 1581 N N . TYR A 1 198 ? 14.375 -2.166 -5.139 1.00 98.88 198 TYR A N 1
ATOM 1582 C CA . TYR A 1 198 ? 14.053 -2.419 -3.732 1.00 98.88 198 TYR A CA 1
ATOM 1583 C C . TYR A 1 198 ? 12.629 -1.975 -3.378 1.00 98.88 198 TYR A C 1
ATOM 1585 O O . TYR A 1 198 ? 11.915 -2.732 -2.720 1.00 98.88 198 TYR A O 1
ATOM 1593 N N . GLY A 1 199 ? 12.203 -0.799 -3.853 1.00 98.75 199 GLY A N 1
ATOM 1594 C CA . GLY A 1 199 ? 10.861 -0.256 -3.636 1.00 98.75 199 GLY A CA 1
ATOM 1595 C C . GLY A 1 199 ? 9.783 -1.199 -4.164 1.00 98.75 199 GLY A C 1
ATOM 1596 O O . GLY A 1 199 ? 8.955 -1.687 -3.396 1.00 98.75 199 GLY A O 1
ATOM 1597 N N . TYR A 1 200 ? 9.864 -1.574 -5.447 1.00 98.75 200 TYR A N 1
ATOM 1598 C CA . TYR A 1 200 ? 8.911 -2.519 -6.039 1.00 98.75 200 TYR A CA 1
ATOM 1599 C C . TYR A 1 200 ? 8.960 -3.901 -5.387 1.00 98.75 200 TYR A C 1
ATOM 1601 O O . TYR A 1 200 ? 7.907 -4.506 -5.199 1.00 98.75 200 TYR A O 1
ATOM 1609 N N . LEU A 1 201 ? 10.140 -4.424 -5.025 1.00 98.81 201 LEU A N 1
ATOM 1610 C CA . LEU A 1 201 ? 10.225 -5.725 -4.351 1.00 98.81 201 LEU A CA 1
ATOM 1611 C C . LEU A 1 201 ? 9.550 -5.672 -2.974 1.00 98.81 201 LEU A C 1
ATOM 1613 O O . LEU A 1 201 ? 8.833 -6.593 -2.588 1.00 98.81 201 LEU A O 1
ATOM 1617 N N . GLY A 1 202 ? 9.734 -4.560 -2.269 1.00 98.75 202 GLY A N 1
ATOM 1618 C CA . GLY A 1 202 ? 9.027 -4.232 -1.044 1.00 98.75 202 GLY A CA 1
ATOM 1619 C C . GLY A 1 202 ? 7.510 -4.219 -1.207 1.00 98.75 202 GLY A C 1
ATOM 1620 O O . GLY A 1 202 ? 6.802 -4.918 -0.481 1.00 98.75 202 GLY A O 1
ATOM 1621 N N . SER A 1 203 ? 7.003 -3.494 -2.206 1.00 98.62 203 SER A N 1
ATOM 1622 C CA . SER A 1 203 ? 5.572 -3.460 -2.528 1.00 98.62 203 SER A CA 1
ATOM 1623 C C . SER A 1 203 ? 5.035 -4.839 -2.932 1.00 98.62 203 SER A C 1
ATOM 1625 O O . SER A 1 203 ? 3.924 -5.201 -2.551 1.00 98.62 203 SER A O 1
ATOM 1627 N N . VAL A 1 204 ? 5.810 -5.649 -3.666 1.00 98.75 204 VAL A N 1
ATOM 1628 C CA . VAL A 1 204 ? 5.455 -7.044 -3.988 1.00 98.75 204 VAL A CA 1
ATOM 1629 C C . VAL A 1 204 ? 5.244 -7.856 -2.709 1.00 98.75 204 VAL A C 1
ATOM 1631 O O . VAL A 1 204 ? 4.218 -8.526 -2.578 1.00 98.75 204 VAL A O 1
ATOM 1634 N N . TYR A 1 205 ? 6.166 -7.774 -1.747 1.00 98.81 205 TYR A N 1
ATOM 1635 C CA . TYR A 1 205 ? 6.021 -8.470 -0.469 1.00 98.81 205 TYR A CA 1
ATOM 1636 C C . TYR A 1 205 ? 4.837 -7.966 0.354 1.00 98.81 205 TYR A C 1
ATOM 1638 O O . TYR A 1 205 ? 4.117 -8.783 0.928 1.00 98.81 205 TYR A O 1
ATOM 1646 N N . TYR A 1 206 ? 4.569 -6.658 0.339 1.00 98.56 206 TYR A N 1
ATOM 1647 C CA . TYR A 1 206 ? 3.384 -6.087 0.976 1.00 98.56 206 TYR A CA 1
ATOM 1648 C C . TYR A 1 206 ? 2.090 -6.725 0.447 1.00 98.56 206 TYR A C 1
ATOM 1650 O O . TYR A 1 206 ? 1.263 -7.195 1.230 1.00 98.56 206 TYR A O 1
ATOM 1658 N N . TRP A 1 207 ? 1.927 -6.821 -0.878 1.00 97.94 207 TRP A N 1
ATOM 1659 C CA . TRP A 1 207 ? 0.734 -7.436 -1.477 1.00 97.94 207 TRP A CA 1
ATOM 1660 C C . TRP A 1 207 ? 0.650 -8.951 -1.269 1.00 97.94 207 TRP A C 1
ATOM 1662 O O . TRP A 1 207 ? -0.442 -9.514 -1.300 1.00 97.94 207 TRP A O 1
ATOM 1672 N N . GLN A 1 208 ? 1.782 -9.611 -1.024 1.00 97.81 208 GLN A N 1
ATOM 1673 C CA . GLN A 1 208 ? 1.842 -11.013 -0.607 1.00 97.81 208 GLN A CA 1
ATOM 1674 C C . GLN A 1 208 ? 1.637 -11.209 0.910 1.00 97.81 208 GLN A C 1
ATOM 1676 O O . GLN A 1 208 ? 1.725 -12.344 1.376 1.00 97.81 208 GLN A O 1
ATOM 1681 N N . ALA A 1 209 ? 1.378 -10.137 1.672 1.00 98.06 209 ALA A N 1
ATOM 1682 C CA . ALA A 1 209 ? 1.272 -10.127 3.135 1.00 98.06 209 ALA A CA 1
ATOM 1683 C C . ALA A 1 209 ? 2.540 -10.597 3.882 1.00 98.06 209 ALA A C 1
ATOM 1685 O O . ALA A 1 209 ? 2.472 -11.061 5.018 1.00 98.06 209 ALA A O 1
ATOM 1686 N N . LYS A 1 210 ? 3.709 -10.464 3.246 1.00 98.50 210 LYS A N 1
ATOM 1687 C CA . LYS A 1 210 ? 5.036 -10.738 3.815 1.00 98.50 210 LYS A CA 1
ATOM 1688 C C . LYS A 1 210 ? 5.630 -9.442 4.370 1.00 98.50 210 LYS A C 1
ATOM 1690 O O . LYS A 1 210 ? 6.515 -8.834 3.766 1.00 98.50 210 LYS A O 1
ATOM 1695 N N . TYR A 1 211 ? 5.040 -8.931 5.447 1.00 98.62 211 TYR A N 1
ATOM 1696 C CA . TYR A 1 211 ? 5.293 -7.559 5.892 1.00 98.62 211 TYR A CA 1
ATOM 1697 C C . TYR A 1 211 ? 6.710 -7.358 6.441 1.00 98.62 211 TYR A C 1
ATOM 1699 O O . TYR A 1 211 ? 7.298 -6.304 6.210 1.00 98.62 211 TYR A O 1
ATOM 1707 N N . GLU A 1 212 ? 7.303 -8.351 7.102 1.00 98.62 212 GLU A N 1
ATOM 1708 C CA . GLU A 1 212 ? 8.692 -8.283 7.561 1.00 98.62 212 GLU A CA 1
ATOM 1709 C C . GLU A 1 212 ? 9.679 -8.184 6.390 1.00 98.62 212 GLU A C 1
ATOM 1711 O O . GLU A 1 212 ? 10.582 -7.342 6.409 1.00 98.62 212 GLU A O 1
ATOM 1716 N N . GLU A 1 213 ? 9.501 -8.994 5.342 1.00 98.62 213 GLU A N 1
ATOM 1717 C CA . GLU A 1 213 ? 10.318 -8.899 4.131 1.00 98.62 213 GLU A CA 1
ATOM 1718 C C . GLU A 1 213 ? 10.086 -7.579 3.390 1.00 98.62 213 GLU A C 1
ATOM 1720 O O . GLU A 1 213 ? 11.051 -6.990 2.893 1.00 98.62 213 GLU A O 1
ATOM 1725 N N . ALA A 1 214 ? 8.841 -7.087 3.352 1.00 98.81 214 ALA A N 1
ATOM 1726 C CA . ALA A 1 214 ? 8.507 -5.786 2.778 1.00 98.81 214 ALA A CA 1
ATOM 1727 C C . ALA A 1 214 ? 9.275 -4.662 3.483 1.00 98.81 214 ALA A C 1
ATOM 1729 O O . ALA A 1 214 ? 9.970 -3.893 2.819 1.00 98.81 214 ALA A O 1
ATOM 1730 N N . VAL A 1 215 ? 9.235 -4.621 4.821 1.00 98.88 215 VAL A N 1
ATOM 1731 C CA . VAL A 1 215 ? 9.976 -3.642 5.631 1.00 98.88 215 VAL A CA 1
ATOM 1732 C C . VAL A 1 215 ? 11.464 -3.667 5.289 1.00 98.88 215 VAL A C 1
ATOM 1734 O O . VAL A 1 215 ? 12.038 -2.610 5.042 1.00 98.88 215 VAL A O 1
ATOM 1737 N N . ALA A 1 216 ? 12.083 -4.848 5.203 1.00 98.62 216 ALA A N 1
ATOM 1738 C CA . ALA A 1 216 ? 13.512 -4.958 4.912 1.00 98.62 216 ALA A CA 1
ATOM 1739 C C . ALA A 1 216 ? 13.896 -4.368 3.540 1.00 98.62 216 ALA A C 1
ATOM 1741 O O . ALA A 1 216 ? 14.912 -3.679 3.429 1.00 98.62 216 ALA A O 1
ATOM 1742 N N . GLN A 1 217 ? 13.099 -4.616 2.493 1.00 98.75 217 GLN A N 1
ATOM 1743 C CA . GLN A 1 217 ? 13.393 -4.068 1.162 1.00 98.75 217 GLN A CA 1
ATOM 1744 C C . GLN A 1 217 ? 13.062 -2.576 1.070 1.00 98.75 217 GLN A C 1
ATOM 1746 O O . GLN A 1 217 ? 13.855 -1.810 0.529 1.00 98.75 217 GLN A O 1
ATOM 1751 N N . LEU A 1 218 ? 11.938 -2.140 1.642 1.00 98.81 218 LEU A N 1
ATOM 1752 C CA . LEU A 1 218 ? 11.510 -0.739 1.602 1.00 98.81 218 LEU A CA 1
ATOM 1753 C C . LEU A 1 218 ? 12.434 0.160 2.422 1.00 98.81 218 LEU A C 1
ATOM 1755 O O . LEU A 1 218 ? 12.742 1.264 1.988 1.00 98.81 218 LEU A O 1
ATOM 1759 N N . GLN A 1 219 ? 12.962 -0.325 3.551 1.00 98.69 219 GLN A N 1
ATOM 1760 C CA . GLN A 1 219 ? 14.019 0.370 4.293 1.00 98.69 219 GLN A CA 1
ATOM 1761 C C . GLN A 1 219 ? 15.242 0.617 3.407 1.00 98.69 219 GLN A C 1
ATOM 1763 O O . GLN A 1 219 ? 15.757 1.733 3.357 1.00 98.69 219 GLN A O 1
ATOM 1768 N N . LYS A 1 220 ? 15.667 -0.391 2.637 1.00 98.62 220 LYS A N 1
ATOM 1769 C CA . LYS A 1 220 ? 16.766 -0.223 1.683 1.00 98.62 220 LYS A CA 1
ATOM 1770 C C . LYS A 1 220 ? 16.421 0.771 0.571 1.00 98.62 220 LYS A C 1
ATOM 1772 O O . LYS A 1 220 ? 17.284 1.557 0.183 1.00 98.62 220 LYS A O 1
ATOM 1777 N N . ALA A 1 221 ? 15.179 0.766 0.089 1.00 98.62 221 ALA A N 1
ATOM 1778 C CA . ALA A 1 221 ? 14.701 1.713 -0.915 1.00 98.62 221 ALA A CA 1
ATOM 1779 C C . ALA A 1 221 ? 14.786 3.163 -0.412 1.00 98.62 221 ALA A C 1
ATOM 1781 O O . ALA A 1 221 ? 15.418 3.988 -1.071 1.00 98.62 221 ALA A O 1
ATOM 1782 N N . VAL A 1 222 ? 14.256 3.459 0.783 1.00 98.25 222 VAL A N 1
ATOM 1783 C CA . VAL A 1 222 ? 14.266 4.821 1.353 1.00 98.25 222 VAL A CA 1
ATOM 1784 C C . VAL A 1 222 ? 15.658 5.280 1.804 1.00 98.25 222 VAL A C 1
ATOM 1786 O O . VAL A 1 222 ? 15.943 6.477 1.798 1.00 98.25 222 VAL A O 1
ATOM 1789 N N . GLU A 1 223 ? 16.553 4.351 2.162 1.00 98.31 223 GLU A N 1
ATOM 1790 C CA . GLU A 1 223 ? 17.973 4.650 2.401 1.00 98.31 223 GLU A CA 1
ATOM 1791 C C . GLU A 1 223 ? 18.687 5.114 1.125 1.00 98.31 223 GLU A C 1
ATOM 1793 O O . GLU A 1 223 ? 19.520 6.019 1.176 1.00 98.31 223 GLU A O 1
ATOM 1798 N N . LEU A 1 224 ? 18.392 4.475 -0.013 1.00 98.12 224 LEU A N 1
ATOM 1799 C CA . LEU A 1 224 ? 18.998 4.793 -1.308 1.00 98.12 224 LEU A CA 1
ATOM 1800 C C . LEU A 1 224 ? 18.343 6.013 -1.970 1.00 98.12 224 LEU A C 1
ATOM 1802 O O . LEU A 1 224 ? 19.027 6.785 -2.640 1.00 98.12 224 LEU A O 1
ATOM 1806 N N . ASN A 1 225 ? 17.035 6.191 -1.783 1.00 97.56 225 ASN A N 1
ATOM 1807 C CA . ASN A 1 225 ? 16.269 7.324 -2.284 1.00 97.56 225 ASN A CA 1
ATOM 1808 C C . ASN A 1 225 ? 15.243 7.797 -1.243 1.00 97.56 225 ASN A C 1
ATOM 1810 O O . ASN A 1 225 ? 14.135 7.277 -1.147 1.00 97.56 225 ASN A O 1
ATOM 1814 N N . SER A 1 226 ? 15.594 8.840 -0.494 1.00 96.25 226 SER A N 1
ATOM 1815 C CA . SER A 1 226 ? 14.770 9.341 0.609 1.00 96.25 226 SER A CA 1
ATOM 1816 C C . SER A 1 226 ? 13.564 10.185 0.185 1.00 96.25 226 SER A C 1
ATOM 1818 O O . SER A 1 226 ? 12.769 10.550 1.052 1.00 96.25 226 SER A O 1
ATOM 1820 N N . ILE A 1 227 ? 13.426 10.508 -1.106 1.00 96.81 227 ILE A N 1
ATOM 1821 C CA . ILE A 1 227 ? 12.326 11.325 -1.646 1.00 96.81 227 ILE A CA 1
ATOM 1822 C C . ILE A 1 227 ? 11.271 10.499 -2.396 1.00 96.81 227 ILE A C 1
ATOM 1824 O O . ILE A 1 227 ? 10.401 11.077 -3.036 1.00 96.81 227 ILE A O 1
ATOM 1828 N N . ASP A 1 228 ? 11.353 9.167 -2.341 1.00 96.00 228 ASP A N 1
ATOM 1829 C CA . ASP A 1 228 ? 10.356 8.280 -2.944 1.00 96.00 228 ASP A CA 1
ATOM 1830 C C . ASP A 1 228 ? 9.145 8.099 -2.019 1.00 96.00 228 ASP A C 1
ATOM 1832 O O . ASP A 1 228 ? 9.229 7.387 -1.014 1.00 96.00 228 ASP A O 1
ATOM 1836 N N . ALA A 1 229 ? 8.037 8.772 -2.337 1.00 96.88 229 ALA A N 1
ATOM 1837 C CA . ALA A 1 229 ? 6.828 8.771 -1.515 1.00 96.88 229 ALA A CA 1
ATOM 1838 C C . ALA A 1 229 ? 6.228 7.363 -1.375 1.00 96.88 229 ALA A C 1
ATOM 1840 O O . ALA A 1 229 ? 5.962 6.936 -0.251 1.00 96.88 229 ALA A O 1
ATOM 1841 N N . ASP A 1 230 ? 6.129 6.617 -2.482 1.00 96.38 230 ASP A N 1
ATOM 1842 C CA . ASP A 1 230 ? 5.593 5.251 -2.516 1.00 96.38 230 ASP A CA 1
ATOM 1843 C C . ASP A 1 230 ? 6.360 4.318 -1.562 1.00 96.38 230 ASP A C 1
ATOM 1845 O O . ASP A 1 230 ? 5.758 3.585 -0.773 1.00 96.38 230 ASP A O 1
ATOM 1849 N N . SER A 1 231 ? 7.700 4.349 -1.576 1.00 98.00 231 SER A N 1
ATOM 1850 C CA . SER A 1 231 ? 8.496 3.504 -0.673 1.00 98.00 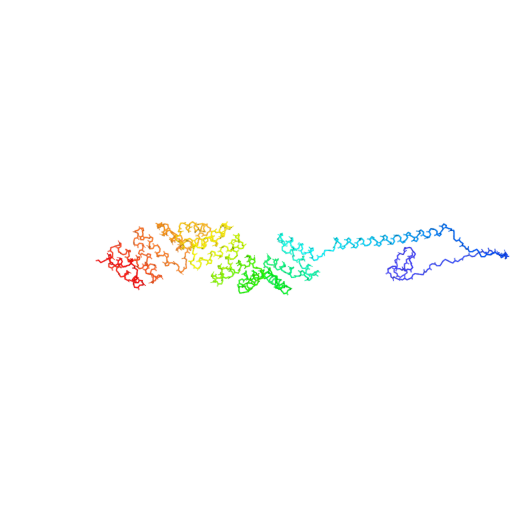231 SER A CA 1
ATOM 1851 C C . SER A 1 231 ? 8.271 3.844 0.801 1.00 98.00 231 SER A C 1
ATOM 1853 O O . SER A 1 231 ? 8.190 2.932 1.627 1.00 98.00 231 SER A O 1
ATOM 1855 N N . HIS A 1 232 ? 8.142 5.131 1.148 1.00 98.50 232 HIS A N 1
ATOM 1856 C CA . HIS A 1 232 ? 7.794 5.548 2.514 1.00 98.50 232 HIS A CA 1
ATOM 1857 C C . HIS A 1 232 ? 6.380 5.102 2.899 1.00 98.50 232 HIS A C 1
ATOM 1859 O O . HIS A 1 232 ? 6.184 4.588 4.004 1.00 98.50 232 HIS A O 1
ATOM 1865 N N . GLU A 1 233 ? 5.412 5.238 1.991 1.00 98.25 233 GLU A N 1
ATOM 1866 C CA . GLU A 1 233 ? 4.020 4.844 2.213 1.00 98.25 233 GLU A CA 1
ATOM 1867 C C . GLU A 1 233 ? 3.928 3.338 2.481 1.00 98.25 233 GLU A C 1
ATOM 1869 O O . GLU A 1 233 ? 3.450 2.917 3.538 1.00 98.25 233 GLU A O 1
ATOM 1874 N N . PHE A 1 234 ? 4.443 2.505 1.571 1.00 98.38 234 PHE A N 1
ATOM 1875 C CA . PHE A 1 234 ? 4.413 1.052 1.735 1.00 98.38 234 PHE A CA 1
ATOM 1876 C C . PHE A 1 234 ? 5.204 0.595 2.966 1.00 98.38 234 PHE A C 1
ATOM 1878 O O . PHE A 1 234 ? 4.814 -0.390 3.603 1.00 98.38 234 PHE A O 1
ATOM 1885 N N . LEU A 1 235 ? 6.286 1.291 3.339 1.00 98.62 235 LEU A N 1
ATOM 1886 C CA . LEU A 1 235 ? 7.057 0.967 4.541 1.00 98.62 235 LEU A CA 1
ATOM 1887 C C . LEU A 1 235 ? 6.217 1.212 5.791 1.00 98.62 235 LEU A C 1
ATOM 1889 O O . LEU A 1 235 ? 6.074 0.323 6.634 1.00 98.62 235 LEU A O 1
ATOM 1893 N N . GLY A 1 236 ? 5.609 2.392 5.879 1.00 98.44 236 GLY A N 1
ATOM 1894 C CA . GLY A 1 236 ? 4.730 2.752 6.978 1.00 98.44 236 GLY A CA 1
ATOM 1895 C C . GLY A 1 236 ? 3.507 1.839 7.079 1.00 98.44 236 GLY A C 1
ATOM 1896 O O . GLY A 1 236 ? 3.193 1.340 8.159 1.00 98.44 236 GLY A O 1
ATOM 1897 N N . ARG A 1 237 ? 2.877 1.505 5.948 1.00 98.50 237 ARG A N 1
ATOM 1898 C CA . ARG A 1 237 ? 1.766 0.539 5.881 1.00 98.50 237 ARG A CA 1
ATOM 1899 C C . ARG A 1 237 ? 2.173 -0.853 6.354 1.00 98.50 237 ARG A C 1
ATOM 1901 O O . ARG A 1 237 ? 1.418 -1.493 7.082 1.00 98.50 237 ARG A O 1
ATOM 1908 N N . SER A 1 238 ? 3.358 -1.323 5.967 1.00 98.62 238 SER A N 1
ATOM 1909 C CA . SER A 1 238 ? 3.882 -2.621 6.410 1.00 98.62 238 SER A CA 1
ATOM 1910 C C . SER A 1 238 ? 4.133 -2.635 7.922 1.00 98.62 238 SER A C 1
ATOM 1912 O O . SER A 1 238 ? 3.760 -3.590 8.596 1.00 98.62 238 SER A O 1
ATOM 1914 N N . LEU A 1 239 ? 4.697 -1.558 8.479 1.00 98.75 239 LEU A N 1
ATOM 1915 C CA . LEU A 1 239 ? 4.918 -1.412 9.923 1.00 98.75 239 LEU A CA 1
ATOM 1916 C C . LEU A 1 239 ? 3.606 -1.355 10.713 1.00 98.75 239 LEU A C 1
ATOM 1918 O O . LEU A 1 239 ? 3.499 -1.988 11.763 1.00 98.75 239 LEU A O 1
ATOM 1922 N N . TYR A 1 240 ? 2.596 -0.653 10.194 1.00 98.44 240 TYR A N 1
ATOM 1923 C CA . TYR A 1 240 ? 1.263 -0.610 10.794 1.00 98.44 240 TYR A CA 1
ATOM 1924 C C . TYR A 1 240 ? 0.662 -2.017 10.906 1.00 98.44 240 TYR A C 1
ATOM 1926 O O . TYR A 1 240 ? 0.240 -2.423 11.986 1.00 98.44 240 TYR A O 1
ATOM 1934 N N . LEU A 1 241 ? 0.707 -2.800 9.822 1.00 98.06 241 LEU A N 1
ATOM 1935 C CA . LEU A 1 241 ? 0.167 -4.167 9.795 1.00 98.06 241 LEU A CA 1
ATOM 1936 C C . LEU A 1 241 ? 0.941 -5.150 10.687 1.00 98.06 241 LEU A C 1
ATOM 1938 O O . LEU A 1 241 ? 0.387 -6.164 11.102 1.00 98.06 241 LEU A O 1
ATOM 1942 N N . LEU A 1 242 ? 2.191 -4.832 11.032 1.00 98.25 242 LEU A N 1
ATOM 1943 C CA . LEU A 1 242 ? 2.991 -5.562 12.019 1.00 98.25 242 LEU A CA 1
ATOM 1944 C C . LEU A 1 242 ? 2.708 -5.152 13.473 1.00 98.25 242 LEU A C 1
ATOM 1946 O O . LEU A 1 242 ? 3.389 -5.626 14.382 1.00 98.25 242 LEU A O 1
ATOM 1950 N N . GLY A 1 243 ? 1.749 -4.253 13.717 1.00 97.56 243 GLY A N 1
ATOM 1951 C CA . GLY A 1 243 ? 1.458 -3.745 15.058 1.00 97.56 243 GLY A CA 1
ATOM 1952 C C . GLY A 1 243 ? 2.537 -2.799 15.589 1.00 97.56 243 GLY A C 1
ATOM 1953 O O . GLY A 1 243 ? 2.735 -2.706 16.799 1.00 97.56 243 GLY A O 1
ATOM 1954 N N . ARG A 1 244 ? 3.251 -2.094 14.700 1.00 98.38 244 ARG A N 1
ATOM 1955 C CA . ARG A 1 244 ? 4.282 -1.094 15.040 1.00 98.38 244 ARG A CA 1
ATOM 1956 C C . ARG A 1 244 ? 3.821 0.319 14.641 1.00 98.38 244 ARG A C 1
ATOM 1958 O O . ARG A 1 244 ? 4.470 0.955 13.806 1.00 98.38 244 ARG A O 1
ATOM 1965 N N . PRO A 1 245 ? 2.708 0.834 15.206 1.00 97.94 245 PRO A N 1
ATOM 1966 C CA . PRO A 1 245 ? 2.096 2.089 14.762 1.00 97.94 245 PRO A CA 1
ATOM 1967 C C . PRO A 1 245 ? 3.011 3.302 14.966 1.00 97.94 245 PRO A C 1
ATOM 1969 O O . PRO A 1 245 ? 3.046 4.195 14.128 1.00 97.94 245 PRO A O 1
ATOM 1972 N N . GLU A 1 246 ? 3.816 3.309 16.028 1.00 98.19 246 GLU A N 1
ATOM 1973 C CA . GLU A 1 246 ? 4.757 4.397 16.312 1.00 98.19 246 GLU A CA 1
ATOM 1974 C C . GLU A 1 246 ? 5.807 4.589 15.210 1.00 98.19 246 GLU A C 1
ATOM 1976 O O . GLU A 1 246 ? 6.086 5.710 14.787 1.00 98.19 246 GLU A O 1
ATOM 1981 N N . GLU A 1 247 ? 6.352 3.490 14.688 1.00 98.31 247 GLU A N 1
ATOM 1982 C CA . GLU A 1 247 ? 7.297 3.543 13.571 1.00 98.31 247 GLU A CA 1
ATOM 1983 C C . GLU A 1 247 ? 6.582 3.825 12.248 1.00 98.31 247 GLU A C 1
ATOM 1985 O O . GLU A 1 247 ? 7.109 4.556 11.410 1.00 98.31 247 GLU A O 1
ATOM 1990 N N . ALA A 1 248 ? 5.366 3.298 12.074 1.00 98.56 248 ALA A N 1
ATOM 1991 C CA . ALA A 1 248 ? 4.547 3.553 10.895 1.00 98.56 248 ALA A CA 1
ATOM 1992 C C . ALA A 1 248 ? 4.275 5.050 10.695 1.00 98.56 248 ALA A C 1
ATOM 1994 O O . ALA A 1 248 ? 4.435 5.548 9.582 1.00 98.56 248 ALA A O 1
ATOM 1995 N N . ILE A 1 249 ? 3.931 5.771 11.771 1.00 98.56 249 ILE A N 1
ATOM 1996 C CA . ILE A 1 249 ? 3.664 7.216 11.737 1.00 98.56 249 ILE A CA 1
ATOM 1997 C C . ILE A 1 249 ? 4.845 7.982 11.134 1.00 98.56 249 ILE A C 1
ATOM 1999 O O . ILE A 1 249 ? 4.623 8.863 10.313 1.00 98.56 249 ILE A O 1
ATOM 2003 N N . VAL A 1 250 ? 6.090 7.639 11.480 1.00 98.19 250 VAL A N 1
ATOM 2004 C CA . VAL A 1 250 ? 7.281 8.352 10.981 1.00 98.19 250 VAL A CA 1
ATOM 2005 C C . VAL A 1 250 ? 7.367 8.293 9.454 1.00 98.19 250 VAL A C 1
ATOM 2007 O O . VAL A 1 250 ? 7.559 9.317 8.798 1.00 98.19 250 VAL A O 1
ATOM 2010 N N . TYR A 1 251 ? 7.205 7.101 8.880 1.00 98.38 251 TYR A N 1
ATOM 2011 C CA . TYR A 1 251 ? 7.313 6.912 7.434 1.00 98.38 251 TYR A CA 1
ATOM 2012 C C . TYR A 1 251 ? 6.063 7.400 6.690 1.00 98.38 251 TYR A C 1
ATOM 2014 O O . TYR A 1 251 ? 6.192 8.029 5.644 1.00 98.38 251 TYR A O 1
ATOM 2022 N N . LEU A 1 252 ? 4.865 7.218 7.253 1.00 98.31 252 LEU A N 1
ATOM 2023 C CA . LEU A 1 252 ? 3.619 7.738 6.673 1.00 98.31 252 LEU A CA 1
ATOM 2024 C C . LEU A 1 252 ? 3.572 9.268 6.677 1.00 98.31 252 LEU A C 1
ATOM 2026 O O . LEU A 1 252 ? 3.147 9.869 5.698 1.00 98.31 252 LEU A O 1
ATOM 2030 N N . GLN A 1 253 ? 4.063 9.921 7.732 1.00 97.75 253 GLN A N 1
ATOM 2031 C CA . GLN A 1 253 ? 4.222 11.377 7.735 1.00 97.75 253 GLN A CA 1
ATOM 2032 C C . GLN A 1 253 ? 5.177 11.815 6.631 1.00 97.75 253 GLN A C 1
ATOM 2034 O O . GLN A 1 253 ? 4.892 12.781 5.928 1.00 97.75 253 GLN A O 1
ATOM 2039 N N . LYS A 1 254 ? 6.279 11.081 6.425 1.00 97.88 254 LYS A N 1
ATOM 2040 C CA . LYS A 1 254 ? 7.220 11.420 5.362 1.00 97.88 254 LYS A CA 1
ATOM 2041 C C . LYS A 1 254 ? 6.624 11.250 3.967 1.00 97.88 254 LYS A C 1
ATOM 2043 O O . LYS A 1 254 ? 6.838 12.117 3.124 1.00 97.88 254 LYS A O 1
ATOM 2048 N N . ALA A 1 255 ? 5.869 10.179 3.738 1.00 97.75 255 ALA A N 1
ATOM 2049 C CA . ALA A 1 255 ? 5.123 9.980 2.500 1.00 97.75 255 ALA A CA 1
ATOM 2050 C C . ALA A 1 255 ? 4.112 11.115 2.271 1.00 97.75 255 ALA A C 1
ATOM 2052 O O . ALA A 1 255 ? 4.111 11.720 1.204 1.00 97.75 255 ALA A O 1
ATOM 2053 N N . HIS A 1 256 ? 3.350 11.496 3.300 1.00 96.06 256 HIS A N 1
ATOM 2054 C CA . HIS A 1 256 ? 2.384 12.594 3.224 1.00 96.06 256 HIS A CA 1
ATOM 2055 C C . HIS A 1 256 ? 3.037 13.968 2.985 1.00 96.06 256 HIS A C 1
ATOM 2057 O O . HIS A 1 256 ? 2.482 14.803 2.281 1.00 96.06 256 HIS A O 1
ATOM 2063 N N . GLU A 1 257 ? 4.232 14.225 3.528 1.00 96.75 257 GLU A N 1
ATOM 2064 C CA . GLU A 1 257 ? 4.997 15.443 3.213 1.00 96.75 257 GLU A CA 1
ATOM 2065 C C . GLU A 1 257 ? 5.415 15.512 1.738 1.00 96.75 257 GLU A C 1
ATOM 2067 O O . GLU A 1 257 ? 5.489 16.605 1.171 1.00 96.75 257 GLU A O 1
ATOM 2072 N N . LEU A 1 258 ? 5.751 14.364 1.140 1.00 96.00 258 LEU A N 1
ATOM 2073 C CA . LEU A 1 258 ? 6.181 14.266 -0.255 1.00 96.00 258 LEU A CA 1
ATOM 2074 C C . LEU A 1 258 ? 4.982 14.349 -1.210 1.00 96.00 258 LEU A C 1
ATOM 2076 O O . LEU A 1 258 ? 5.053 15.063 -2.210 1.00 96.00 258 LEU A O 1
ATOM 2080 N N . GLU A 1 259 ? 3.880 13.676 -0.871 1.00 95.12 259 GLU A N 1
ATOM 2081 C CA . GLU A 1 259 ? 2.636 13.641 -1.642 1.00 95.12 259 GLU A CA 1
ATOM 2082 C C . GLU A 1 259 ? 1.407 13.855 -0.732 1.00 95.12 259 GLU A C 1
ATOM 2084 O O . GLU A 1 259 ? 0.755 12.902 -0.300 1.00 95.12 259 GLU A O 1
ATOM 2089 N N . PRO A 1 260 ? 1.035 15.122 -0.451 1.00 90.19 260 PRO A N 1
ATOM 2090 C CA . PRO A 1 260 ? -0.041 15.444 0.496 1.00 90.19 260 PRO A CA 1
ATOM 2091 C C . PRO A 1 260 ? -1.437 14.978 0.075 1.00 90.19 260 PRO A C 1
ATOM 2093 O O . PRO A 1 260 ? -2.340 14.888 0.905 1.00 90.19 260 PRO A O 1
ATOM 2096 N N . ASP A 1 261 ? -1.634 14.715 -1.216 1.00 86.25 261 ASP A N 1
ATOM 2097 C CA . ASP A 1 261 ? -2.938 14.380 -1.784 1.00 86.25 261 ASP A CA 1
ATOM 2098 C C . ASP A 1 261 ? -3.183 12.873 -1.948 1.00 86.25 261 ASP A C 1
ATOM 2100 O O . ASP A 1 261 ? -4.264 12.513 -2.422 1.00 86.25 261 ASP A O 1
ATOM 2104 N N . ASP A 1 262 ? -2.257 11.997 -1.531 1.00 87.25 262 ASP A N 1
ATOM 2105 C CA . ASP A 1 262 ? -2.493 10.549 -1.561 1.00 87.25 262 ASP A CA 1
ATOM 2106 C C . ASP A 1 262 ? -3.499 10.115 -0.471 1.00 87.25 262 ASP A C 1
ATOM 2108 O O . ASP A 1 262 ? -3.193 10.157 0.730 1.00 87.25 262 ASP A O 1
ATOM 2112 N N . PRO A 1 263 ? -4.710 9.660 -0.857 1.00 85.62 263 PRO A N 1
ATOM 2113 C CA . PRO A 1 263 ? -5.717 9.230 0.102 1.00 85.62 263 PRO A CA 1
ATOM 2114 C C . PRO A 1 263 ? -5.316 7.971 0.881 1.00 85.62 263 PRO A C 1
ATOM 2116 O O . PRO A 1 263 ? -5.778 7.814 2.011 1.00 85.62 263 PRO A O 1
ATOM 2119 N N . ASN A 1 264 ? -4.499 7.074 0.312 1.00 86.69 264 ASN A N 1
ATOM 2120 C CA . ASN A 1 264 ? -4.118 5.837 0.998 1.00 86.69 264 ASN A CA 1
ATOM 2121 C C . ASN A 1 264 ? -3.138 6.136 2.134 1.00 86.69 264 ASN A C 1
ATOM 2123 O O . ASN A 1 264 ? -3.354 5.684 3.261 1.00 86.69 264 ASN A O 1
ATOM 2127 N N . CYS A 1 265 ? -2.114 6.951 1.867 1.00 93.25 265 CYS A N 1
ATOM 2128 C CA . CYS A 1 265 ? -1.200 7.439 2.890 1.00 93.25 265 CYS A CA 1
ATOM 2129 C C . CYS A 1 265 ? -1.951 8.129 4.036 1.00 93.25 265 CYS A C 1
ATOM 2131 O O . CYS A 1 265 ? -1.695 7.835 5.205 1.00 93.25 265 CYS A O 1
ATOM 2133 N N . GLN A 1 266 ? -2.900 9.017 3.719 1.00 92.88 266 GLN A N 1
ATOM 2134 C CA . GLN A 1 266 ? -3.664 9.753 4.730 1.00 92.88 266 GLN A CA 1
ATOM 2135 C C . GLN A 1 266 ? -4.518 8.820 5.607 1.00 92.88 266 GLN A C 1
ATOM 2137 O O . GLN A 1 266 ? -4.557 8.990 6.827 1.00 92.88 266 GLN A O 1
ATOM 2142 N N . GLU A 1 267 ? -5.166 7.811 5.013 1.00 93.44 267 GLU A N 1
ATOM 2143 C CA . GLU A 1 267 ? -5.962 6.814 5.743 1.00 93.44 267 GLU A CA 1
ATOM 2144 C C . GLU A 1 267 ? -5.090 5.989 6.697 1.00 93.44 267 GLU A C 1
ATOM 2146 O O . GLU A 1 267 ? -5.394 5.895 7.887 1.00 93.44 267 GLU A O 1
ATOM 2151 N N . TYR A 1 268 ? -3.966 5.450 6.219 1.00 96.69 268 TYR A N 1
ATOM 2152 C CA . TYR A 1 268 ? -3.061 4.680 7.074 1.00 96.69 268 TYR A CA 1
ATOM 2153 C C . TYR A 1 268 ? -2.381 5.532 8.144 1.00 96.69 268 TYR A C 1
ATOM 2155 O O . TYR A 1 268 ? -2.133 5.032 9.241 1.00 96.69 268 TYR A O 1
ATOM 2163 N N . LEU A 1 269 ? -2.105 6.810 7.871 1.00 97.38 269 LEU A N 1
ATOM 2164 C CA . LEU A 1 269 ? -1.576 7.730 8.874 1.00 97.38 269 LEU A CA 1
ATOM 2165 C C . LEU A 1 269 ? -2.595 7.954 9.999 1.00 97.38 269 LEU A C 1
ATOM 2167 O O . LEU A 1 269 ? -2.240 7.857 11.175 1.00 97.38 269 LEU A O 1
ATOM 2171 N N . ALA A 1 270 ? -3.866 8.174 9.653 1.00 96.94 270 ALA A N 1
ATOM 2172 C CA . ALA A 1 270 ? -4.952 8.301 10.623 1.00 96.94 270 ALA A CA 1
ATOM 2173 C C . ALA A 1 270 ? -5.116 7.027 11.470 1.00 96.94 270 ALA A C 1
ATOM 2175 O O . ALA A 1 270 ? -5.194 7.105 12.697 1.00 96.94 270 ALA A O 1
ATOM 2176 N N . LEU A 1 271 ? -5.089 5.853 10.829 1.00 97.31 271 LEU A N 1
ATOM 2177 C CA . LEU A 1 271 ? -5.148 4.553 11.503 1.00 97.31 271 LEU A CA 1
ATOM 2178 C C . LEU A 1 271 ? -3.947 4.322 12.427 1.00 97.31 271 LEU A C 1
ATOM 2180 O O . LEU A 1 271 ? -4.113 3.839 13.544 1.00 97.31 271 LEU A O 1
ATOM 2184 N N . ALA A 1 272 ? -2.737 4.688 12.004 1.00 98.06 272 ALA A N 1
ATOM 2185 C CA . ALA A 1 272 ? -1.549 4.552 12.837 1.00 98.06 272 ALA A CA 1
ATOM 2186 C C . ALA A 1 272 ? -1.599 5.492 14.054 1.00 98.06 272 ALA A C 1
ATOM 2188 O O . ALA A 1 272 ? -1.251 5.075 15.157 1.00 98.06 272 ALA A O 1
ATOM 2189 N N . HIS A 1 273 ? -2.094 6.726 13.891 1.00 98.44 273 HIS A N 1
ATOM 2190 C CA . HIS A 1 273 ? -2.363 7.627 15.017 1.00 98.44 273 HIS A CA 1
ATOM 2191 C C . HIS A 1 273 ? -3.427 7.063 15.968 1.00 98.44 273 HIS A C 1
ATOM 2193 O O . HIS A 1 273 ? -3.246 7.150 17.182 1.00 98.44 273 HIS A O 1
ATOM 2199 N N . TYR A 1 274 ? -4.493 6.458 15.436 1.00 97.56 274 TYR A N 1
ATOM 2200 C CA . TYR A 1 274 ? -5.536 5.804 16.226 1.00 97.56 274 TYR A CA 1
ATOM 2201 C C . TYR A 1 274 ? -4.973 4.667 17.093 1.00 97.56 274 TYR A C 1
ATOM 2203 O O . TYR A 1 274 ? -5.128 4.699 18.311 1.00 97.56 274 TYR A O 1
ATOM 2211 N N . GLU A 1 275 ? -4.239 3.723 16.496 1.00 97.00 275 GLU A N 1
ATOM 2212 C CA . GLU A 1 275 ? -3.621 2.596 17.219 1.00 97.00 275 GLU A CA 1
ATOM 2213 C C . GLU A 1 275 ? -2.538 3.045 18.214 1.00 97.00 275 GLU A C 1
ATOM 2215 O O . GLU A 1 275 ? -2.319 2.407 19.242 1.00 97.00 275 GLU A O 1
ATOM 2220 N N . ALA A 1 276 ? -1.866 4.170 17.950 1.00 97.31 276 ALA A N 1
ATOM 2221 C CA . ALA A 1 276 ? -0.921 4.779 18.888 1.00 97.31 276 ALA A CA 1
ATOM 2222 C C . ALA A 1 276 ? -1.605 5.554 20.038 1.00 97.31 276 ALA A C 1
ATOM 2224 O O . ALA A 1 276 ? -0.916 6.157 20.862 1.00 97.31 276 ALA A O 1
ATOM 2225 N N . GLY A 1 277 ? -2.943 5.595 20.091 1.00 96.62 277 GLY A N 1
ATOM 2226 C CA . GLY A 1 277 ? -3.709 6.338 21.098 1.00 96.62 277 GLY A CA 1
ATOM 2227 C C . GLY A 1 277 ? -3.675 7.860 20.920 1.00 96.62 277 GLY A C 1
ATOM 2228 O O . GLY A 1 277 ? -3.998 8.610 21.841 1.00 96.62 277 GLY A O 1
ATOM 2229 N N . ARG A 1 278 ? -3.268 8.349 19.744 1.00 98.06 278 ARG A N 1
ATOM 2230 C CA . ARG A 1 278 ? -3.147 9.777 19.417 1.00 98.06 278 ARG A CA 1
ATOM 2231 C C . ARG A 1 278 ? -4.425 10.292 18.760 1.00 98.06 278 ARG A C 1
ATOM 2233 O O . ARG A 1 278 ? -4.434 10.711 17.600 1.00 98.06 278 ARG A O 1
ATOM 2240 N N . TYR A 1 279 ? -5.515 10.237 19.516 1.00 97.88 279 TYR A N 1
ATOM 2241 C CA . TYR A 1 279 ? -6.869 10.422 18.995 1.00 97.88 279 TYR A CA 1
ATOM 2242 C C . TYR A 1 279 ? -7.124 11.801 18.375 1.00 97.88 279 TYR A C 1
ATOM 2244 O O . TYR A 1 279 ? -7.768 11.861 17.336 1.00 97.88 279 TYR A O 1
ATOM 2252 N N . ASP A 1 280 ? -6.563 12.890 18.911 1.00 97.38 280 ASP A N 1
ATOM 2253 C CA . ASP A 1 280 ? -6.722 14.231 18.315 1.00 97.38 280 ASP A CA 1
ATOM 2254 C C . ASP A 1 280 ? -6.169 14.304 16.879 1.00 97.38 280 ASP A C 1
ATOM 2256 O O . ASP A 1 280 ? -6.783 14.878 15.978 1.00 97.38 280 ASP A O 1
ATOM 2260 N N . GLN A 1 281 ? -5.010 13.683 16.645 1.00 97.50 281 GLN A N 1
ATOM 2261 C CA . GLN A 1 281 ? -4.370 13.637 15.327 1.00 97.50 281 GLN A CA 1
ATOM 2262 C C . GLN A 1 281 ? -5.144 12.717 14.378 1.00 97.50 281 GLN A C 1
ATOM 2264 O O . GLN A 1 281 ? -5.360 13.068 13.217 1.00 97.50 281 GLN A O 1
ATOM 2269 N N . ALA A 1 282 ? -5.618 11.575 14.886 1.00 97.88 282 ALA A N 1
ATOM 2270 C CA . ALA A 1 282 ? -6.484 10.675 14.134 1.00 97.88 282 ALA A CA 1
ATOM 2271 C C . ALA A 1 282 ? -7.787 11.375 13.707 1.00 97.88 282 ALA A C 1
ATOM 2273 O O . ALA A 1 282 ? -8.161 11.298 12.539 1.00 97.88 282 ALA A O 1
ATOM 2274 N N . ILE A 1 283 ? -8.433 12.130 14.607 1.00 97.38 283 ILE A N 1
ATOM 2275 C CA . ILE A 1 283 ? -9.645 12.913 14.316 1.00 97.38 283 ILE A CA 1
ATOM 2276 C C . ILE A 1 283 ? -9.393 13.919 13.199 1.00 97.38 283 ILE A C 1
ATOM 2278 O O . ILE A 1 283 ? -10.211 14.011 12.281 1.00 97.38 283 ILE A O 1
ATOM 2282 N N . SER A 1 284 ? -8.275 14.650 13.251 1.00 95.31 284 SER A N 1
ATOM 2283 C CA . SER A 1 284 ? -7.917 15.617 12.207 1.00 95.31 284 SER A CA 1
ATOM 2284 C C . SER A 1 284 ? -7.850 14.943 10.836 1.00 95.31 284 SER A C 1
ATOM 2286 O O . SER A 1 284 ? -8.550 15.359 9.912 1.00 95.31 284 SER A O 1
ATOM 2288 N N . HIS A 1 285 ? -7.082 13.857 10.716 1.00 95.06 285 HIS A N 1
ATOM 2289 C CA . HIS A 1 285 ? -6.920 13.159 9.442 1.00 95.06 285 HIS A CA 1
ATOM 2290 C C . HIS A 1 285 ? -8.211 12.475 8.970 1.00 95.06 285 HIS A C 1
ATOM 2292 O O . HIS A 1 285 ? -8.587 12.623 7.809 1.00 95.06 285 HIS A O 1
ATOM 2298 N N . PHE A 1 286 ? -8.946 11.781 9.845 1.00 95.31 286 PHE A N 1
ATOM 2299 C CA . PHE A 1 286 ? -10.220 11.162 9.462 1.00 95.31 286 PHE A CA 1
ATOM 2300 C C . PHE A 1 286 ? -11.254 12.197 9.008 1.00 95.31 286 PHE A C 1
ATOM 2302 O O . PHE A 1 286 ? -11.957 11.956 8.029 1.00 95.31 286 PHE A O 1
ATOM 2309 N N . SER A 1 287 ? -11.318 13.361 9.660 1.00 93.88 287 SER A N 1
ATOM 2310 C CA . SER A 1 287 ? -12.231 14.444 9.270 1.00 93.88 287 SER A CA 1
ATOM 2311 C C . SER A 1 287 ? -11.889 15.015 7.891 1.00 93.88 287 SER A C 1
ATOM 2313 O O . SER A 1 287 ? -12.782 15.291 7.091 1.00 93.88 287 SER A O 1
ATOM 2315 N N . GLU A 1 288 ? -10.601 15.160 7.573 1.00 92.12 288 GLU A N 1
ATOM 2316 C CA . GLU A 1 288 ? -10.150 15.590 6.245 1.00 92.12 288 GLU A CA 1
ATOM 2317 C C . GLU A 1 288 ? -10.522 14.585 5.147 1.00 92.12 288 GLU A C 1
ATOM 2319 O O . GLU A 1 288 ? -10.998 14.989 4.083 1.00 92.12 288 GLU A O 1
ATOM 2324 N N . ILE A 1 289 ? -10.351 13.283 5.405 1.00 92.25 289 ILE A N 1
ATOM 2325 C CA . ILE A 1 289 ? -10.753 12.228 4.464 1.00 92.25 289 ILE A CA 1
ATOM 2326 C C . ILE A 1 289 ? -12.277 12.243 4.285 1.00 92.25 289 ILE A C 1
ATOM 2328 O O . ILE A 1 289 ? -12.769 12.196 3.154 1.00 92.25 289 ILE A O 1
ATOM 2332 N N . LEU A 1 290 ? -13.030 12.371 5.381 1.00 91.12 290 LEU A N 1
ATOM 2333 C CA . LEU A 1 290 ? -14.491 12.401 5.373 1.00 91.12 290 LEU A CA 1
ATOM 2334 C C . LEU A 1 290 ? -15.042 13.611 4.601 1.00 91.12 290 LEU A C 1
ATOM 2336 O O . LEU A 1 290 ? -16.020 13.475 3.874 1.00 91.12 290 LEU A O 1
ATOM 2340 N N . ASN A 1 291 ? -14.373 14.769 4.640 1.00 90.50 291 ASN A N 1
ATOM 2341 C CA . ASN A 1 291 ? -14.748 15.924 3.811 1.00 90.50 291 ASN A CA 1
ATOM 2342 C C . ASN A 1 291 ? -14.725 15.612 2.302 1.00 90.50 291 ASN A C 1
ATOM 2344 O O . ASN A 1 291 ? -15.457 16.232 1.531 1.00 90.50 291 ASN A O 1
ATOM 2348 N N . ARG A 1 292 ? -13.880 14.665 1.870 1.00 89.00 292 ARG A N 1
ATOM 2349 C CA . ARG A 1 292 ? -13.792 14.197 0.475 1.00 89.00 292 ARG A CA 1
ATOM 2350 C C . ARG A 1 292 ? -14.745 13.024 0.207 1.00 89.00 292 ARG A C 1
ATOM 2352 O O . ARG A 1 292 ? -15.244 12.890 -0.909 1.00 89.00 292 ARG A O 1
ATOM 2359 N N . LYS A 1 293 ? -14.979 12.172 1.210 1.00 87.56 293 LYS A N 1
ATOM 2360 C CA . LYS A 1 293 ? -15.817 10.963 1.149 1.00 87.56 293 LYS A CA 1
ATOM 2361 C C . LYS A 1 293 ? -16.817 10.948 2.318 1.00 87.56 293 LYS A C 1
ATOM 2363 O O . LYS A 1 293 ? -16.609 10.188 3.261 1.00 87.56 293 LYS A O 1
ATOM 2368 N N . PRO A 1 294 ? -17.891 11.755 2.266 1.00 88.50 294 PRO A N 1
ATOM 2369 C CA . PRO A 1 294 ? -18.795 11.930 3.406 1.00 88.50 294 PRO A CA 1
ATOM 2370 C C . PRO A 1 294 ? -19.593 10.670 3.757 1.00 88.50 294 PRO A C 1
ATOM 2372 O O . PRO A 1 294 ? -20.042 10.538 4.883 1.00 88.50 294 PRO A O 1
ATOM 2375 N N . ASP A 1 295 ? -19.733 9.731 2.821 1.00 89.12 295 ASP A N 1
ATOM 2376 C CA . ASP A 1 295 ? -20.600 8.559 2.977 1.00 89.12 295 ASP A CA 1
ATOM 2377 C C . ASP A 1 295 ? -19.828 7.274 3.357 1.00 89.12 295 ASP A C 1
ATOM 2379 O O . ASP A 1 295 ? -20.292 6.170 3.067 1.00 89.12 295 ASP A O 1
ATOM 2383 N N . ASP A 1 296 ? -18.633 7.371 3.964 1.00 88.19 296 ASP A N 1
ATOM 2384 C CA . ASP A 1 296 ? -17.880 6.188 4.423 1.00 88.19 296 ASP A CA 1
ATOM 2385 C C . ASP A 1 296 ? -18.211 5.838 5.892 1.00 88.19 296 ASP A C 1
ATOM 2387 O O . ASP A 1 296 ? -17.705 6.490 6.816 1.00 88.19 296 ASP A O 1
ATOM 2391 N N . PRO A 1 297 ? -19.007 4.778 6.157 1.00 89.25 297 PRO A N 1
ATOM 2392 C CA . PRO A 1 297 ? -19.383 4.396 7.519 1.00 89.25 297 PRO A CA 1
ATOM 2393 C C . PRO A 1 297 ? -18.182 4.014 8.393 1.00 89.25 297 PRO A C 1
ATOM 2395 O O . PRO A 1 297 ? -18.258 4.133 9.616 1.00 89.25 297 PRO A O 1
ATOM 2398 N N . ARG A 1 298 ? -17.069 3.556 7.801 1.00 89.25 298 ARG A N 1
ATOM 2399 C CA . ARG A 1 298 ? -15.867 3.171 8.558 1.00 89.25 298 ARG A CA 1
ATOM 2400 C C . ARG A 1 298 ? -15.198 4.396 9.167 1.00 89.25 298 ARG A C 1
ATOM 2402 O O . ARG A 1 298 ? -14.800 4.354 10.324 1.00 89.25 298 ARG A O 1
ATOM 2409 N N . LEU A 1 299 ? -15.121 5.496 8.416 1.00 90.88 299 LEU A N 1
ATOM 2410 C CA . LEU A 1 299 ? -14.522 6.744 8.897 1.00 90.88 299 LEU A CA 1
ATOM 2411 C C . LEU A 1 299 ? -15.348 7.354 10.030 1.00 90.88 299 LEU A C 1
ATOM 2413 O O . LEU A 1 299 ? -14.790 7.747 11.052 1.00 90.88 299 LEU A O 1
ATOM 2417 N N . HIS A 1 300 ? -16.676 7.353 9.895 1.00 92.94 300 HIS A N 1
ATOM 2418 C CA . HIS A 1 300 ? -17.577 7.749 10.977 1.00 92.94 300 HIS A CA 1
ATOM 2419 C C . HIS A 1 300 ? -17.406 6.878 12.228 1.00 92.94 300 HIS A C 1
ATOM 2421 O O . HIS A 1 300 ? -17.390 7.399 13.342 1.00 92.94 300 HIS A O 1
ATOM 2427 N N . ALA A 1 301 ? -17.226 5.565 12.063 1.00 92.25 301 ALA A N 1
ATOM 2428 C CA . ALA A 1 301 ? -16.967 4.673 13.185 1.00 92.25 301 ALA A CA 1
ATOM 2429 C C . ALA A 1 301 ? -15.645 4.998 13.894 1.00 92.25 301 ALA A C 1
ATOM 2431 O O . ALA A 1 301 ? -15.638 5.130 15.118 1.00 92.25 301 ALA A O 1
ATOM 2432 N N . TYR A 1 302 ? -14.550 5.185 13.149 1.00 93.81 302 TYR A N 1
ATOM 2433 C CA . TYR A 1 302 ? -13.262 5.570 13.731 1.00 93.81 302 TYR A CA 1
ATOM 2434 C C . TYR A 1 302 ? -13.327 6.927 14.434 1.00 93.81 302 TYR A C 1
ATOM 2436 O O . TYR A 1 302 ? -12.826 7.052 15.550 1.00 93.81 302 TYR A O 1
ATOM 2444 N N . LEU A 1 303 ? -13.992 7.925 13.843 1.00 95.44 303 LEU A N 1
ATOM 2445 C CA . LEU A 1 303 ? -14.221 9.217 14.497 1.00 95.44 303 LEU A CA 1
ATOM 2446 C C . LEU A 1 303 ? -15.021 9.058 15.789 1.00 95.44 303 LEU A C 1
ATOM 2448 O O . LEU A 1 303 ? -14.634 9.610 16.813 1.00 95.44 303 LEU A O 1
ATOM 2452 N N . GLY A 1 304 ? -16.096 8.270 15.763 1.00 95.62 304 GLY A N 1
ATOM 2453 C CA . GLY A 1 304 ? -16.898 7.976 16.946 1.00 95.62 304 GLY A CA 1
ATOM 2454 C C . GLY A 1 304 ? -16.084 7.347 18.077 1.00 95.62 304 GLY A C 1
ATOM 2455 O O . GLY A 1 304 ? -16.198 7.759 19.230 1.00 95.62 304 GLY A O 1
ATOM 2456 N N . GLN A 1 305 ? -15.206 6.402 17.739 1.00 95.25 305 GLN A N 1
ATOM 2457 C CA . GLN A 1 305 ? -14.285 5.776 18.688 1.00 95.25 305 GLN A CA 1
ATOM 2458 C C . GLN A 1 305 ? -13.251 6.775 19.218 1.00 95.25 305 GLN A C 1
ATOM 2460 O O . GLN A 1 305 ? -13.023 6.824 20.422 1.00 95.25 305 GLN A O 1
ATOM 2465 N N . CYS A 1 306 ? -12.666 7.616 18.361 1.00 97.38 306 CYS A N 1
ATOM 2466 C CA . CYS A 1 306 ? -11.726 8.647 18.799 1.00 97.38 306 CYS A CA 1
ATOM 2467 C C . CYS A 1 306 ? -12.388 9.653 19.751 1.00 97.38 306 CYS A C 1
ATOM 2469 O O . CYS A 1 306 ? -11.832 9.939 20.809 1.00 97.38 306 CYS A O 1
ATOM 2471 N N . PHE A 1 307 ? -13.584 10.150 19.410 1.00 98.25 307 PHE A N 1
ATOM 2472 C CA . PHE A 1 307 ? -14.342 11.079 20.251 1.00 98.25 307 PHE A CA 1
ATOM 2473 C C . PHE A 1 307 ? -14.689 10.469 21.609 1.00 98.25 307 PHE A C 1
ATOM 2475 O O . PHE A 1 307 ? -14.551 11.138 22.630 1.00 98.25 307 PHE A O 1
ATOM 2482 N N . TYR A 1 308 ? -15.055 9.184 21.639 1.00 97.31 308 TYR A N 1
ATOM 2483 C CA . TYR A 1 308 ? -15.265 8.460 22.891 1.00 97.31 308 TYR A CA 1
ATOM 2484 C C . TYR A 1 308 ? -14.002 8.458 23.764 1.00 97.31 308 TYR A C 1
ATOM 2486 O O . TYR A 1 308 ? -14.079 8.755 24.954 1.00 97.31 308 TYR A O 1
ATOM 2494 N N . GLN A 1 309 ? -12.835 8.179 23.176 1.00 96.75 309 GLN A N 1
ATOM 2495 C CA . GLN A 1 309 ? -11.572 8.095 23.915 1.00 96.75 309 GLN A CA 1
ATOM 2496 C C . GLN A 1 309 ? -11.105 9.443 24.479 1.00 96.75 309 GLN A C 1
ATOM 2498 O O . GLN A 1 309 ? -10.487 9.474 25.542 1.00 96.75 309 GLN A O 1
ATOM 2503 N N . ILE A 1 310 ? -11.411 10.557 23.806 1.00 97.19 310 ILE A N 1
ATOM 2504 C CA . ILE A 1 310 ? -11.102 11.906 24.314 1.00 97.19 310 ILE A CA 1
ATOM 2505 C C . ILE A 1 310 ? -12.197 12.483 25.229 1.00 97.19 310 ILE A C 1
ATOM 2507 O O . ILE A 1 310 ? -12.027 13.574 25.768 1.00 97.19 310 ILE A O 1
ATOM 2511 N N . GLY A 1 311 ? -13.299 11.753 25.440 1.00 96.69 311 GLY A N 1
ATOM 2512 C CA . GLY A 1 311 ? -14.398 12.145 26.328 1.00 96.69 311 GLY A CA 1
ATOM 2513 C C . GLY A 1 311 ? -15.467 13.044 25.697 1.00 96.69 311 GLY A C 1
ATOM 2514 O O . GLY A 1 311 ? -16.360 13.517 26.398 1.00 96.69 311 GLY A O 1
ATOM 2515 N N . GLU A 1 312 ? -15.421 13.264 24.383 1.00 97.94 312 GLU A N 1
ATOM 2516 C CA . GLU A 1 312 ? -16.406 14.048 23.626 1.00 97.94 312 GLU A CA 1
ATOM 2517 C C . GLU A 1 312 ? -17.608 13.165 23.241 1.00 97.94 312 GLU A C 1
ATOM 2519 O O . GLU A 1 312 ? -17.864 12.860 22.072 1.00 97.94 312 GLU A O 1
ATOM 2524 N N . TYR A 1 313 ? -18.347 12.697 24.249 1.00 97.88 313 TYR A N 1
ATOM 2525 C CA . TYR A 1 313 ? -19.363 11.651 24.085 1.00 97.88 313 TYR A CA 1
ATOM 2526 C C . TYR A 1 313 ? -20.537 12.047 23.178 1.00 97.88 313 TYR A C 1
ATOM 2528 O O . TYR A 1 313 ? -21.041 11.203 22.440 1.00 97.88 313 TYR A O 1
ATOM 2536 N N . ASP A 1 314 ? -20.953 13.317 23.165 1.00 97.69 314 ASP A N 1
ATOM 2537 C CA . ASP A 1 314 ? -22.001 13.792 22.247 1.00 97.69 314 ASP A CA 1
ATOM 2538 C C . ASP A 1 314 ? -21.563 13.668 20.778 1.00 97.69 314 ASP A C 1
ATOM 2540 O O . ASP A 1 314 ? -22.330 13.230 19.913 1.00 97.69 314 ASP A O 1
ATOM 2544 N N . GLN A 1 315 ? -20.301 14.005 20.488 1.00 97.38 315 GLN A N 1
ATOM 2545 C CA . GLN A 1 315 ? -19.730 13.850 19.150 1.00 97.38 315 GLN A CA 1
ATOM 2546 C C . GLN A 1 315 ? -19.565 12.371 18.800 1.00 97.38 315 GLN A C 1
ATOM 2548 O O . GLN A 1 315 ? -19.901 11.976 17.682 1.00 97.38 315 GLN A O 1
ATOM 2553 N N . ALA A 1 316 ? -19.142 11.543 19.760 1.00 97.75 316 ALA A N 1
ATOM 2554 C CA . ALA A 1 316 ? -19.064 10.096 19.587 1.00 97.75 316 ALA A CA 1
ATOM 2555 C C . ALA A 1 316 ? -20.418 9.504 19.168 1.00 97.75 316 ALA A C 1
ATOM 2557 O O . ALA A 1 316 ? -20.505 8.816 18.148 1.00 97.75 316 ALA A O 1
ATOM 2558 N N . VAL A 1 317 ? -21.493 9.844 19.889 1.00 97.56 317 VAL A N 1
ATOM 2559 C CA . VAL A 1 317 ? -22.863 9.415 19.568 1.00 97.56 317 VAL A CA 1
ATOM 2560 C C . VAL A 1 317 ? -23.280 9.883 18.176 1.00 97.56 317 VAL A C 1
ATOM 2562 O O . VAL A 1 317 ? -23.808 9.089 17.394 1.00 97.56 317 VAL A O 1
ATOM 2565 N N . SER A 1 318 ? -23.019 11.148 17.834 1.00 96.44 318 SER A N 1
ATOM 2566 C CA . SER A 1 318 ? -23.347 11.689 16.512 1.00 96.44 318 SER A CA 1
ATOM 2567 C C . SER A 1 318 ? -22.671 10.903 15.386 1.00 96.44 318 SER A C 1
ATOM 2569 O O . SER A 1 318 ? -23.336 10.522 14.423 1.00 96.44 318 SER A O 1
ATOM 2571 N N . GLN A 1 319 ? -21.365 10.645 15.495 1.00 95.44 319 GLN A N 1
ATOM 2572 C CA . GLN A 1 319 ? -20.606 9.946 14.453 1.00 95.44 319 GLN A CA 1
ATOM 2573 C C . GLN A 1 319 ? -20.989 8.464 14.357 1.00 95.44 319 GLN A C 1
ATOM 2575 O O . GLN A 1 319 ? -21.170 7.946 13.259 1.00 95.44 319 GLN A O 1
ATOM 2580 N N . LEU A 1 320 ? -21.200 7.782 15.485 1.00 94.56 320 LEU A N 1
ATOM 2581 C CA . LEU A 1 320 ? -21.618 6.375 15.490 1.00 94.56 320 LEU A CA 1
ATOM 2582 C C . LEU A 1 320 ? -23.031 6.183 14.920 1.00 94.56 320 LEU A C 1
ATOM 2584 O O . LEU A 1 320 ? -23.282 5.191 14.237 1.00 94.56 320 LEU A O 1
ATOM 2588 N N . ASN A 1 321 ? -23.943 7.135 15.138 1.00 93.56 321 ASN A N 1
ATOM 2589 C CA . ASN A 1 321 ? -25.262 7.107 14.503 1.00 93.56 321 ASN A CA 1
ATOM 2590 C C . ASN A 1 321 ? -25.170 7.312 12.986 1.00 93.56 321 ASN A C 1
ATOM 2592 O O . ASN A 1 321 ? -25.811 6.566 12.251 1.00 93.56 321 ASN A O 1
ATOM 2596 N N . GLN A 1 322 ? -24.326 8.234 12.508 1.00 92.69 322 GLN A N 1
ATOM 2597 C CA . GLN A 1 322 ? -24.046 8.367 11.070 1.00 92.69 322 GLN A CA 1
ATOM 2598 C C . GLN A 1 322 ? -23.470 7.065 10.489 1.00 92.69 322 GLN A C 1
ATOM 2600 O O . GLN A 1 322 ? -23.934 6.584 9.456 1.00 92.69 322 GLN A O 1
ATOM 2605 N N . ALA A 1 323 ? -22.528 6.424 11.191 1.00 91.31 323 ALA A N 1
ATOM 2606 C CA . ALA A 1 323 ? -21.992 5.126 10.784 1.00 91.31 323 ALA A CA 1
ATOM 2607 C C . ALA A 1 323 ? -23.085 4.045 10.684 1.00 91.31 323 ALA A C 1
ATOM 2609 O O . ALA A 1 323 ? -23.071 3.252 9.745 1.00 91.31 323 ALA A O 1
ATOM 2610 N N . LEU A 1 324 ? -24.044 4.010 11.617 1.00 89.56 324 LEU A N 1
ATOM 2611 C CA . LEU A 1 324 ? -25.179 3.078 11.591 1.00 89.56 324 LEU A CA 1
ATOM 2612 C C . LEU A 1 324 ? -26.182 3.374 10.470 1.00 89.56 324 LEU A C 1
ATOM 2614 O O . LEU A 1 324 ? -26.721 2.436 9.889 1.00 89.56 324 LEU A O 1
ATOM 2618 N N . GLU A 1 325 ? -26.439 4.647 10.170 1.00 89.44 325 GLU A N 1
ATOM 2619 C CA . GLU A 1 325 ? -27.320 5.059 9.069 1.00 89.44 325 GLU A CA 1
ATOM 2620 C C . GLU A 1 325 ? -26.746 4.649 7.706 1.00 89.44 325 GLU A C 1
ATOM 2622 O O . GLU A 1 325 ? -27.482 4.181 6.834 1.00 89.44 325 GLU A O 1
ATOM 2627 N N . LEU A 1 326 ? -25.427 4.778 7.544 1.00 87.44 326 LEU A N 1
ATOM 2628 C CA . LEU A 1 326 ? -24.701 4.442 6.319 1.00 87.44 326 LEU A CA 1
ATOM 2629 C C . LEU A 1 326 ? -24.387 2.938 6.196 1.00 87.44 326 LEU A C 1
ATOM 2631 O O . LEU A 1 326 ? -24.292 2.403 5.088 1.00 87.44 326 LEU A O 1
ATOM 2635 N N . SER A 1 327 ? -24.210 2.231 7.316 1.00 74.06 327 SER A N 1
ATOM 2636 C CA . SER A 1 327 ? -23.818 0.819 7.332 1.00 74.06 327 SER A CA 1
ATOM 2637 C C . SER A 1 327 ? -25.017 -0.120 7.172 1.00 74.06 327 SER A C 1
ATOM 2639 O O . SER A 1 327 ? -25.729 -0.437 8.123 1.00 74.06 327 SER A O 1
ATOM 2641 N N . TYR A 1 328 ? -25.196 -0.647 5.957 1.00 59.44 328 TYR A N 1
ATOM 2642 C CA . TYR A 1 328 ? -26.189 -1.687 5.648 1.00 59.44 328 TYR A CA 1
ATOM 2643 C C . TYR A 1 328 ? -25.658 -3.133 5.797 1.00 59.44 328 TYR A C 1
ATOM 2645 O O . TYR A 1 328 ? -26.376 -4.078 5.466 1.00 59.44 328 TYR A O 1
ATOM 2653 N N . ALA A 1 329 ? -24.417 -3.353 6.263 1.00 51.91 329 ALA A N 1
ATOM 2654 C CA . ALA A 1 329 ? -23.772 -4.673 6.233 1.00 51.91 329 ALA A CA 1
ATOM 2655 C C . ALA A 1 329 ? -23.113 -5.081 7.565 1.00 51.91 329 ALA A C 1
ATOM 2657 O O . ALA A 1 329 ? -22.325 -4.356 8.169 1.00 51.91 329 ALA A O 1
ATOM 2658 N N . ALA A 1 330 ? -23.463 -6.292 8.003 1.00 55.28 330 ALA A N 1
ATOM 2659 C CA . ALA A 1 330 ? -23.119 -6.900 9.280 1.00 55.28 330 ALA A CA 1
ATOM 2660 C C . ALA A 1 330 ? -21.615 -7.205 9.414 1.00 55.28 330 ALA A C 1
ATOM 2662 O O . ALA A 1 330 ? -21.043 -7.932 8.606 1.00 55.28 330 ALA A O 1
ATOM 2663 N N . GLY A 1 331 ? -20.997 -6.673 10.469 1.00 64.00 331 GLY A N 1
ATOM 2664 C CA . GLY A 1 331 ? -19.620 -6.980 10.870 1.00 64.00 331 GLY A CA 1
ATOM 2665 C C . GLY A 1 331 ? -19.151 -6.102 12.030 1.00 64.00 331 GLY A C 1
ATOM 2666 O O . GLY A 1 331 ? -18.800 -6.619 13.079 1.00 64.00 331 GLY A O 1
ATOM 2667 N N . MET A 1 332 ? -19.251 -4.776 11.878 1.00 70.88 332 MET A N 1
ATOM 2668 C CA . MET A 1 332 ? -18.802 -3.795 12.889 1.00 70.88 332 MET A CA 1
ATOM 2669 C C . MET A 1 332 ? -19.938 -3.212 13.749 1.00 70.88 332 MET A C 1
ATOM 2671 O O . MET A 1 332 ? -19.704 -2.456 14.685 1.00 70.88 332 MET A O 1
ATOM 2675 N N . VAL A 1 333 ? -21.192 -3.567 13.452 1.00 84.44 333 VAL A N 1
ATOM 2676 C CA . VAL A 1 333 ? -22.385 -3.011 14.120 1.00 84.44 333 VAL A CA 1
ATOM 2677 C C . VAL A 1 333 ? -22.393 -3.297 15.630 1.00 84.44 333 VAL A C 1
ATOM 2679 O O . VAL A 1 333 ? -22.865 -2.469 16.406 1.00 84.44 333 VAL A O 1
ATOM 2682 N N . GLY A 1 334 ? -21.841 -4.442 16.052 1.00 86.50 334 GLY A N 1
ATOM 2683 C CA . GLY A 1 334 ? -21.696 -4.785 17.470 1.00 86.50 334 GLY A CA 1
ATOM 2684 C C . GLY A 1 334 ? -20.832 -3.773 18.225 1.00 86.50 334 GLY A C 1
ATOM 2685 O O . GLY A 1 334 ? -21.259 -3.261 19.259 1.00 86.50 334 GLY A O 1
ATOM 2686 N N . ASP A 1 335 ? -19.674 -3.407 17.665 1.00 87.56 335 ASP A N 1
ATOM 2687 C CA . ASP A 1 335 ? -18.802 -2.383 18.245 1.00 87.56 335 ASP A CA 1
ATOM 2688 C C . ASP A 1 335 ? -19.471 -1.012 18.264 1.00 87.56 335 ASP A C 1
ATOM 2690 O O . ASP A 1 335 ? -19.373 -0.300 19.259 1.00 87.56 335 ASP A O 1
ATOM 2694 N N . PHE A 1 336 ? -20.219 -0.648 17.218 1.00 90.75 336 PHE A N 1
ATOM 2695 C CA . PHE A 1 336 ? -20.910 0.645 17.183 1.00 90.75 336 PHE A CA 1
ATOM 2696 C C . PHE A 1 336 ? -21.906 0.768 18.337 1.00 90.75 336 PHE A C 1
ATOM 2698 O O . PHE A 1 336 ? -21.915 1.773 19.045 1.00 90.75 336 PHE A O 1
ATOM 2705 N N . TYR A 1 337 ? -22.709 -0.275 18.574 1.00 93.50 337 TYR A N 1
ATOM 2706 C CA . TYR A 1 337 ? -23.632 -0.304 19.706 1.00 93.50 337 TYR A CA 1
ATOM 2707 C C . TYR A 1 337 ? -22.918 -0.348 21.055 1.00 93.50 337 TYR A C 1
ATOM 2709 O O . TYR A 1 337 ? -23.398 0.272 21.998 1.00 93.50 337 TYR A O 1
ATOM 2717 N N . ARG A 1 338 ? -21.768 -1.018 21.155 1.00 95.00 338 ARG A N 1
ATOM 2718 C CA . ARG A 1 338 ? -20.951 -1.023 22.375 1.00 95.00 338 ARG A CA 1
ATOM 2719 C C . ARG A 1 338 ? -20.442 0.382 22.715 1.00 95.00 338 ARG A C 1
ATOM 2721 O O . ARG A 1 338 ? -20.658 0.846 23.831 1.00 95.00 338 ARG A O 1
ATOM 2728 N N . TYR A 1 339 ? -19.861 1.097 21.749 1.00 95.50 339 TYR A N 1
ATOM 2729 C CA . TYR A 1 339 ? -19.405 2.480 21.944 1.00 95.50 339 TYR A CA 1
ATOM 2730 C C . TYR A 1 339 ? -20.557 3.472 22.148 1.00 95.50 339 TYR A C 1
ATOM 2732 O O . TYR A 1 339 ? -20.401 4.421 22.915 1.00 95.50 339 TYR A O 1
ATOM 2740 N N . LEU A 1 340 ? -21.723 3.252 21.530 1.00 96.56 340 LEU A N 1
ATOM 2741 C CA . LEU A 1 340 ? -22.930 4.033 21.821 1.00 96.56 340 LEU A CA 1
ATOM 2742 C C . LEU A 1 340 ? -23.417 3.787 23.249 1.00 96.56 340 LEU A C 1
ATOM 2744 O O . LEU A 1 340 ? -23.709 4.747 23.955 1.00 96.56 340 LEU A O 1
ATOM 2748 N N . GLY A 1 341 ? -23.455 2.529 23.693 1.00 97.25 341 GLY A N 1
ATOM 2749 C CA . GLY A 1 341 ? -23.808 2.159 25.063 1.00 97.25 341 GLY A CA 1
ATOM 2750 C C . GLY A 1 341 ? -22.922 2.871 26.079 1.00 97.25 341 GLY A C 1
ATOM 2751 O O . GLY A 1 341 ? -23.427 3.555 26.968 1.00 97.25 341 GLY A O 1
ATOM 2752 N N . TRP A 1 342 ? -21.603 2.804 25.892 1.00 97.94 342 TRP A N 1
ATOM 2753 C CA . TRP A 1 342 ? -20.661 3.491 26.771 1.00 97.94 342 TRP A CA 1
ATOM 2754 C C . TRP A 1 342 ? -20.753 5.017 26.685 1.00 97.94 342 TRP A C 1
ATOM 2756 O O . TRP A 1 342 ? -20.762 5.674 27.722 1.00 97.94 342 TRP A O 1
ATOM 2766 N N . SER A 1 343 ? -20.887 5.596 25.490 1.00 97.94 343 SER A N 1
ATOM 2767 C CA . SER A 1 343 ? -21.065 7.049 25.340 1.00 97.94 343 SER A CA 1
ATOM 2768 C C . SER A 1 343 ? -22.330 7.543 26.052 1.00 97.94 343 SER A C 1
ATOM 2770 O O . SER A 1 343 ? -22.279 8.518 26.797 1.00 97.94 343 SER A O 1
ATOM 2772 N N . HIS A 1 344 ? -23.457 6.840 25.901 1.00 98.19 344 HIS A N 1
ATOM 2773 C CA . HIS A 1 344 ? -24.699 7.168 26.606 1.00 98.19 344 HIS A CA 1
ATOM 2774 C C . HIS A 1 344 ? -24.583 6.974 28.122 1.00 98.19 344 HIS A C 1
ATOM 2776 O O . HIS A 1 344 ? -25.106 7.794 28.874 1.00 98.19 344 HIS A O 1
ATOM 2782 N N . TYR A 1 345 ? -23.864 5.946 28.582 1.00 98.12 345 TYR A N 1
ATOM 2783 C CA . TYR A 1 345 ? -23.595 5.744 30.006 1.00 98.12 345 TYR A CA 1
ATOM 2784 C C . TYR A 1 345 ? -22.840 6.937 30.607 1.00 98.12 345 TYR A C 1
ATOM 2786 O O . TYR A 1 345 ? -23.227 7.442 31.659 1.00 98.12 345 TYR A O 1
ATOM 2794 N N . GLN A 1 346 ? -21.809 7.436 29.917 1.00 97.94 346 GLN A N 1
ATOM 2795 C CA . GLN A 1 346 ? -21.030 8.597 30.366 1.00 97.94 346 GLN A CA 1
ATOM 2796 C C . GLN A 1 346 ? -21.844 9.901 30.356 1.00 97.94 346 GLN A C 1
ATOM 2798 O O . GLN A 1 346 ? -21.632 10.772 31.198 1.00 97.94 346 GLN A O 1
ATOM 2803 N N . LEU A 1 347 ? -22.825 10.009 29.457 1.00 97.69 347 LEU A N 1
ATOM 2804 C CA . LEU A 1 347 ? -23.807 11.099 29.426 1.00 97.69 347 LEU A CA 1
ATOM 2805 C C . LEU A 1 347 ? -24.940 10.939 30.464 1.00 97.69 347 LEU A C 1
ATOM 2807 O O . LEU A 1 347 ? -25.865 11.745 30.483 1.00 97.69 347 LEU A O 1
ATOM 2811 N N . ALA A 1 348 ? -24.887 9.914 31.325 1.00 97.69 348 ALA A N 1
ATOM 2812 C CA . ALA A 1 348 ? -25.931 9.547 32.290 1.00 97.69 348 ALA A CA 1
ATOM 2813 C C . ALA A 1 348 ? -27.303 9.200 31.666 1.00 97.69 348 ALA A C 1
ATOM 2815 O O . ALA A 1 348 ? -28.332 9.207 32.345 1.00 97.69 348 ALA A O 1
ATOM 2816 N N . HIS A 1 349 ? -27.320 8.841 30.382 1.00 98.00 349 HIS A N 1
ATOM 2817 C CA . HIS A 1 349 ? -28.482 8.342 29.645 1.00 98.00 349 HIS A CA 1
ATOM 2818 C C . HIS A 1 349 ? -28.583 6.814 29.795 1.00 98.00 349 HIS A C 1
ATOM 2820 O O . HIS A 1 349 ? -28.376 6.056 28.845 1.00 98.00 349 HIS A O 1
ATOM 2826 N N . TYR A 1 350 ? -28.804 6.346 31.029 1.00 97.75 350 TYR A N 1
ATOM 2827 C CA . TYR A 1 350 ? -28.664 4.926 31.379 1.00 97.75 350 TYR A CA 1
ATOM 2828 C C . TYR A 1 350 ? -29.692 4.011 30.701 1.00 97.75 350 TYR A C 1
ATOM 2830 O O . TYR A 1 350 ? -29.355 2.878 30.360 1.00 97.75 350 TYR A O 1
ATOM 2838 N N . ASP A 1 351 ? -30.919 4.484 30.468 1.00 97.19 351 ASP A N 1
ATOM 2839 C CA . ASP A 1 351 ? -31.952 3.709 29.768 1.00 97.19 351 ASP A CA 1
ATOM 2840 C C . ASP A 1 351 ? -31.587 3.501 28.286 1.00 97.19 351 ASP A C 1
ATOM 2842 O O . ASP A 1 351 ? -31.685 2.389 27.752 1.00 97.19 351 ASP A O 1
ATOM 2846 N N . GLU A 1 352 ? -31.101 4.549 27.614 1.00 97.19 352 GLU A N 1
ATOM 2847 C CA . GLU A 1 352 ? -30.600 4.474 26.242 1.00 97.19 352 GLU A CA 1
ATOM 2848 C C . GLU A 1 352 ? -29.347 3.597 26.150 1.00 97.19 352 GLU A C 1
ATOM 2850 O O . GLU A 1 352 ? -29.266 2.730 25.273 1.00 97.19 352 GLU A O 1
ATOM 2855 N N . ALA A 1 353 ? -28.400 3.774 27.077 1.00 98.06 353 ALA A N 1
ATOM 2856 C CA . ALA A 1 353 ? -27.186 2.966 27.168 1.00 98.06 353 ALA A CA 1
ATOM 2857 C C . ALA A 1 353 ? -27.521 1.473 27.270 1.00 98.06 353 ALA A C 1
ATOM 2859 O O . ALA A 1 353 ? -26.996 0.654 26.511 1.00 98.06 353 ALA A O 1
ATOM 2860 N N . LEU A 1 354 ? -28.469 1.128 28.144 1.00 97.75 354 LEU A N 1
ATOM 2861 C CA . LEU A 1 354 ? -28.958 -0.232 28.327 1.00 97.75 354 LEU A CA 1
ATOM 2862 C C . LEU A 1 354 ? -29.558 -0.802 27.034 1.00 97.75 354 LEU A C 1
ATOM 2864 O O . LEU A 1 354 ? -29.269 -1.944 26.671 1.00 97.75 354 LEU A O 1
ATOM 2868 N N . SER A 1 355 ? -30.342 -0.009 26.294 1.00 97.25 355 SER A N 1
ATOM 2869 C CA . SER A 1 355 ? -30.867 -0.428 24.987 1.00 97.25 355 SER A CA 1
ATOM 2870 C C . SER A 1 355 ? -29.750 -0.754 23.993 1.00 97.25 355 SER A C 1
ATOM 2872 O O . SER A 1 355 ? -29.840 -1.763 23.286 1.00 97.25 355 SER A O 1
ATOM 2874 N N . PHE A 1 356 ? -28.702 0.068 23.930 1.00 96.88 356 PHE A N 1
ATOM 2875 C CA . PHE A 1 356 ? -27.579 -0.164 23.027 1.00 96.88 356 PHE A CA 1
ATOM 2876 C C . PHE A 1 356 ? -26.739 -1.373 23.432 1.00 96.88 356 PHE A C 1
ATOM 2878 O O . PHE A 1 356 ? -26.430 -2.193 22.569 1.00 96.88 356 PHE A O 1
ATOM 2885 N N . PHE A 1 357 ? -26.455 -1.571 24.719 1.00 97.62 357 PHE A N 1
ATOM 2886 C CA . PHE A 1 357 ? -25.742 -2.767 25.163 1.00 97.62 357 PHE A CA 1
ATOM 2887 C C . PHE A 1 357 ? -26.525 -4.060 24.899 1.00 97.62 357 PHE A C 1
ATOM 2889 O O . PHE A 1 357 ? -25.928 -5.049 24.484 1.00 97.62 357 PHE A O 1
ATOM 2896 N N . HIS A 1 358 ? -27.857 -4.064 25.027 1.00 96.50 358 HIS A N 1
ATOM 2897 C CA . HIS A 1 358 ? -28.671 -5.222 24.619 1.00 96.50 358 HIS A CA 1
ATOM 2898 C C . HIS A 1 358 ? -28.565 -5.507 23.118 1.00 96.50 358 HIS A C 1
ATOM 2900 O O . HIS A 1 358 ? -28.439 -6.664 22.712 1.00 96.50 358 HIS A O 1
ATOM 2906 N N . LYS A 1 359 ? -28.575 -4.461 22.280 1.00 94.31 359 LYS A N 1
ATOM 2907 C CA . LYS A 1 359 ? -28.346 -4.610 20.832 1.00 94.31 359 LYS A CA 1
ATOM 2908 C C . LYS A 1 359 ? -26.941 -5.140 20.538 1.00 94.31 359 LYS A C 1
ATOM 2910 O O . LYS A 1 359 ? -26.805 -6.000 19.672 1.00 94.31 359 LYS A O 1
ATOM 2915 N N . ALA A 1 360 ? -25.922 -4.675 21.261 1.00 93.75 360 ALA A N 1
ATOM 2916 C CA . ALA A 1 360 ? -24.559 -5.185 21.143 1.00 93.75 360 ALA A CA 1
ATOM 2917 C C . ALA A 1 360 ? -24.489 -6.671 21.536 1.00 93.75 360 ALA A C 1
ATOM 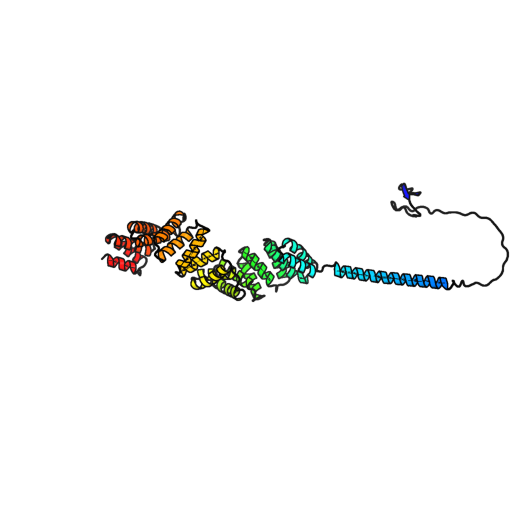2919 O O . ALA A 1 360 ? -24.022 -7.481 20.742 1.00 93.75 360 ALA A O 1
ATOM 2920 N N . ALA A 1 361 ? -25.059 -7.063 22.681 1.00 94.44 361 ALA A N 1
ATOM 2921 C CA . ALA A 1 361 ? -25.046 -8.443 23.179 1.00 94.44 361 ALA A CA 1
ATOM 2922 C C . ALA A 1 361 ? -25.738 -9.429 22.224 1.00 94.44 361 ALA A C 1
ATOM 2924 O O . ALA A 1 361 ? -25.321 -10.580 22.101 1.00 94.44 361 ALA A O 1
ATOM 2925 N N . ALA A 1 362 ? -26.775 -8.977 21.509 1.00 93.19 362 ALA A N 1
ATOM 2926 C CA . ALA A 1 362 ? -27.450 -9.779 20.492 1.00 93.19 362 ALA A CA 1
ATOM 2927 C C . ALA A 1 362 ? -26.560 -10.087 19.270 1.00 93.19 362 ALA A C 1
ATOM 2929 O O . ALA A 1 362 ? -26.778 -11.098 18.601 1.00 93.19 362 ALA A O 1
ATOM 2930 N N . ILE A 1 363 ? -25.573 -9.233 18.975 1.00 89.81 363 ILE A N 1
ATOM 2931 C CA . ILE A 1 363 ? -24.650 -9.381 17.840 1.00 89.81 363 ILE A CA 1
ATOM 2932 C C . ILE A 1 363 ? -23.352 -10.068 18.282 1.00 89.81 363 ILE A C 1
ATOM 2934 O O . ILE A 1 363 ? -22.882 -10.986 17.609 1.00 89.81 363 ILE A O 1
ATOM 2938 N N . THR A 1 364 ? -22.788 -9.655 19.418 1.00 89.31 364 THR A N 1
ATOM 2939 C CA . THR A 1 364 ? -21.521 -10.145 19.979 1.00 89.31 364 THR A CA 1
ATOM 2940 C C . THR A 1 364 ? -21.739 -10.768 21.368 1.00 89.31 364 THR A C 1
ATOM 2942 O O . THR A 1 364 ? -21.307 -10.230 22.386 1.00 89.31 364 THR A O 1
ATOM 2945 N N . PRO A 1 365 ? -22.368 -11.958 21.460 1.00 90.88 365 PRO A N 1
ATOM 2946 C CA . PRO A 1 365 ? -22.779 -12.545 22.741 1.00 90.88 365 PRO A CA 1
ATOM 2947 C C . PRO A 1 365 ? -21.620 -13.025 23.627 1.00 90.88 365 PRO A C 1
ATOM 2949 O O . PRO A 1 365 ? -21.866 -13.475 24.745 1.00 90.88 365 PRO A O 1
ATOM 2952 N N . ARG A 1 366 ? -20.378 -12.979 23.133 1.00 91.44 366 ARG A N 1
ATOM 2953 C CA . ARG A 1 366 ? -19.154 -13.394 23.837 1.00 91.44 366 ARG A CA 1
ATOM 2954 C C . ARG A 1 366 ? -18.216 -12.227 24.161 1.00 91.44 366 ARG A C 1
ATOM 2956 O O . ARG A 1 366 ? -17.047 -12.462 24.431 1.00 91.44 366 ARG A O 1
ATOM 2963 N N . GLU A 1 367 ? -18.724 -11.002 24.131 1.00 92.38 367 GLU A N 1
ATOM 2964 C CA . GLU A 1 367 ? -17.965 -9.804 24.488 1.00 92.38 367 GLU A CA 1
ATOM 2965 C C . GLU A 1 367 ? -18.191 -9.466 25.970 1.00 92.38 367 GLU A C 1
ATOM 2967 O O . GLU A 1 367 ? -19.307 -9.110 26.353 1.00 92.38 367 GLU A O 1
ATOM 2972 N N . SER A 1 368 ? -17.163 -9.592 26.816 1.00 94.88 368 SER A N 1
ATOM 2973 C CA . SER A 1 368 ? -17.269 -9.357 28.269 1.00 94.88 368 SER A CA 1
ATOM 2974 C C . SER A 1 368 ? -17.631 -7.900 28.591 1.00 94.88 368 SER A C 1
ATOM 2976 O O . SER A 1 368 ? -18.481 -7.648 29.449 1.00 94.88 368 SER A O 1
ATOM 2978 N N . ASP A 1 369 ? -17.056 -6.951 27.846 1.00 95.44 369 ASP A N 1
ATOM 2979 C CA . ASP A 1 369 ? -17.263 -5.506 28.005 1.00 95.44 369 ASP A CA 1
ATOM 2980 C C . ASP A 1 369 ? -18.740 -5.098 27.865 1.00 95.44 369 ASP A C 1
ATOM 2982 O O . ASP A 1 369 ? -19.238 -4.253 28.608 1.00 95.44 369 ASP A O 1
ATOM 2986 N N . VAL A 1 370 ? -19.491 -5.762 26.979 1.00 96.62 370 VAL A N 1
ATOM 2987 C CA . VAL A 1 370 ? -20.924 -5.485 26.782 1.00 96.62 370 VAL A CA 1
ATOM 2988 C C . VAL A 1 370 ? -21.743 -5.850 28.022 1.00 96.62 370 VAL A C 1
ATOM 2990 O O . VAL A 1 370 ? -22.609 -5.080 28.442 1.00 96.62 370 VAL A O 1
ATOM 2993 N N . TYR A 1 371 ? -21.472 -7.004 28.639 1.00 97.50 371 TYR A N 1
ATOM 2994 C CA . TYR A 1 371 ? -22.177 -7.428 29.854 1.00 97.50 371 TYR A CA 1
ATOM 2995 C C . TYR A 1 371 ? -21.748 -6.625 31.083 1.00 97.50 371 TYR A C 1
ATOM 2997 O O . TYR A 1 371 ? -22.576 -6.347 31.951 1.00 97.50 371 TYR A O 1
ATOM 3005 N N . ASN A 1 372 ? -20.486 -6.190 31.128 1.00 97.25 372 ASN A N 1
ATOM 3006 C CA . ASN A 1 372 ? -20.020 -5.225 32.118 1.00 97.25 372 ASN A CA 1
ATOM 3007 C C . ASN A 1 372 ? -20.786 -3.896 31.992 1.00 97.25 372 ASN A C 1
ATOM 3009 O O . ASN A 1 372 ? -21.313 -3.397 32.986 1.00 97.25 372 ASN A O 1
ATOM 3013 N N . GLY A 1 373 ? -20.940 -3.375 30.770 1.00 96.94 373 GLY A N 1
ATOM 3014 C CA . GLY A 1 373 ? -21.751 -2.190 30.481 1.00 96.94 373 GLY A CA 1
ATOM 3015 C C . GLY A 1 373 ? -23.215 -2.339 30.910 1.00 96.94 373 GLY A C 1
ATOM 3016 O O . GLY A 1 373 ? -23.754 -1.451 31.575 1.00 96.94 373 GLY A O 1
ATOM 3017 N N . LEU A 1 374 ? -23.848 -3.487 30.622 1.00 97.81 374 LEU A N 1
ATOM 3018 C CA . LEU A 1 374 ? -25.201 -3.803 31.109 1.00 97.81 374 LEU A CA 1
ATOM 3019 C C . LEU A 1 374 ? -25.286 -3.761 32.638 1.00 97.81 374 LEU A C 1
ATOM 3021 O O . LEU A 1 374 ? -26.208 -3.150 33.180 1.00 97.81 374 LEU A O 1
ATOM 3025 N N . GLY A 1 375 ? -24.337 -4.393 33.333 1.00 97.50 375 GLY A N 1
ATOM 3026 C CA . GLY A 1 375 ? -24.312 -4.438 34.795 1.00 97.50 375 GLY A CA 1
ATOM 3027 C C . GLY A 1 375 ? -24.205 -3.052 35.412 1.00 97.50 375 GLY A C 1
ATOM 3028 O O . GLY A 1 375 ? -24.976 -2.717 36.313 1.00 97.50 375 GLY A O 1
ATOM 3029 N N . TRP A 1 376 ? -23.317 -2.211 34.878 1.00 98.19 376 TRP A N 1
ATOM 3030 C CA . TRP A 1 376 ? -23.175 -0.832 35.335 1.00 98.19 376 TRP A CA 1
ATOM 3031 C C . TRP A 1 376 ? -24.423 0.005 35.054 1.00 98.19 376 TRP A C 1
ATOM 3033 O O . TRP A 1 376 ? -24.841 0.762 35.929 1.00 98.19 376 TRP A O 1
ATOM 3043 N N . CYS A 1 377 ? -25.080 -0.167 33.904 1.00 98.00 377 CYS A N 1
ATOM 3044 C CA . CYS A 1 377 ? -26.357 0.502 33.632 1.00 98.00 377 CYS A CA 1
ATOM 3045 C C . CYS A 1 377 ? -27.436 0.095 34.649 1.00 98.00 377 CYS A C 1
ATOM 3047 O O . CYS A 1 377 ? -28.080 0.961 35.241 1.00 98.00 377 CYS A O 1
ATOM 3049 N N . TYR A 1 378 ? -27.605 -1.208 34.908 1.00 98.00 378 TYR A N 1
ATOM 3050 C CA . TYR A 1 378 ? -28.564 -1.694 35.907 1.00 98.00 378 TYR A CA 1
ATOM 3051 C C . TYR A 1 378 ? -28.251 -1.177 37.315 1.00 98.00 378 TYR A C 1
ATOM 3053 O O . TYR A 1 378 ? -29.168 -0.790 38.040 1.00 98.00 378 TYR A O 1
ATOM 3061 N N . TYR A 1 379 ? -26.972 -1.123 37.693 1.00 97.62 379 TYR A N 1
ATOM 3062 C CA . TYR A 1 379 ? -26.541 -0.570 38.974 1.00 97.62 379 TYR A CA 1
ATOM 3063 C C . TYR A 1 379 ? -26.922 0.911 39.121 1.00 97.62 379 TYR A C 1
ATOM 3065 O O . TYR A 1 379 ? -27.541 1.281 40.119 1.00 97.62 379 TYR A O 1
ATOM 3073 N N . GLN A 1 380 ? -26.634 1.748 38.116 1.00 97.56 380 GLN A N 1
ATOM 3074 C CA . GLN A 1 380 ? -26.986 3.177 38.144 1.00 97.56 380 GLN A CA 1
ATOM 3075 C C . GLN A 1 380 ? -28.503 3.413 38.191 1.00 97.56 380 GLN A C 1
ATOM 3077 O O . GLN A 1 380 ? -28.968 4.378 38.795 1.00 97.56 380 GLN A O 1
ATOM 3082 N N . LEU A 1 381 ? -29.288 2.500 37.612 1.00 96.81 381 LEU A N 1
ATOM 3083 C CA . LEU A 1 381 ? -30.752 2.499 37.683 1.00 96.81 381 LEU A CA 1
ATOM 3084 C C . LEU A 1 381 ? -31.305 1.943 39.015 1.00 96.81 381 LEU A C 1
ATOM 3086 O O . LEU A 1 381 ? -32.523 1.874 39.192 1.00 96.81 381 LEU A O 1
ATOM 3090 N N . GLY A 1 382 ? -30.444 1.534 39.955 1.00 95.88 382 GLY A N 1
ATOM 3091 C CA . GLY A 1 382 ? -30.828 0.972 41.256 1.00 95.88 382 GLY A CA 1
ATOM 3092 C C . GLY A 1 382 ? -31.354 -0.466 41.193 1.00 95.88 382 GLY A C 1
ATOM 3093 O O . GLY A 1 382 ? -32.014 -0.927 42.124 1.00 95.88 382 GLY A O 1
ATOM 3094 N N . GLN A 1 383 ? -31.089 -1.182 40.100 1.00 96.88 383 GLN A N 1
ATOM 3095 C CA . GLN A 1 383 ? -31.601 -2.524 39.819 1.00 96.88 383 GLN A CA 1
ATOM 3096 C C . GLN A 1 383 ? -30.532 -3.594 40.088 1.00 96.88 383 GLN A C 1
ATOM 3098 O O . GLN A 1 383 ? -30.158 -4.355 39.195 1.00 96.88 383 GLN A O 1
ATOM 3103 N N . CYS A 1 384 ? -30.038 -3.676 41.328 1.00 96.06 384 CYS A N 1
ATOM 3104 C CA . CYS A 1 384 ? -28.981 -4.626 41.707 1.00 96.06 384 CYS A CA 1
ATOM 3105 C C . CYS A 1 384 ? -29.340 -6.092 41.397 1.00 96.06 384 CYS A C 1
ATOM 3107 O O . CYS A 1 384 ? -28.481 -6.847 40.943 1.00 96.06 384 CYS A O 1
ATOM 3109 N N . ASP A 1 385 ? -30.613 -6.477 41.547 1.00 96.56 385 ASP A N 1
ATOM 3110 C CA . ASP A 1 385 ? -31.099 -7.827 41.219 1.00 96.56 385 ASP A CA 1
ATOM 3111 C C . ASP A 1 385 ? -30.883 -8.191 39.738 1.00 96.56 385 ASP A C 1
ATOM 3113 O O . ASP A 1 385 ? -30.638 -9.352 39.410 1.00 96.56 385 ASP A O 1
ATOM 3117 N N . ALA A 1 386 ? -30.953 -7.201 38.840 1.00 96.44 386 ALA A N 1
ATOM 3118 C CA . ALA A 1 386 ? -30.691 -7.368 37.412 1.00 96.44 386 ALA A CA 1
ATOM 3119 C C . ALA A 1 386 ? -29.202 -7.198 37.060 1.00 96.44 386 ALA A C 1
ATOM 3121 O O . ALA A 1 386 ? -28.728 -7.829 36.117 1.00 96.44 386 ALA A O 1
ATOM 3122 N N . ALA A 1 387 ? -28.456 -6.394 37.825 1.00 97.31 387 ALA A N 1
ATOM 3123 C CA . ALA A 1 387 ? -27.030 -6.141 37.607 1.00 97.31 387 ALA A CA 1
ATOM 3124 C C . ALA A 1 387 ? -26.148 -7.364 37.918 1.00 97.31 387 ALA A C 1
ATOM 3126 O O . ALA A 1 387 ? -25.232 -7.686 37.162 1.00 97.31 387 ALA A O 1
ATOM 3127 N N . ILE A 1 388 ? -26.432 -8.079 39.011 1.00 97.31 388 ILE A N 1
ATOM 3128 C CA . ILE A 1 388 ? -25.646 -9.244 39.449 1.00 97.31 388 ILE A CA 1
ATOM 3129 C C . ILE A 1 388 ? -25.489 -10.319 38.356 1.00 97.31 388 ILE A C 1
ATOM 3131 O O . ILE A 1 388 ? -24.346 -10.689 38.072 1.00 97.31 388 ILE A O 1
ATOM 3135 N N . PRO A 1 389 ? -26.563 -10.835 37.720 1.00 97.00 389 PRO A N 1
ATOM 3136 C CA . PRO A 1 389 ? -26.421 -11.906 36.734 1.00 97.00 389 PRO A CA 1
ATOM 3137 C C . PRO A 1 389 ? -25.627 -11.481 35.492 1.00 97.00 389 PRO A C 1
ATOM 3139 O O . PRO A 1 389 ? -24.880 -12.292 34.951 1.00 97.00 389 PRO A O 1
ATOM 3142 N N . VAL A 1 390 ? -25.721 -10.221 35.053 1.00 97.00 390 VAL A N 1
ATOM 3143 C CA . VAL A 1 390 ? -24.949 -9.756 33.887 1.00 97.00 390 VAL A CA 1
ATOM 3144 C C . VAL A 1 390 ? -23.475 -9.522 34.224 1.00 97.00 390 VAL A C 1
ATOM 3146 O O . VAL A 1 390 ? -22.617 -9.870 33.418 1.00 97.00 390 VAL A O 1
ATOM 3149 N N . PHE A 1 391 ? -23.140 -9.051 35.431 1.00 97.94 391 PHE A N 1
ATOM 3150 C CA . PHE A 1 391 ? -21.739 -9.013 35.864 1.00 97.94 391 PHE A CA 1
ATOM 3151 C C . PHE A 1 391 ? -21.142 -10.420 36.008 1.00 97.94 391 PHE A C 1
ATOM 3153 O O . PHE A 1 391 ? -19.991 -10.640 35.635 1.00 97.94 391 PHE A O 1
ATOM 3160 N N . GLN A 1 392 ? -21.918 -11.390 36.504 1.00 97.00 392 GLN A N 1
ATOM 3161 C CA . GLN A 1 392 ? -21.498 -12.795 36.527 1.00 97.00 392 GLN A CA 1
ATOM 3162 C C . GLN A 1 392 ? -21.231 -13.313 35.115 1.00 97.00 392 GLN A C 1
ATOM 3164 O O . GLN A 1 392 ? -20.192 -13.921 34.887 1.00 97.00 392 GLN A O 1
ATOM 3169 N N . GLN A 1 393 ? -22.103 -13.003 34.155 1.00 96.38 393 GLN A N 1
ATOM 3170 C CA . GLN A 1 393 ? -21.904 -13.375 32.758 1.00 96.38 393 GLN A CA 1
ATOM 3171 C C . GLN A 1 393 ? -20.643 -12.736 32.149 1.00 96.38 393 GLN A C 1
ATOM 3173 O O . GLN A 1 393 ? -19.906 -13.407 31.427 1.00 96.38 393 GLN A O 1
ATOM 3178 N N . ALA A 1 394 ? -20.346 -11.472 32.472 1.00 96.94 394 ALA A N 1
ATOM 3179 C CA . ALA A 1 394 ? -19.097 -10.827 32.064 1.00 96.94 394 ALA A CA 1
ATOM 3180 C C . ALA A 1 394 ? -17.866 -11.590 32.591 1.00 96.94 394 ALA A C 1
ATOM 3182 O O . ALA A 1 394 ? -16.922 -11.824 31.840 1.00 96.94 394 ALA A O 1
ATOM 3183 N N . LEU A 1 395 ? -17.908 -12.049 33.849 1.00 97.06 395 LEU A N 1
ATOM 3184 C CA . LEU A 1 395 ? -16.841 -12.838 34.481 1.00 97.06 395 LEU A CA 1
ATOM 3185 C C . LEU A 1 395 ? -16.778 -14.295 34.006 1.00 97.06 395 LEU A C 1
ATOM 3187 O O . LEU A 1 395 ? -15.719 -14.913 34.057 1.00 97.06 395 LEU A O 1
ATOM 3191 N N . GLU A 1 396 ? -17.882 -14.872 33.539 1.00 96.94 396 GLU A N 1
ATOM 3192 C CA . GLU A 1 396 ? -17.859 -16.184 32.885 1.00 96.94 396 GLU A CA 1
ATOM 3193 C C . GLU A 1 396 ? -17.105 -16.127 31.552 1.00 96.94 396 GLU A C 1
ATOM 3195 O O . GLU A 1 396 ? -16.401 -17.075 31.198 1.00 96.94 396 GLU A O 1
ATOM 3200 N N . ILE A 1 397 ? -17.239 -15.014 30.824 1.00 96.31 397 ILE A N 1
ATOM 3201 C CA . ILE A 1 397 ? -16.518 -14.760 29.573 1.00 96.31 397 ILE A CA 1
ATOM 3202 C C . ILE A 1 397 ? -15.058 -14.394 29.866 1.00 96.31 397 ILE A C 1
ATOM 3204 O O . ILE A 1 397 ? -14.148 -14.950 29.252 1.00 96.31 397 ILE A O 1
ATOM 3208 N N . GLU A 1 398 ? -14.832 -13.497 30.826 1.00 97.06 398 GLU A N 1
ATOM 3209 C CA . GLU A 1 398 ? -13.512 -13.011 31.223 1.00 97.06 398 GLU A CA 1
ATOM 3210 C C . GLU A 1 398 ? -13.357 -13.019 32.757 1.00 97.06 398 GLU A C 1
ATOM 3212 O O . GLU A 1 398 ? -13.632 -12.020 33.427 1.00 97.06 398 GLU A O 1
ATOM 3217 N N . PRO A 1 399 ? -12.862 -14.124 33.349 1.00 95.75 399 PRO A N 1
ATOM 3218 C CA . PRO A 1 399 ? -12.783 -14.275 34.810 1.00 95.75 399 PRO A CA 1
ATOM 3219 C C . PRO A 1 399 ? -11.943 -13.217 35.538 1.00 95.75 399 PRO A C 1
ATOM 3221 O O . PRO A 1 399 ? -12.119 -13.002 36.739 1.00 95.75 399 PRO A O 1
ATOM 3224 N N . GLY A 1 400 ? -11.013 -12.577 34.825 1.00 94.00 400 GLY A N 1
ATOM 3225 C CA . GLY A 1 400 ? -10.117 -11.548 35.351 1.00 94.00 400 GLY A CA 1
ATOM 3226 C C . GLY A 1 400 ? -10.645 -10.115 35.253 1.00 94.00 400 GLY A C 1
ATOM 3227 O O . GLY A 1 400 ? -9.909 -9.206 35.626 1.00 94.00 400 GLY A O 1
ATOM 3228 N N . LEU A 1 401 ? -11.870 -9.891 34.761 1.00 95.75 401 LEU A N 1
ATOM 3229 C CA . LEU A 1 401 ? -12.388 -8.544 34.516 1.00 95.75 401 LEU A CA 1
ATOM 3230 C C . LEU A 1 401 ? -12.668 -7.791 35.830 1.00 95.75 401 LEU A C 1
ATOM 3232 O O . LEU A 1 401 ? -13.738 -7.921 36.430 1.00 95.75 401 LEU A O 1
ATOM 3236 N N . GLU A 1 402 ? -11.705 -6.981 36.276 1.00 96.06 402 GLU A N 1
ATOM 3237 C CA . GLU A 1 402 ? -11.760 -6.266 37.561 1.00 96.06 402 GLU A CA 1
ATOM 3238 C C . GLU A 1 402 ? -13.006 -5.381 37.707 1.00 96.06 402 GLU A C 1
ATOM 3240 O O . GLU A 1 402 ? -13.606 -5.325 38.781 1.00 96.06 402 GLU A O 1
ATOM 3245 N N . GLU A 1 403 ? -13.428 -4.711 36.632 1.00 94.94 403 GLU A N 1
ATOM 3246 C CA . GLU A 1 403 ? -14.588 -3.811 36.662 1.00 94.94 403 GLU A CA 1
ATOM 3247 C C . GLU A 1 403 ? -15.901 -4.550 36.949 1.00 94.94 403 GLU A C 1
ATOM 3249 O O . GLU A 1 403 ? -16.721 -4.065 37.731 1.00 94.94 403 GLU A O 1
ATOM 3254 N N . ALA A 1 404 ? -16.070 -5.767 36.426 1.00 95.75 404 ALA A N 1
ATOM 3255 C CA . ALA A 1 404 ? -17.246 -6.580 36.723 1.00 95.75 404 ALA A CA 1
ATOM 3256 C C . ALA A 1 404 ? -17.228 -7.109 38.170 1.00 95.75 404 ALA A C 1
ATOM 3258 O O . ALA A 1 404 ? -18.275 -7.191 38.817 1.00 95.75 404 ALA A O 1
ATOM 3259 N N . GLN A 1 405 ? -16.045 -7.409 38.726 1.00 96.31 405 GLN A N 1
ATOM 3260 C CA . GLN A 1 405 ? -15.908 -7.786 40.141 1.00 96.31 405 GLN A CA 1
ATOM 3261 C C . GLN A 1 405 ? -16.286 -6.627 41.073 1.00 96.31 405 GLN A C 1
ATOM 3263 O O . GLN A 1 405 ? -17.003 -6.834 42.056 1.00 96.31 405 GLN A O 1
ATOM 3268 N N . LYS A 1 406 ? -15.847 -5.402 40.750 1.00 96.44 406 LYS A N 1
ATOM 3269 C CA . LYS A 1 406 ? -16.245 -4.183 41.474 1.00 96.44 406 LYS A CA 1
ATOM 3270 C C . LYS A 1 406 ? -17.755 -3.964 41.394 1.00 96.44 406 LYS A C 1
ATOM 3272 O O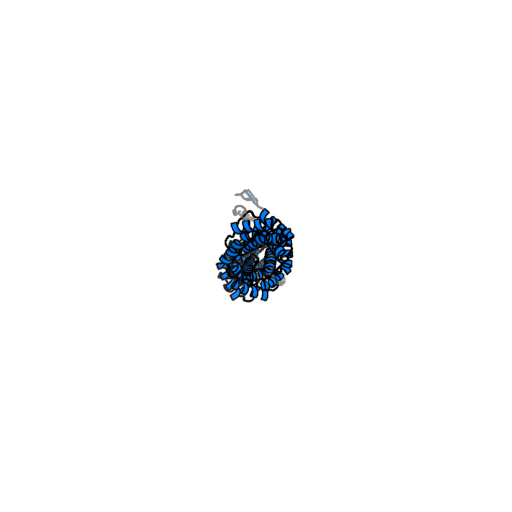 . LYS A 1 406 ? -18.373 -3.678 42.417 1.00 96.44 406 LYS A O 1
ATOM 3277 N N . GLY A 1 407 ? -18.346 -4.159 40.214 1.00 94.81 407 GLY A N 1
ATOM 3278 C CA . GLY A 1 407 ? -19.791 -4.075 40.002 1.00 94.81 407 GLY A CA 1
ATOM 3279 C C . GLY A 1 407 ? -20.589 -5.045 40.880 1.00 94.81 407 GLY A C 1
ATOM 3280 O O . GLY A 1 407 ? -21.558 -4.641 41.526 1.00 94.81 407 GLY A O 1
ATOM 3281 N N . LEU A 1 408 ? -20.143 -6.303 40.992 1.00 95.06 408 LEU A N 1
ATOM 3282 C CA . LEU A 1 408 ? -20.753 -7.282 41.901 1.00 95.06 408 LEU A CA 1
ATOM 3283 C C . LEU A 1 408 ? -20.656 -6.867 43.366 1.00 95.06 408 LEU A C 1
ATOM 3285 O O . LEU A 1 408 ? -21.649 -6.957 44.084 1.00 95.06 408 LEU A O 1
ATOM 3289 N N . ALA A 1 409 ? -19.481 -6.412 43.803 1.00 95.25 409 ALA A N 1
ATOM 3290 C CA . ALA A 1 409 ? -19.276 -5.966 45.176 1.00 95.25 409 ALA A CA 1
ATOM 3291 C C . ALA A 1 409 ? -20.124 -4.731 45.518 1.00 95.25 409 ALA A C 1
ATOM 3293 O O . ALA A 1 409 ? -20.567 -4.597 46.651 1.00 95.25 409 ALA A O 1
ATOM 3294 N N . ALA A 1 410 ? -20.380 -3.848 44.548 1.00 94.62 410 ALA A N 1
ATOM 3295 C CA . ALA A 1 410 ? -21.223 -2.669 44.735 1.00 94.62 410 ALA A CA 1
ATOM 3296 C C . ALA A 1 410 ? -22.723 -3.000 44.875 1.00 94.62 410 ALA A C 1
ATOM 3298 O O . ALA A 1 410 ? -23.475 -2.190 45.415 1.00 94.62 410 ALA A O 1
ATOM 3299 N N . CYS A 1 411 ? -23.159 -4.167 44.387 1.00 93.06 411 CYS A N 1
ATOM 3300 C CA . CYS A 1 411 ? -24.549 -4.629 44.453 1.00 93.06 411 CYS A CA 1
ATOM 3301 C C . CYS A 1 411 ? -24.875 -5.459 45.712 1.00 93.06 411 CYS A C 1
ATOM 3303 O O . CYS A 1 411 ? -26.041 -5.810 45.903 1.00 93.06 411 CYS A O 1
ATOM 3305 N N . GLN A 1 412 ? -23.865 -5.809 46.520 1.00 84.56 412 GLN A N 1
ATOM 3306 C CA . GLN A 1 412 ? -23.968 -6.591 47.763 1.00 84.56 412 GLN A CA 1
ATOM 3307 C C . GLN A 1 412 ? -24.013 -5.677 48.985 1.00 84.56 412 GLN A C 1
ATOM 3309 O O . GLN A 1 412 ? -24.770 -6.014 49.926 1.00 84.56 412 GLN A O 1
#

pLDDT: mean 89.16, std 16.25, range [27.8, 98.88]

Sequence (412 aa):
MNCPECGVKLVGNEVVCPKCLTRLPQRTYGPELAAEQVPDAHYEESPVAVRPWAERLSDFYRQVRLVLLVVLALVALGVAVLVWRTFFQHDAGYYFAQGEELYQNGHYVSALDPYKRTIELDPGLAAVAYNRLGWCYYRLADDEQAISNFRRAIELNGELAEAYLGLGRSYYYLRNYPEAEANLRQAIELNPQSAEAYGYLGSVYYWQAKYEEAVAQLQKAVELNSIDADSHEFLGRSLYLLGRPEEAIVYLQKAHELEPDDPNCQEYLALAHYEAGRYDQAISHFSEILNRKPDDPRLHAYLGQCFYQIGEYDQAVSQLNQALELSYAAGMVGDFYRYLGWSHYQLAHYDEALSFFHKAAAITPRESDVYNGLGWCYYQLGQCDAAIPVFQQALEIEPGLEEAQKGLAACQ

=== Feature glossary ===
Key to the feature types in this record:

pLDDT. pLDDT is the predicted lDDT-Cα score: AlphaFold's confidence that the local environment of each residue (all inter-atomic distances within 15 Å) is correctly placed. It is a per-residue number between 0 and 100, with higher meaning more reliable.

Radius of gyration, Cα contacts, bounding box. The geometric summary reports three shape descriptors. Rg (radius of gyration) measures how spread out the Cα atoms are about their centre of mass; compact globular proteins have small Rg, elongated or unfolded ones large. Cα contacts (<8 Å, |i−j|>4) count long-range residue pairs in spatial proximity — high for tightly packed folds, near zero for rods or random coil. The bounding-box extents give the protein's footprint along x, y, z in Å.

Backbone torsions (φ/ψ). Backbone dihedral angles. Every residue except chain termini has a φ (preceding-C → N → Cα → C) and a ψ (N → Cα → C → next-N). They are reported in degrees following the IUPAC sign convention. Secondary structure is essentially a statement about which (φ, ψ) basin each residue occupies.

Contact-map, Ramachandran, and PAE plots. Plot images: a contact map (which residues are close in 3D, as an N×N binary image), a Ramachandran scatter (backbone torsion angles, revealing secondary-structure composition at a glance), and — for AlphaFold structures — a PAE heatmap (pairwise prediction confidence).

Predicted aligned error. Predicted Aligned Error (PAE) is an AlphaFold confidence matrix: entry (i, j) is the expected error in the position of residue j, in ångströms, when the prediction is superimposed on the true structure at residue i. Low PAE within a block of residues means that block is internally rigid and well-predicted; high PAE between two blocks means their relative placement is uncertain even if each block individually is confident.

Secondary structure (3-state, P-SEA). Three-state secondary structure (P-SEA) collapses the eight DSSP classes into helix (a), strand (b), and coil (c). P-SEA assigns these from Cα geometry alone — distances and angles — without requiring backbone oxygens, so it works on any Cα trace.

Solvent-accessible surface area. Solvent-accessible surface area (SASA) is the area in Å² traced out by the centre of a 1.4 Å probe sphere (a water molecule) rolled over the protein's van der Waals surface (Shrake–Rupley / Lee–Richards construction). Buried residues have near-zero SASA; fully exposed residues can exceed 200 Å². The total SASA scales roughly with the number of surface residues.

Foldseek 3Di. The Foldseek 3Di string encodes local tertiary geometry as a 20-letter alphabet — one character per residue — derived from the relative positions of nearby Cα atoms. Unlike the amino-acid sequence, 3Di is a direct function of the 3D structure, so two proteins with the same fold have similar 3Di strings even at low sequence identity.

B-factor. For experimental (PDB) structures, the B-factor (temperature factor) quantifies the positional spread of each atom in the crystal — a combination of thermal vibration and static disorder — in units of Å². High B-factors mark flexible loops or poorly resolved regions; low B-factors mark the rigid, well-ordered core.

mmCIF coordinates. The mmCIF block holds the 3D Cartesian coordinates of each backbone atom (N, Cα, C, O) in ångströms. mmCIF is the PDB's canonical archive format — a tagged-loop text representation of the atomic model.

InterPro / GO / CATH / organism. Functional annotations link the protein to curated databases. InterPro entries identify conserved domains and families by matching the sequence against member-database signatures (Pfam, PROSITE, CDD, …). Gene Ontology (GO) terms describe molecular function, biological process, and cellular component in a controlled vocabulary. CATH places the structure in a hierarchical fold classification (Class/Architecture/Topology/Homologous-superfamily). The organism is the source species.

Rendered structure images. Structure images are PyMOL renders from six orthogonal camera directions. Cartoon representation draws helices as coils and strands as arrows; sticks shows the backbone as bonds; surface shows the solvent-excluded envelope. Rainbow coloring maps sequence position to hue (blue→red, N→C); chain coloring assigns a distinct color per polypeptide.

Sequence. This is the polypeptide sequence — one letter per residue, N-terminus first. Length ranges from a few dozen residues for small domains to over a thousand for large multi-domain proteins.

Secondary structure (8-state, DSSP). The SS8 string is DSSP's per-residue secondary-structure call. α-helix (H) means an i→i+4 H-bond ladder; β-strand (E) means the residue participates in a β-sheet; 3₁₀ (G) and π (I) are tighter and wider helices; T/S are turns/bends; '-' is loop.

Nearest PDB structures. Structural nearest neighbors (via Foldseek easy-search vs the PDB). Reported per hit: target PDB id, E-value, and alignment TM-score. A TM-score above ~0.5 is the conventional threshold for 'same fold'.